Protein AF-A0A6J8E9U4-F1 (afdb_monomer)

Foldseek 3Di:
DVLVVCVVVVVVVLVVCLCDQDAADPPNPDFSPDDRPDDPRDDPPPPDDDDDDDDDPDDDVQLVLQVVLVVLVVVLCVVVVNDPLLVLLAALEPFQLQQADPQRDGAAADLVVVVCVLCPPFDFDPDDDPPAAEDEPDPVVVVVPRDDNHDDDDDPQLDAPQDDPLLSSLLVQQVVLVVPHQEYEYEDQDSSNLLLLLQCCVVHNHFYWYFHDDDPPTTIGTSVSSNVVCDDLQSLLSLLLDLLCDDDQAHHGQPQHSVLLSVLCSVDSLNSNLSSPQQPDLDADDPVSLQSVQCSVCVSLVHRDRALSVQQVVCVVPDPRDRSNNRGGNSQQSSLRSLRSSLSSNSNVCSNPRDDRDDCDPSQWHADPNDIDGNRGPDDPPDPSSLQSQFDPDDPQPPDSNDRDDCPPRPDPDDD

Nearest PDB structures (foldseek):
  7qsq-assembly2_B  TM=6.622E-01  e=8.186E-01  Thermotoga maritima
  3noy-assembly2_D  TM=5.926E-01  e=5.576E+00  Aquifex aeolicus
  4uvk-assembly1_A  TM=1.854E-01  e=7.772E-01  Zygosaccharomyces rouxii
  4ru1-assembly3_C  TM=2.069E-01  e=2.698E+00  Acidothermus cellulolyticus 11B
  6xoi-assembly1_B  TM=2.129E-01  e=8.016E+00  Homo sapiens

Organism: Mytilus coruscus (NCBI:txid42192)

Structure (mmCIF, N/CA/C/O backbone):
data_AF-A0A6J8E9U4-F1
#
_entry.id   AF-A0A6J8E9U4-F1
#
loop_
_atom_site.group_PDB
_atom_site.id
_atom_site.type_symbol
_atom_site.label_atom_id
_atom_site.label_alt_id
_atom_site.label_comp_id
_atom_site.label_asym_id
_atom_site.label_entity_id
_atom_site.label_seq_id
_atom_site.pdbx_PDB_ins_code
_atom_site.Cartn_x
_atom_site.Cartn_y
_atom_site.Cartn_z
_atom_site.occupancy
_atom_site.B_iso_or_equiv
_atom_site.auth_seq_id
_atom_site.auth_comp_id
_atom_site.auth_asym_id
_atom_site.auth_atom_id
_atom_site.pdbx_PDB_model_num
ATOM 1 N N . MET A 1 1 ? -6.421 38.605 6.516 1.00 44.72 1 MET A N 1
ATOM 2 C CA . MET A 1 1 ? -5.462 38.160 7.553 1.00 44.72 1 MET A CA 1
ATOM 3 C C . MET A 1 1 ? -6.152 37.859 8.884 1.00 44.72 1 MET A C 1
ATOM 5 O O . MET A 1 1 ? -5.978 36.751 9.360 1.00 44.72 1 MET A O 1
ATOM 9 N N . CYS A 1 2 ? -7.001 38.749 9.429 1.00 47.06 2 CYS A N 1
ATOM 10 C CA . CYS A 1 2 ? -7.761 38.504 10.675 1.00 47.06 2 CYS A CA 1
ATOM 11 C C . CYS A 1 2 ? -8.646 37.234 10.674 1.00 47.06 2 CYS A C 1
ATOM 13 O O . CYS A 1 2 ? -8.722 36.545 11.683 1.00 47.06 2 CYS A O 1
ATOM 15 N N . ASP A 1 3 ? -9.272 36.870 9.548 1.00 53.12 3 ASP A N 1
ATOM 16 C CA . ASP A 1 3 ? -10.167 35.697 9.501 1.00 53.12 3 ASP A CA 1
ATOM 17 C C . ASP A 1 3 ? -9.465 34.335 9.618 1.00 53.12 3 ASP A C 1
ATOM 19 O O . ASP A 1 3 ? -10.084 33.383 10.086 1.00 53.12 3 ASP A O 1
ATOM 23 N N . LEU A 1 4 ? -8.197 34.236 9.206 1.00 56.25 4 LEU A N 1
ATOM 24 C CA . LEU A 1 4 ? -7.405 33.003 9.317 1.00 56.25 4 LEU A CA 1
ATOM 25 C C . LEU A 1 4 ? -6.949 32.758 10.760 1.00 56.25 4 LEU A C 1
ATOM 27 O O . LEU A 1 4 ? -6.935 31.616 11.202 1.00 56.25 4 LEU A O 1
ATOM 31 N N . LEU A 1 5 ? -6.645 33.828 11.502 1.00 58.41 5 LEU A N 1
ATOM 32 C CA . LEU A 1 5 ? -6.269 33.744 12.917 1.00 58.41 5 LEU A CA 1
ATOM 33 C C . LEU A 1 5 ? -7.433 33.237 13.785 1.00 58.41 5 LEU A C 1
ATOM 35 O O . LEU A 1 5 ? -7.213 32.468 14.712 1.00 58.41 5 LEU A O 1
ATOM 39 N N . ASN A 1 6 ? -8.673 33.573 13.416 1.00 70.12 6 ASN A N 1
ATOM 40 C CA . ASN A 1 6 ? -9.879 33.146 14.135 1.00 70.12 6 ASN A CA 1
ATOM 41 C C . ASN A 1 6 ? -10.499 31.854 13.565 1.00 70.12 6 ASN A C 1
ATOM 43 O O . ASN A 1 6 ? -11.606 31.477 13.950 1.00 70.12 6 ASN A O 1
ATOM 47 N N . ALA A 1 7 ? -9.840 31.185 12.610 1.00 74.00 7 ALA A N 1
ATOM 48 C CA . ALA A 1 7 ? -10.394 30.007 11.940 1.00 74.00 7 ALA A CA 1
ATOM 49 C C . ALA A 1 7 ? -10.607 28.836 12.910 1.00 74.00 7 ALA A C 1
ATOM 51 O O . ALA A 1 7 ? -11.649 28.183 12.854 1.00 74.00 7 ALA A O 1
ATOM 52 N N . TYR A 1 8 ? -9.655 28.616 13.824 1.00 74.88 8 TYR A N 1
ATOM 53 C CA . TYR A 1 8 ? -9.754 27.578 14.850 1.00 74.88 8 TYR A CA 1
ATOM 54 C C . TYR A 1 8 ? -10.939 27.827 15.790 1.00 74.88 8 TYR A C 1
ATOM 56 O O . TYR A 1 8 ? -11.777 26.948 15.962 1.00 74.88 8 TYR A O 1
ATOM 64 N N . GLU A 1 9 ? -11.069 29.041 16.332 1.00 81.38 9 GLU A N 1
ATOM 65 C CA . GLU A 1 9 ? -12.177 29.402 17.229 1.00 81.38 9 GLU A CA 1
ATOM 66 C C . GLU A 1 9 ? -13.539 29.301 16.534 1.00 81.38 9 GLU A C 1
ATOM 68 O O . GLU A 1 9 ? -14.481 28.740 17.090 1.00 81.38 9 GLU A O 1
ATOM 73 N N . LYS A 1 10 ? -13.640 29.765 15.280 1.00 81.94 10 LYS A N 1
ATOM 74 C CA . LYS A 1 10 ? -14.856 29.616 14.464 1.00 81.94 10 LYS A CA 1
ATOM 75 C C . LYS A 1 10 ? -15.196 28.146 14.206 1.00 81.94 10 LYS A C 1
ATOM 77 O O . LYS A 1 10 ? -16.371 27.785 14.234 1.00 81.94 10 LYS A O 1
ATOM 82 N N . GLY A 1 11 ? -14.189 27.308 13.954 1.00 82.06 11 GLY A N 1
ATOM 83 C CA . GLY A 1 11 ? -14.352 25.862 13.801 1.00 82.06 11 GLY A CA 1
ATOM 84 C C . GLY A 1 11 ? -14.830 25.196 15.091 1.00 82.06 11 GLY A C 1
ATOM 85 O O . GLY A 1 11 ? -15.781 24.417 15.056 1.00 82.06 11 GLY A O 1
ATOM 86 N N . LYS A 1 12 ? -14.236 25.567 16.232 1.00 83.06 12 LYS A N 1
ATOM 87 C CA . LYS A 1 12 ? -14.625 25.080 17.561 1.00 83.06 12 LYS A CA 1
ATOM 88 C C . LYS A 1 12 ? -16.076 25.438 17.888 1.00 83.06 12 LYS A C 1
ATOM 90 O O . LYS A 1 12 ? -16.859 24.542 18.181 1.00 83.06 12 LYS A O 1
ATOM 95 N N . LEU A 1 13 ? -16.463 26.703 17.724 1.00 84.88 13 LEU A N 1
ATOM 96 C CA . LEU A 1 13 ? -17.841 27.151 17.949 1.00 84.88 13 LEU A CA 1
ATOM 97 C C . LEU A 1 13 ? -18.837 26.449 17.009 1.00 84.88 13 LEU A C 1
ATOM 99 O O . LEU A 1 13 ? -19.931 26.070 17.419 1.00 84.88 13 LEU A O 1
ATOM 103 N N . ALA A 1 14 ? -18.468 26.242 15.740 1.00 84.38 14 ALA A N 1
ATOM 104 C CA . ALA A 1 14 ? -19.303 25.496 14.801 1.00 84.38 14 ALA A CA 1
ATOM 105 C C . ALA A 1 14 ? -19.489 24.025 15.221 1.00 84.38 14 ALA A C 1
ATOM 107 O O . ALA A 1 14 ? -20.580 23.485 15.039 1.00 84.38 14 ALA A O 1
ATOM 108 N N . SER A 1 15 ? -18.455 23.402 15.797 1.00 82.81 15 SER A N 1
ATOM 109 C CA . SER A 1 15 ? -18.523 22.052 16.369 1.00 82.81 15 SER A CA 1
ATOM 110 C C . SER A 1 15 ? -19.445 22.000 17.593 1.00 82.81 15 SER A C 1
ATOM 112 O O . SER A 1 15 ? -20.360 21.181 17.640 1.00 82.81 15 SER A O 1
ATOM 114 N N . GLU A 1 16 ? -19.282 22.923 18.545 1.00 84.88 16 GLU A N 1
ATOM 115 C CA . GLU A 1 16 ? -20.115 23.013 19.756 1.00 84.88 16 GLU A CA 1
ATOM 116 C C . GLU A 1 16 ? -21.601 23.225 19.423 1.00 84.88 16 GLU A C 1
ATOM 118 O O . GLU A 1 16 ? -22.474 22.547 19.977 1.00 84.88 16 GLU A O 1
ATOM 123 N N . ASN A 1 17 ? -21.895 24.104 18.458 1.00 83.69 17 ASN A N 1
ATOM 124 C CA . ASN A 1 17 ? -23.256 24.317 17.963 1.00 83.69 17 ASN A CA 1
ATOM 125 C C . ASN A 1 17 ? -23.819 23.052 17.308 1.00 83.69 17 ASN A C 1
ATOM 127 O O . ASN A 1 17 ? -24.964 22.692 17.560 1.00 83.69 17 ASN A O 1
ATOM 131 N N . PHE A 1 18 ? -23.021 22.340 16.504 1.00 83.19 18 PHE A N 1
ATOM 132 C CA . PHE A 1 18 ? -23.451 21.082 15.892 1.00 83.19 18 PHE A CA 1
ATOM 133 C C . PHE A 1 18 ? -23.801 20.024 16.947 1.00 83.19 18 PHE A C 1
ATOM 135 O O . PHE A 1 18 ? -24.858 19.399 16.853 1.00 83.19 18 PHE A O 1
ATOM 142 N N . ILE A 1 19 ? -22.949 19.851 17.965 1.00 79.00 19 ILE A N 1
ATOM 143 C CA . ILE A 1 19 ? -23.180 18.903 19.063 1.00 79.00 19 ILE A CA 1
ATOM 144 C C . ILE A 1 19 ? -24.486 19.250 19.785 1.00 79.00 19 ILE A C 1
ATOM 146 O O . ILE A 1 19 ? -25.358 18.395 19.945 1.00 79.00 19 ILE A O 1
ATOM 150 N N . THR A 1 20 ? -24.651 20.517 20.157 1.00 79.25 20 THR A N 1
ATOM 151 C CA . THR A 1 20 ? -25.808 20.971 20.935 1.00 79.25 20 THR A CA 1
ATOM 152 C C . THR A 1 20 ? -27.108 20.881 20.137 1.00 79.25 20 THR A C 1
ATOM 154 O O . THR A 1 20 ? -28.095 20.326 20.613 1.00 79.25 20 THR A O 1
ATOM 157 N N . GLU A 1 21 ? -27.128 21.394 18.905 1.00 77.81 21 GLU A N 1
ATOM 158 C CA . GLU A 1 21 ? -28.347 21.484 18.095 1.00 77.81 21 GLU A CA 1
ATOM 159 C C . GLU A 1 21 ? -28.783 20.136 17.509 1.00 77.81 21 GLU A C 1
ATOM 161 O O . GLU A 1 21 ? -29.978 19.932 17.278 1.00 77.81 21 GLU A O 1
ATOM 166 N N . ARG A 1 22 ? -27.834 19.230 17.225 1.00 77.25 22 ARG A N 1
ATOM 167 C CA . ARG A 1 22 ? -28.105 18.034 16.407 1.00 77.25 22 ARG A CA 1
ATOM 168 C C . ARG A 1 22 ? -27.838 16.698 17.088 1.00 77.25 22 ARG A C 1
ATOM 170 O O . ARG A 1 22 ? -28.449 15.713 16.676 1.00 77.25 22 ARG A O 1
ATOM 177 N N . LEU A 1 23 ? -26.960 16.642 18.095 1.00 71.62 23 LEU A N 1
ATOM 178 C CA . LEU A 1 23 ? -26.660 15.400 18.821 1.00 71.62 23 LEU A CA 1
ATOM 179 C C . LEU A 1 23 ? -27.427 15.300 20.142 1.00 71.62 23 LEU A C 1
ATOM 181 O O . LEU A 1 23 ? -28.032 14.262 20.401 1.00 71.62 23 LEU A O 1
ATOM 185 N N . THR A 1 24 ? -27.430 16.362 20.955 1.00 68.19 24 THR A N 1
ATOM 186 C CA . THR A 1 24 ? -27.911 16.298 22.348 1.00 68.19 24 THR A CA 1
ATOM 187 C C . THR A 1 24 ? -29.308 16.890 22.582 1.00 68.19 24 THR A C 1
ATOM 189 O O . THR A 1 24 ? -29.928 16.589 23.603 1.00 68.19 24 THR A O 1
ATOM 192 N N . CYS A 1 25 ? -29.858 17.696 21.662 1.00 62.81 25 CYS A N 1
ATOM 193 C CA . CYS A 1 25 ? -31.186 18.299 21.839 1.00 62.81 25 CYS A CA 1
ATOM 194 C C . CYS A 1 25 ? -32.338 17.285 21.657 1.00 62.81 25 CYS A C 1
ATOM 196 O O . CYS A 1 25 ? -32.467 16.640 20.615 1.00 62.81 25 CYS A O 1
ATOM 198 N N . ILE A 1 26 ? -33.223 17.193 22.661 1.00 54.62 26 ILE A N 1
ATOM 199 C CA . ILE A 1 26 ? -34.381 16.272 22.703 1.00 54.62 26 ILE A CA 1
ATOM 200 C C . ILE A 1 26 ? -35.413 16.605 21.611 1.00 54.62 26 ILE A C 1
ATOM 202 O O . ILE A 1 26 ? -36.020 15.712 21.020 1.00 54.62 26 ILE A O 1
ATOM 206 N N . GLN A 1 27 ? -35.592 17.891 21.302 1.00 56.56 27 GLN A N 1
ATOM 207 C CA . GLN A 1 27 ? -36.354 18.345 20.143 1.00 56.56 27 GLN A CA 1
ATOM 208 C C . GLN A 1 27 ? -35.368 18.557 18.995 1.00 56.56 27 GLN A C 1
ATOM 210 O O . GLN A 1 27 ? -34.847 19.657 18.834 1.00 56.56 27 GLN A O 1
ATOM 215 N N . LYS A 1 28 ? -35.077 17.505 18.216 1.00 56.09 28 LYS A N 1
ATOM 216 C CA . LYS A 1 28 ? -34.219 17.606 17.022 1.00 56.09 28 LYS A CA 1
ATOM 217 C C . LYS A 1 28 ? -34.800 18.655 16.065 1.00 56.09 28 LYS A C 1
ATOM 219 O O . LYS A 1 28 ? -35.671 18.347 15.256 1.00 56.09 28 LYS A O 1
ATOM 224 N N . SER A 1 29 ? -34.340 19.902 16.165 1.00 57.44 29 SER A N 1
ATOM 225 C CA . SER A 1 29 ? -34.804 21.006 15.315 1.00 57.44 29 SER A CA 1
ATOM 226 C C . SER A 1 29 ? -34.281 20.857 13.886 1.00 57.44 29 SER A C 1
ATOM 228 O O . SER A 1 29 ? -34.852 21.400 12.939 1.00 57.44 29 SER A O 1
ATOM 230 N N . THR A 1 30 ? -33.188 20.101 13.730 1.00 62.50 30 THR A N 1
ATOM 231 C CA . THR A 1 30 ? -32.447 19.991 12.483 1.00 62.50 30 THR A CA 1
ATOM 232 C C . THR A 1 30 ? -31.842 18.599 12.324 1.00 62.50 30 THR A C 1
ATOM 234 O O . THR A 1 30 ? -31.242 18.062 13.250 1.00 62.50 30 THR A O 1
ATOM 237 N N . ASP A 1 31 ? -31.984 18.026 11.129 1.00 68.81 31 ASP A N 1
ATOM 238 C CA . ASP A 1 31 ? -31.363 16.755 10.747 1.00 68.81 31 ASP A CA 1
ATOM 239 C C . ASP A 1 31 ? -29.825 16.828 10.867 1.00 68.81 31 ASP A C 1
ATOM 241 O O . ASP A 1 31 ? -29.205 17.801 10.419 1.00 68.81 31 ASP A O 1
ATOM 245 N N . ILE A 1 32 ? -29.210 15.803 11.471 1.00 71.38 32 ILE A N 1
ATOM 246 C CA . ILE A 1 32 ? -27.759 15.708 11.700 1.00 71.38 32 ILE A CA 1
ATOM 247 C C . ILE A 1 32 ? -26.951 15.796 10.390 1.00 71.38 32 ILE A C 1
ATOM 249 O O . ILE A 1 32 ? -25.901 16.438 10.374 1.00 71.38 32 ILE A O 1
ATOM 253 N N . PHE A 1 33 ? -27.479 15.278 9.278 1.00 71.19 33 PHE A N 1
ATOM 254 C CA . PHE A 1 33 ? -26.853 15.244 7.950 1.00 71.19 33 PHE A CA 1
ATOM 255 C C . PHE A 1 33 ? -27.146 16.470 7.094 1.00 71.19 33 PHE A C 1
ATOM 257 O O . PHE A 1 33 ? -26.582 16.616 6.005 1.00 71.19 33 PHE A O 1
ATOM 264 N N . LYS A 1 34 ? -28.003 17.385 7.559 1.00 76.38 34 LYS A N 1
ATOM 265 C CA . LYS A 1 34 ? -28.248 18.634 6.835 1.00 76.38 34 LYS A CA 1
ATOM 266 C C . LYS A 1 34 ? -26.917 19.378 6.659 1.00 76.38 34 LYS A C 1
ATOM 268 O O . LYS A 1 34 ? -26.181 19.511 7.635 1.00 76.38 34 LYS A O 1
ATOM 273 N N . PRO A 1 35 ? -26.581 19.920 5.478 1.00 78.06 35 PRO A N 1
ATOM 274 C CA . PRO A 1 35 ? -25.329 20.649 5.304 1.00 78.06 35 PRO A CA 1
ATOM 275 C C . PRO A 1 35 ? -25.123 21.703 6.402 1.00 78.06 35 PRO A C 1
ATOM 277 O O . PRO A 1 35 ? -26.038 22.466 6.728 1.00 78.06 35 PRO A O 1
ATOM 280 N N . ILE A 1 36 ? -23.936 21.721 7.011 1.00 80.50 36 ILE A N 1
ATOM 281 C CA . ILE A 1 36 ? -23.566 22.766 7.969 1.00 80.50 36 ILE A CA 1
ATOM 282 C C . ILE A 1 36 ? -23.367 24.060 7.178 1.00 80.50 36 ILE A C 1
ATOM 284 O O . ILE A 1 36 ? -22.866 24.049 6.049 1.00 80.50 36 ILE A O 1
ATOM 288 N N . LYS A 1 37 ? -23.784 25.193 7.750 1.00 79.88 37 LYS A N 1
ATOM 289 C CA . LYS A 1 37 ? -23.608 26.498 7.112 1.00 79.88 37 LYS A CA 1
ATOM 290 C C . LYS A 1 37 ? -22.123 26.710 6.817 1.00 79.88 37 LYS A C 1
ATOM 292 O O . LYS A 1 37 ? -21.293 26.695 7.724 1.00 79.88 37 LYS A O 1
ATOM 297 N N . ARG A 1 38 ? -21.796 26.914 5.539 1.00 77.31 38 ARG A N 1
ATOM 298 C CA . ARG A 1 38 ? -20.422 27.171 5.105 1.00 77.31 38 ARG A CA 1
ATOM 299 C C . ARG A 1 38 ? -19.892 28.412 5.820 1.00 77.31 38 ARG A C 1
ATOM 301 O O . ARG A 1 38 ? -20.439 29.500 5.655 1.00 77.31 38 ARG A O 1
ATOM 308 N N . GLN A 1 39 ? -18.814 28.244 6.575 1.00 76.06 39 GLN A N 1
ATOM 309 C CA . GLN A 1 39 ? -18.093 29.354 7.186 1.00 76.06 39 GLN A CA 1
ATOM 310 C C . GLN A 1 39 ? -17.283 30.038 6.079 1.00 76.06 39 GLN A C 1
ATOM 312 O O . GLN A 1 39 ? -16.316 29.477 5.561 1.00 76.06 39 GLN A O 1
ATOM 317 N N . SER A 1 40 ? -17.725 31.212 5.627 1.00 64.31 40 SER A N 1
ATOM 318 C CA . SER A 1 40 ? -17.065 31.980 4.567 1.00 64.31 40 SER A CA 1
ATOM 319 C C . SER A 1 40 ? -15.798 32.652 5.103 1.00 64.31 40 SER A C 1
ATOM 321 O O . SER A 1 40 ? -15.776 33.858 5.334 1.00 64.31 40 SER A O 1
ATOM 323 N N . LEU A 1 41 ? -14.753 31.862 5.342 1.00 65.81 41 LEU A N 1
ATOM 324 C CA . LEU A 1 41 ? -13.430 32.377 5.678 1.00 65.81 41 LEU A CA 1
ATOM 325 C C . LEU A 1 41 ? -12.785 32.954 4.413 1.00 65.81 41 LEU A C 1
ATOM 327 O O . LEU A 1 41 ? -12.712 32.284 3.379 1.00 65.81 41 LEU A O 1
ATOM 331 N N . LEU A 1 42 ? -12.315 34.198 4.486 1.00 53.56 42 LEU A N 1
ATOM 332 C CA . LEU A 1 42 ? -11.539 34.815 3.414 1.00 53.56 42 LEU A CA 1
ATOM 333 C C . LEU A 1 42 ? -10.158 34.144 3.343 1.00 53.56 42 LEU A C 1
ATOM 335 O O . LEU A 1 42 ? -9.259 34.465 4.119 1.00 53.56 42 LEU A O 1
ATOM 339 N N . THR A 1 43 ? -9.995 33.195 2.420 1.00 54.44 43 THR A N 1
ATOM 340 C CA . THR A 1 43 ? -8.707 32.550 2.115 1.00 54.44 43 THR A CA 1
ATOM 341 C C . THR A 1 43 ? -8.017 33.242 0.938 1.00 54.44 43 THR A C 1
ATOM 343 O O . THR A 1 43 ? -8.668 33.907 0.125 1.00 54.44 43 THR A O 1
ATOM 346 N N . PHE A 1 44 ? -6.702 33.044 0.796 1.00 47.34 44 PHE A N 1
ATOM 347 C CA . PHE A 1 44 ? -5.910 33.582 -0.322 1.00 47.34 44 PHE A CA 1
ATOM 348 C C . PHE A 1 44 ? -6.414 33.122 -1.711 1.00 47.34 44 PHE A C 1
ATOM 350 O O . PHE A 1 44 ? -6.195 33.808 -2.705 1.00 47.34 44 PHE A O 1
ATOM 357 N N . SER A 1 45 ? -7.173 32.021 -1.771 1.00 48.06 45 SER A N 1
ATOM 358 C CA . SER A 1 45 ? -7.731 31.430 -3.000 1.00 48.06 45 SER A CA 1
ATOM 359 C C . SER A 1 45 ? -8.911 32.191 -3.624 1.00 48.06 45 SER A C 1
ATOM 361 O O . SER A 1 45 ? -9.307 31.897 -4.750 1.00 48.06 45 SER A O 1
ATOM 363 N N . THR A 1 46 ? -9.466 33.209 -2.956 1.00 43.56 46 THR A N 1
ATOM 364 C CA . THR A 1 46 ? -10.559 34.026 -3.528 1.00 43.56 46 THR A CA 1
ATOM 365 C C . THR A 1 46 ? -10.138 34.896 -4.727 1.00 43.56 46 THR A C 1
ATOM 367 O O . THR A 1 46 ? -10.973 35.620 -5.268 1.00 43.56 46 THR A O 1
ATOM 370 N N . LYS A 1 47 ? -8.880 34.803 -5.190 1.00 39.44 47 LYS A N 1
ATOM 371 C CA . LYS A 1 47 ? -8.340 35.563 -6.331 1.00 39.44 47 LYS A CA 1
ATOM 372 C C . LYS A 1 47 ? -7.786 34.746 -7.510 1.00 39.44 47 LYS A C 1
ATOM 374 O O . LYS A 1 47 ? -7.267 35.372 -8.430 1.00 39.44 47 LYS A O 1
ATOM 379 N N . GLU A 1 48 ? -7.931 33.419 -7.572 1.00 39.09 48 GLU A N 1
ATOM 380 C CA . GLU A 1 48 ? -7.408 32.651 -8.721 1.00 39.09 48 GLU A CA 1
ATOM 381 C C . GLU A 1 48 ? -8.456 31.956 -9.604 1.00 39.09 48 GLU A C 1
ATOM 383 O O . GLU A 1 48 ? -9.497 31.457 -9.172 1.00 39.09 48 GLU A O 1
ATOM 388 N N . ILE A 1 49 ? -8.150 31.999 -10.904 1.00 38.56 49 ILE A N 1
ATOM 389 C CA . ILE A 1 49 ? -8.988 31.667 -12.055 1.00 38.56 49 ILE A CA 1
ATOM 390 C C . ILE A 1 49 ? -9.118 30.146 -12.194 1.00 38.56 49 ILE A C 1
ATOM 392 O O . ILE A 1 49 ? -8.129 29.423 -12.285 1.00 38.56 49 ILE A O 1
ATOM 396 N N . LYS A 1 50 ? -10.360 29.657 -12.292 1.00 35.94 50 LYS A N 1
ATOM 397 C CA . LYS A 1 50 ? -10.667 28.243 -12.553 1.00 35.94 50 LYS A CA 1
ATOM 398 C C . LYS A 1 50 ? -10.206 27.834 -13.960 1.00 35.94 50 LYS A C 1
ATOM 400 O O . LYS A 1 50 ? -10.796 28.258 -14.953 1.00 35.94 50 LYS A O 1
ATOM 405 N N . GLY A 1 51 ? -9.197 26.968 -14.047 1.00 34.94 51 GLY A N 1
ATOM 406 C CA . GLY A 1 51 ? -8.812 26.300 -15.293 1.00 34.94 51 GLY A CA 1
ATOM 407 C C . GLY A 1 51 ? -9.865 25.278 -15.748 1.00 34.94 51 GLY A C 1
ATOM 408 O O . GLY A 1 51 ? -10.400 24.519 -14.940 1.00 34.94 51 GLY A O 1
ATOM 409 N N . LYS A 1 52 ? -10.182 25.256 -17.050 1.00 33.06 52 LYS A N 1
ATOM 410 C CA . LYS A 1 52 ? -11.086 24.266 -17.665 1.00 33.06 52 LYS A CA 1
ATOM 411 C C . LYS A 1 52 ? -10.400 22.898 -17.782 1.00 33.06 52 LYS A C 1
ATOM 413 O O . LYS A 1 52 ? -9.293 22.814 -18.304 1.00 33.06 52 LYS A O 1
ATOM 418 N N . ARG A 1 53 ? -11.098 21.823 -17.392 1.00 31.91 53 ARG A N 1
ATOM 419 C CA . ARG A 1 53 ? -10.738 20.434 -17.740 1.00 31.91 53 ARG A CA 1
ATOM 420 C C . ARG A 1 53 ? -10.991 20.189 -19.232 1.00 31.91 53 ARG A C 1
ATOM 422 O O . ARG A 1 53 ? -12.067 20.521 -19.727 1.00 31.91 53 ARG A O 1
ATOM 429 N N . LEU A 1 54 ? -10.030 19.585 -19.931 1.00 35.62 54 LEU A N 1
ATOM 430 C CA . LEU A 1 54 ? -10.236 19.047 -21.279 1.00 35.62 54 LEU A CA 1
ATOM 431 C C . LEU A 1 54 ? -10.820 17.632 -21.176 1.00 35.62 54 LEU A C 1
ATOM 433 O O . LEU A 1 54 ? -10.335 16.812 -20.399 1.00 35.62 54 LEU A O 1
ATOM 437 N N . MET A 1 55 ? -11.862 17.350 -21.959 1.00 32.59 55 MET A N 1
ATOM 438 C CA . MET A 1 55 ? -12.382 15.994 -22.141 1.00 32.59 55 MET A CA 1
ATOM 439 C C . MET A 1 55 ? -11.401 15.192 -23.005 1.00 32.59 55 MET A C 1
ATOM 441 O O . MET A 1 55 ? -11.069 15.607 -24.115 1.00 32.59 55 MET A O 1
ATOM 445 N N . ALA A 1 56 ? -10.918 14.064 -22.483 1.00 37.19 56 ALA A N 1
ATOM 446 C CA . ALA A 1 56 ? -10.007 13.173 -23.190 1.00 37.19 56 ALA A CA 1
ATOM 447 C C . ALA A 1 56 ? -10.784 12.231 -24.120 1.00 37.19 56 ALA A C 1
ATOM 449 O O . ALA A 1 56 ? -11.574 11.405 -23.661 1.00 37.19 56 ALA A O 1
ATOM 450 N N . ASP A 1 57 ? -10.520 12.336 -25.421 1.00 34.09 57 ASP A N 1
ATOM 451 C CA . ASP A 1 57 ? -10.976 11.383 -26.429 1.00 34.09 57 ASP A CA 1
ATOM 452 C C . ASP A 1 57 ? -10.114 10.109 -26.324 1.00 34.09 57 ASP A C 1
ATOM 454 O O . ASP A 1 57 ? -8.898 10.130 -26.555 1.00 34.09 57 ASP A O 1
ATOM 458 N N . LYS A 1 58 ? -10.715 9.020 -25.830 1.00 47.06 58 LYS A N 1
ATOM 459 C CA . LYS A 1 58 ? -10.014 7.828 -25.329 1.00 47.06 58 LYS A CA 1
ATOM 460 C C . LYS A 1 58 ? -9.580 6.894 -26.469 1.00 47.06 58 LYS A C 1
ATOM 462 O O . LYS A 1 58 ? -10.370 6.484 -27.310 1.00 47.06 58 LYS A O 1
ATOM 467 N N . ASN A 1 59 ? -8.315 6.483 -26.403 1.00 43.66 59 ASN A N 1
ATOM 468 C CA . ASN A 1 59 ? -7.686 5.304 -27.022 1.00 43.66 59 ASN A CA 1
ATOM 469 C C . ASN A 1 59 ? -7.030 5.452 -28.405 1.00 43.66 59 ASN A C 1
ATOM 471 O O . ASN A 1 59 ? -5.913 4.966 -28.561 1.00 43.66 59 ASN A O 1
ATOM 475 N N . ASN A 1 60 ? -7.606 6.134 -29.400 1.00 37.62 60 ASN A N 1
ATOM 476 C CA . ASN A 1 60 ? -7.014 6.084 -30.755 1.00 37.62 60 ASN A CA 1
ATOM 477 C C . ASN A 1 60 ? -5.811 7.030 -30.968 1.00 37.62 60 ASN A C 1
ATOM 479 O O . ASN A 1 60 ? -4.909 6.741 -31.760 1.00 37.62 60 ASN A O 1
ATOM 483 N N . ASN A 1 61 ? -5.766 8.155 -30.247 1.00 50.50 61 ASN A N 1
ATOM 484 C CA . ASN A 1 61 ? -4.665 9.119 -30.351 1.00 50.50 61 ASN A CA 1
ATOM 485 C C . ASN A 1 61 ? -3.398 8.656 -29.617 1.00 50.50 61 ASN A C 1
ATOM 487 O O . ASN A 1 61 ? -2.296 8.909 -30.102 1.00 50.50 61 ASN A O 1
ATOM 491 N N . THR A 1 62 ? -3.538 7.932 -28.503 1.00 52.28 62 THR A N 1
ATOM 492 C CA . THR A 1 62 ? -2.407 7.443 -27.696 1.00 52.28 62 THR A CA 1
ATOM 493 C C . THR A 1 62 ? -1.603 6.372 -28.437 1.00 52.28 62 THR A C 1
ATOM 495 O O . THR A 1 62 ? -0.382 6.452 -28.501 1.00 52.28 62 THR A O 1
ATOM 498 N N . LEU A 1 63 ? -2.280 5.431 -29.111 1.00 48.50 63 LEU A N 1
ATOM 499 C CA . LEU A 1 63 ? -1.630 4.366 -29.894 1.00 48.50 63 LEU A CA 1
ATOM 500 C C . LEU A 1 63 ? -0.784 4.922 -31.052 1.00 48.50 63 LEU A C 1
ATOM 502 O O . LEU A 1 63 ? 0.335 4.471 -31.302 1.00 48.50 63 LEU A O 1
ATOM 506 N N . LYS A 1 64 ? -1.309 5.930 -31.762 1.00 54.84 64 LYS A N 1
ATOM 507 C CA . LYS A 1 64 ? -0.577 6.611 -32.841 1.00 54.84 64 LYS A CA 1
ATOM 508 C C . LYS A 1 64 ? 0.596 7.431 -32.299 1.00 54.84 64 LYS A C 1
ATOM 510 O O . LYS A 1 64 ? 1.620 7.522 -32.974 1.00 54.84 64 LYS A O 1
ATOM 515 N N . ALA A 1 65 ? 0.455 8.022 -31.112 1.00 62.84 65 ALA A N 1
ATOM 516 C CA . ALA A 1 65 ? 1.521 8.777 -30.462 1.00 62.84 65 ALA A CA 1
ATOM 517 C C . ALA A 1 65 ? 2.697 7.870 -30.070 1.00 62.84 65 ALA A C 1
ATOM 519 O O . ALA A 1 65 ? 3.824 8.182 -30.449 1.00 62.84 65 ALA A O 1
ATOM 520 N N . ASP A 1 66 ? 2.431 6.723 -29.438 1.00 69.88 66 ASP A N 1
ATOM 521 C CA . ASP A 1 66 ? 3.461 5.758 -29.028 1.00 69.88 66 ASP A CA 1
ATOM 522 C C . ASP A 1 66 ? 4.237 5.211 -30.234 1.00 69.88 66 ASP A C 1
ATOM 524 O O . ASP A 1 66 ? 5.466 5.261 -30.263 1.00 69.88 66 ASP A O 1
ATOM 528 N N . ARG A 1 67 ? 3.542 4.775 -31.298 1.00 70.31 67 ARG A N 1
ATOM 529 C CA . ARG A 1 67 ? 4.208 4.266 -32.512 1.00 70.31 67 ARG A CA 1
ATOM 530 C C . ARG A 1 67 ? 5.120 5.315 -33.152 1.00 70.31 67 ARG A C 1
ATOM 532 O O . ARG A 1 67 ? 6.222 4.998 -33.596 1.00 70.31 67 ARG A O 1
ATOM 539 N N . ASN A 1 68 ? 4.658 6.563 -33.211 1.00 71.25 68 ASN A N 1
ATOM 540 C CA . ASN A 1 68 ? 5.444 7.663 -33.761 1.00 71.25 68 ASN A CA 1
ATOM 541 C C . ASN A 1 68 ? 6.636 8.015 -32.863 1.00 71.25 68 ASN A C 1
ATOM 543 O O . ASN A 1 68 ? 7.705 8.324 -33.386 1.00 71.25 68 ASN A O 1
ATOM 547 N N . LEU A 1 69 ? 6.466 7.967 -31.539 1.00 74.94 69 LEU A N 1
ATOM 548 C CA . LEU A 1 69 ? 7.535 8.202 -30.572 1.00 74.94 69 LEU A CA 1
ATOM 549 C C . LEU A 1 69 ? 8.636 7.151 -30.717 1.00 74.94 69 LEU A C 1
ATOM 551 O O . LEU A 1 69 ? 9.789 7.514 -30.933 1.00 74.94 69 LEU A O 1
ATOM 555 N N . PHE A 1 70 ? 8.281 5.866 -30.691 1.00 80.00 70 PHE A N 1
ATOM 556 C CA . PHE A 1 70 ? 9.249 4.778 -30.820 1.00 80.00 70 PHE A CA 1
ATOM 557 C C . PHE A 1 70 ? 9.938 4.764 -32.187 1.00 80.00 70 PHE A C 1
ATOM 559 O O . PHE A 1 70 ? 11.152 4.595 -32.256 1.00 80.00 70 PHE A O 1
ATOM 566 N N . GLY A 1 71 ? 9.204 5.034 -33.273 1.00 76.31 71 GLY A N 1
ATOM 567 C CA . GLY A 1 71 ? 9.804 5.172 -34.602 1.00 76.31 71 GLY A CA 1
ATOM 568 C C . GLY A 1 71 ? 10.826 6.311 -34.673 1.00 76.31 71 GLY A C 1
ATOM 569 O O . GLY A 1 71 ? 11.921 6.128 -35.199 1.00 76.31 71 GLY A O 1
ATOM 570 N N . ARG A 1 72 ? 10.512 7.481 -34.096 1.00 75.69 72 ARG A N 1
ATOM 571 C CA . ARG A 1 72 ? 11.461 8.607 -34.017 1.00 75.69 72 ARG A CA 1
ATOM 572 C C . ARG A 1 72 ? 12.664 8.281 -33.146 1.00 75.69 72 ARG A C 1
ATOM 574 O O . ARG A 1 72 ? 13.774 8.662 -33.500 1.00 75.69 72 ARG A O 1
ATOM 581 N N . LEU A 1 73 ? 12.439 7.597 -32.028 1.00 80.50 73 LEU A N 1
ATOM 582 C CA . LEU A 1 73 ? 13.490 7.208 -31.100 1.00 80.50 73 LEU A CA 1
ATOM 583 C C . LEU A 1 73 ? 14.510 6.288 -31.781 1.00 80.50 73 LEU A C 1
ATOM 585 O O . LEU A 1 73 ? 15.701 6.566 -31.706 1.00 80.50 73 LEU A O 1
ATOM 589 N N . LEU A 1 74 ? 14.050 5.283 -32.533 1.00 79.62 74 LEU A N 1
ATOM 590 C CA . LEU A 1 74 ? 14.926 4.391 -33.301 1.00 79.62 74 LEU A CA 1
ATOM 591 C C . LEU A 1 74 ? 15.725 5.138 -34.380 1.00 79.62 74 LEU A C 1
ATOM 593 O O . LEU A 1 74 ? 16.928 4.925 -34.506 1.00 79.62 74 LEU A O 1
ATOM 597 N N . VAL A 1 75 ? 15.086 6.055 -35.119 1.00 78.50 75 VAL A N 1
ATOM 598 C CA . VAL A 1 75 ? 15.781 6.880 -36.125 1.00 78.50 75 VAL A CA 1
ATOM 599 C C . VAL A 1 75 ? 16.852 7.754 -35.473 1.00 78.50 75 VAL A C 1
ATOM 601 O O . VAL A 1 75 ? 17.966 7.839 -35.976 1.00 78.50 75 VAL A O 1
ATOM 604 N N . ILE A 1 76 ? 16.542 8.400 -34.348 1.00 74.50 76 ILE A N 1
ATOM 605 C CA . ILE A 1 76 ? 17.499 9.260 -33.642 1.00 74.50 76 ILE A CA 1
ATOM 606 C C . ILE A 1 76 ? 18.649 8.438 -33.065 1.00 74.50 76 ILE A C 1
ATOM 608 O O . ILE A 1 76 ? 19.797 8.860 -33.197 1.00 74.50 76 ILE A O 1
ATOM 612 N N . ALA A 1 77 ? 18.359 7.276 -32.479 1.00 79.06 77 ALA A N 1
ATOM 613 C CA . ALA A 1 77 ? 19.379 6.375 -31.964 1.00 79.06 77 ALA A CA 1
ATOM 614 C C . ALA A 1 77 ? 20.342 5.931 -33.069 1.00 79.06 77 ALA A C 1
ATOM 616 O O . ALA A 1 77 ? 21.553 5.991 -32.879 1.00 79.06 77 ALA A O 1
ATOM 617 N N . GLN A 1 78 ? 19.825 5.608 -34.258 1.00 79.56 78 GLN A N 1
ATOM 618 C CA . GLN A 1 78 ? 20.654 5.261 -35.410 1.00 79.56 78 GLN A CA 1
ATOM 619 C C . GLN A 1 78 ? 21.474 6.455 -35.924 1.00 79.56 78 GLN A C 1
ATOM 621 O O . GLN A 1 78 ? 22.682 6.333 -36.116 1.00 79.56 78 GLN A O 1
ATOM 626 N N . THR A 1 79 ? 20.850 7.620 -36.123 1.00 80.38 79 THR A N 1
ATOM 627 C CA . THR A 1 79 ? 21.526 8.811 -36.669 1.00 80.38 79 THR A CA 1
ATOM 628 C C . THR A 1 79 ? 22.591 9.369 -35.723 1.00 80.38 79 THR A C 1
ATOM 630 O O . THR A 1 79 ? 23.563 9.965 -36.180 1.00 80.38 79 THR A O 1
ATOM 633 N N . ARG A 1 80 ? 22.412 9.204 -34.409 1.00 79.38 80 ARG A N 1
ATOM 634 C CA . ARG A 1 80 ? 23.309 9.745 -33.375 1.00 79.38 80 ARG A CA 1
ATOM 635 C C . ARG A 1 80 ? 24.162 8.693 -32.668 1.00 79.38 80 ARG A C 1
ATOM 637 O O . ARG A 1 80 ? 24.856 9.056 -31.730 1.00 79.38 80 ARG A O 1
ATOM 644 N N . GLN A 1 81 ? 24.112 7.433 -33.108 1.00 80.94 81 GLN A N 1
ATOM 645 C CA . GLN A 1 81 ? 24.836 6.308 -32.498 1.00 80.94 81 GLN A CA 1
ATOM 646 C C . GLN A 1 81 ? 24.581 6.181 -30.984 1.00 80.94 81 GLN A C 1
ATOM 648 O O . GLN A 1 81 ? 25.502 5.956 -30.206 1.00 80.94 81 GLN A O 1
ATOM 653 N N . LEU A 1 82 ? 23.327 6.362 -30.562 1.00 82.62 82 LEU A N 1
ATOM 654 C CA . LEU A 1 82 ? 22.946 6.241 -29.152 1.00 82.62 82 LEU A CA 1
ATOM 655 C C . LEU A 1 82 ? 22.692 4.781 -28.800 1.00 82.62 82 LEU A C 1
ATOM 657 O O . LEU A 1 82 ? 22.036 4.065 -29.563 1.00 82.62 82 LEU A O 1
ATOM 661 N N . ASP A 1 83 ? 23.120 4.374 -27.608 1.00 85.38 83 ASP A N 1
ATOM 662 C CA . ASP A 1 83 ? 22.734 3.084 -27.060 1.00 85.38 83 ASP A CA 1
ATOM 663 C C . ASP A 1 83 ? 21.300 3.153 -26.511 1.00 85.38 83 ASP A C 1
ATOM 665 O O . ASP A 1 83 ? 20.995 3.859 -25.549 1.00 85.38 83 ASP A O 1
ATOM 669 N N . MET A 1 84 ? 20.392 2.385 -27.115 1.00 85.56 84 MET A N 1
ATOM 670 C CA . MET A 1 84 ? 19.001 2.278 -26.665 1.00 85.56 84 MET A CA 1
ATOM 671 C C . MET A 1 84 ? 18.877 1.749 -25.231 1.00 85.56 84 MET A C 1
ATOM 673 O O . MET A 1 84 ? 17.891 2.048 -24.557 1.00 85.56 84 MET A O 1
ATOM 677 N N . ARG A 1 85 ? 19.866 0.983 -24.760 1.00 88.69 85 ARG A N 1
ATOM 678 C CA . ARG A 1 85 ? 19.963 0.519 -23.374 1.00 88.69 85 ARG A CA 1
ATOM 679 C C . ARG A 1 85 ? 20.194 1.672 -22.401 1.00 88.69 85 ARG A C 1
ATOM 681 O O . ARG A 1 85 ? 19.656 1.638 -21.301 1.00 88.69 85 ARG A O 1
ATOM 688 N N . GLU A 1 86 ? 20.944 2.692 -22.807 1.00 86.62 86 GLU A N 1
ATOM 689 C CA . GLU A 1 86 ? 21.155 3.915 -22.02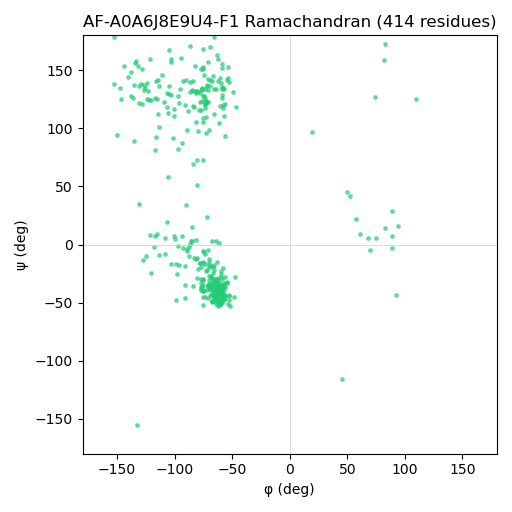6 1.00 86.62 86 GLU A CA 1
ATOM 690 C C . GLU A 1 86 ? 19.917 4.817 -22.084 1.00 86.62 86 GLU A C 1
ATOM 692 O O . GLU A 1 86 ? 19.417 5.263 -21.056 1.00 86.62 86 GLU A O 1
ATOM 697 N N . VAL A 1 87 ? 19.333 5.006 -23.273 1.00 85.00 87 VAL A N 1
ATOM 698 C CA . VAL A 1 87 ? 18.121 5.829 -23.446 1.00 85.00 87 VAL A CA 1
ATOM 699 C C . VAL A 1 87 ? 16.963 5.323 -22.576 1.00 85.00 87 VAL A C 1
ATOM 701 O O . VAL A 1 87 ? 16.255 6.122 -21.965 1.00 85.00 87 VAL A O 1
ATOM 704 N N . LEU A 1 88 ? 16.754 4.005 -22.506 1.00 88.44 88 LEU A N 1
ATOM 705 C CA . LEU A 1 88 ? 15.619 3.419 -21.787 1.00 88.44 88 LEU A CA 1
ATOM 706 C C . LEU A 1 88 ? 15.754 3.434 -20.256 1.00 88.44 88 LEU A C 1
ATOM 708 O O . LEU A 1 88 ? 14.766 3.119 -19.590 1.00 88.44 88 LEU A O 1
ATOM 712 N N . GLN A 1 89 ? 16.898 3.864 -19.709 1.00 89.38 89 GLN A N 1
ATOM 713 C CA . GLN A 1 89 ? 17.044 4.202 -18.283 1.00 89.38 89 GLN A CA 1
ATOM 714 C C . GLN A 1 89 ? 16.293 5.493 -17.919 1.00 89.38 89 GLN A C 1
ATOM 716 O O . GLN A 1 89 ? 15.958 5.716 -16.759 1.00 89.38 89 GLN A O 1
ATOM 721 N N . PHE A 1 90 ? 15.969 6.325 -18.914 1.00 86.50 90 PHE A N 1
ATOM 722 C CA . PHE A 1 90 ? 15.223 7.566 -18.734 1.00 86.50 90 PHE A CA 1
ATOM 723 C C . PHE A 1 90 ? 13.765 7.422 -19.168 1.00 86.50 90 PHE A C 1
ATOM 725 O O . PHE A 1 90 ? 13.389 6.537 -19.949 1.00 86.50 90 PHE A O 1
ATOM 732 N N . GLU A 1 91 ? 12.913 8.317 -18.664 1.00 83.75 91 GLU A N 1
ATOM 733 C CA . GLU A 1 91 ? 11.533 8.374 -19.128 1.00 83.75 91 GLU A CA 1
ATOM 734 C C . GLU A 1 91 ? 11.451 8.952 -20.542 1.00 83.75 91 GLU A C 1
ATOM 736 O O . GLU A 1 91 ? 12.075 9.956 -20.885 1.00 83.75 91 GLU A O 1
ATOM 741 N N . LEU A 1 92 ? 10.634 8.310 -21.378 1.00 79.31 92 LEU A N 1
ATOM 742 C CA . LEU A 1 92 ? 10.453 8.684 -22.787 1.00 79.31 92 LEU A CA 1
ATOM 743 C C . LEU A 1 92 ? 9.468 9.850 -22.972 1.00 79.31 92 LEU A C 1
ATOM 745 O O . LEU A 1 92 ? 9.127 10.223 -24.096 1.00 79.31 92 LEU A O 1
ATOM 749 N N . GLY A 1 93 ? 8.975 10.406 -21.868 1.00 75.62 93 GLY A N 1
ATOM 750 C CA . GLY A 1 93 ? 8.037 11.512 -21.829 1.00 75.62 93 GLY A CA 1
ATOM 751 C C . GLY A 1 93 ?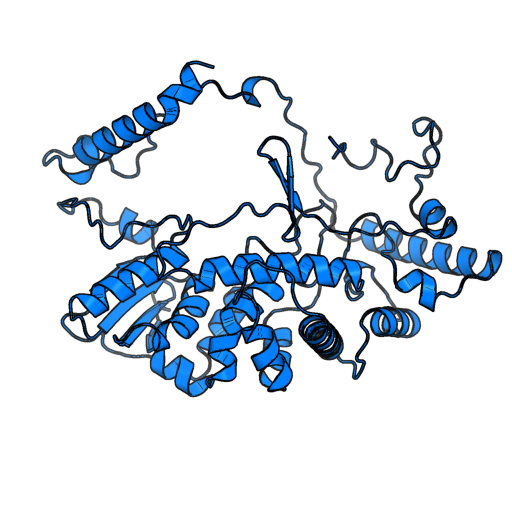 8.182 12.325 -20.542 1.00 75.62 93 GLY A C 1
ATOM 752 O O . GLY A 1 93 ? 8.987 11.986 -19.681 1.00 75.62 93 GLY A O 1
ATOM 753 N N . PRO A 1 94 ? 7.391 13.400 -20.397 1.00 71.44 94 PRO A N 1
ATOM 754 C CA . PRO A 1 94 ? 7.483 14.308 -19.251 1.00 71.44 94 PRO A CA 1
ATOM 755 C C . PRO A 1 94 ? 6.998 13.689 -17.931 1.00 71.44 94 PRO A C 1
ATOM 757 O O . PRO A 1 94 ? 7.182 14.290 -16.879 1.00 71.44 94 PRO A O 1
ATOM 760 N N . LEU A 1 95 ? 6.326 12.536 -17.991 1.00 82.38 95 LEU A N 1
ATOM 761 C CA . LEU A 1 95 ? 5.749 11.836 -16.850 1.00 82.38 95 LEU A CA 1
ATOM 762 C C . LEU A 1 95 ? 6.016 10.328 -16.986 1.00 82.38 95 LEU A C 1
ATOM 764 O O . LEU A 1 95 ? 6.030 9.821 -18.113 1.00 82.38 95 LEU A O 1
ATOM 768 N N . PRO A 1 96 ? 6.171 9.600 -15.865 1.00 89.00 96 PRO A N 1
ATOM 769 C CA . PRO A 1 96 ? 6.295 8.149 -15.874 1.00 89.00 96 PRO A CA 1
ATOM 770 C C . PRO A 1 96 ? 4.934 7.520 -16.192 1.00 89.00 96 PRO A C 1
ATOM 772 O O . PRO A 1 96 ? 4.086 7.335 -15.318 1.00 89.00 96 PRO A O 1
ATOM 775 N N . TRP A 1 97 ? 4.702 7.184 -17.462 1.00 89.06 97 TRP A N 1
ATOM 776 C CA . TRP A 1 97 ? 3.416 6.655 -17.946 1.00 89.06 97 TRP A CA 1
ATOM 777 C C . TRP A 1 97 ? 3.014 5.310 -17.328 1.00 89.06 97 TRP A C 1
ATOM 779 O O . TRP A 1 97 ? 1.855 4.907 -17.407 1.00 89.06 97 TRP A O 1
ATOM 789 N N . SER A 1 98 ? 3.956 4.618 -16.693 1.00 92.75 98 SER A N 1
ATOM 790 C CA . SER A 1 98 ? 3.702 3.423 -15.889 1.00 92.75 98 SER A CA 1
ATOM 791 C C . SER A 1 98 ? 2.969 3.723 -14.572 1.00 92.75 98 SER A C 1
ATOM 793 O O . SER A 1 98 ? 2.379 2.815 -13.991 1.00 92.75 98 SER A O 1
ATOM 795 N N . LEU A 1 99 ? 2.968 4.982 -14.118 1.00 93.81 99 LEU A N 1
ATOM 796 C CA . LEU A 1 99 ? 2.391 5.445 -12.849 1.00 93.81 99 LEU A CA 1
ATOM 797 C C . LEU A 1 99 ? 1.362 6.578 -13.021 1.00 93.81 99 LEU A C 1
ATOM 799 O O . LEU A 1 99 ? 0.668 6.930 -12.061 1.00 93.81 99 LEU A O 1
ATOM 803 N N . VAL A 1 100 ? 1.257 7.153 -14.224 1.00 88.81 100 VAL A N 1
ATOM 804 C CA . VAL A 1 100 ? 0.444 8.342 -14.528 1.00 88.81 100 VAL A CA 1
ATOM 805 C C . VAL A 1 100 ? -0.425 8.121 -15.761 1.00 88.81 100 VAL A C 1
ATOM 807 O O . VAL A 1 100 ? 0.043 7.604 -16.776 1.00 88.81 100 VAL A O 1
ATOM 810 N N . ILE A 1 101 ? -1.692 8.536 -15.695 1.00 83.69 101 ILE A N 1
ATOM 811 C CA . ILE A 1 101 ? -2.574 8.562 -16.866 1.00 83.69 101 ILE A CA 1
ATOM 812 C C . ILE A 1 101 ? -2.422 9.875 -17.646 1.00 83.69 101 ILE A C 1
ATOM 814 O O . ILE A 1 101 ? -1.783 10.826 -17.208 1.00 83.69 101 ILE A O 1
ATOM 818 N N . VAL A 1 102 ? -3.026 9.941 -18.832 1.00 72.81 102 VAL A N 1
ATOM 819 C CA . VAL A 1 102 ? -2.824 11.032 -19.803 1.00 72.81 102 VAL A CA 1
ATOM 820 C C . VAL A 1 102 ? -3.126 12.430 -19.239 1.00 72.81 102 VAL A C 1
ATOM 822 O O . VAL A 1 102 ? -2.532 13.399 -19.697 1.00 72.81 102 VAL A O 1
ATOM 825 N N . ASP A 1 103 ? -4.013 12.557 -18.249 1.00 72.56 103 ASP A N 1
ATOM 826 C CA . ASP A 1 103 ? -4.356 13.845 -17.628 1.00 72.56 103 ASP A CA 1
ATOM 827 C C . ASP A 1 103 ? -3.417 14.276 -16.482 1.00 72.56 103 ASP A C 1
ATOM 829 O O . ASP A 1 103 ? -3.634 15.327 -15.881 1.00 72.56 103 ASP A O 1
ATOM 833 N N . GLY A 1 104 ? -2.370 13.496 -16.194 1.00 72.75 104 GLY A N 1
ATOM 834 C CA . GLY A 1 104 ? -1.411 13.764 -15.122 1.00 72.75 104 GLY A CA 1
ATOM 835 C C . GLY A 1 104 ? -1.800 13.180 -13.763 1.00 72.75 104 GLY A C 1
ATOM 836 O O . GLY A 1 104 ? -1.027 13.301 -12.812 1.00 72.75 104 GLY A O 1
ATOM 837 N N . THR A 1 105 ? -2.967 12.539 -13.645 1.00 80.00 105 THR A N 1
ATOM 838 C CA . THR A 1 105 ? -3.383 11.909 -12.388 1.00 80.00 105 THR A CA 1
ATOM 839 C C . THR A 1 105 ? -2.771 10.511 -12.206 1.00 80.00 105 THR A C 1
ATOM 841 O O . THR A 1 105 ? -2.437 9.835 -13.187 1.00 80.00 105 THR A O 1
ATOM 844 N N . PRO A 1 106 ? -2.595 10.053 -10.951 1.00 89.44 106 PRO A N 1
ATOM 845 C CA . PRO A 1 106 ? -2.130 8.703 -10.646 1.00 89.44 106 PRO A CA 1
ATOM 846 C C . PRO A 1 106 ? -2.953 7.608 -11.331 1.00 89.44 106 PRO A C 1
ATOM 848 O O . PRO A 1 106 ? -4.185 7.665 -11.347 1.00 89.44 106 PRO A O 1
ATOM 851 N N . VAL A 1 107 ? -2.285 6.564 -11.828 1.00 92.38 107 VAL A N 1
ATOM 852 C CA . VAL A 1 107 ? -2.967 5.344 -12.286 1.00 92.38 107 VAL A CA 1
ATOM 853 C C . VAL A 1 107 ? -3.768 4.756 -11.127 1.00 92.38 107 VAL A C 1
ATOM 855 O O . VAL A 1 107 ? -3.285 4.661 -10.000 1.00 92.38 107 VAL A O 1
ATOM 858 N N . LYS A 1 108 ? -5.007 4.358 -11.409 1.00 91.88 108 LYS A N 1
ATOM 859 C CA . LYS A 1 108 ? -5.907 3.731 -10.440 1.00 91.88 108 LYS A CA 1
ATOM 860 C C . LYS A 1 108 ? -5.979 2.224 -10.665 1.00 91.88 108 LYS A C 1
ATOM 862 O O . LYS A 1 108 ? -5.712 1.728 -11.757 1.00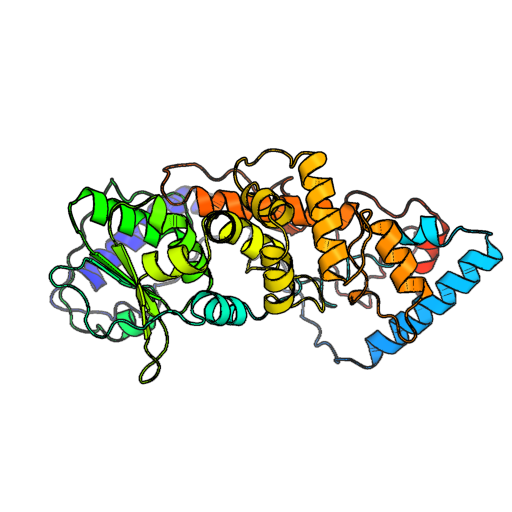 91.88 108 LYS A O 1
ATOM 867 N N . THR A 1 109 ? -6.357 1.503 -9.618 1.00 92.88 109 THR A N 1
ATOM 868 C CA . THR A 1 109 ? -6.530 0.048 -9.629 1.00 92.88 109 THR A CA 1
ATOM 869 C C . THR A 1 109 ? -7.843 -0.321 -8.959 1.00 92.88 109 THR A C 1
ATOM 871 O O . THR A 1 109 ? -8.379 0.456 -8.168 1.00 92.88 109 THR A O 1
ATOM 874 N N . ASN A 1 110 ? -8.367 -1.504 -9.274 1.00 92.69 110 ASN A N 1
ATOM 875 C CA . ASN A 1 110 ? -9.506 -2.036 -8.545 1.00 92.69 110 ASN A CA 1
ATOM 876 C C . ASN A 1 110 ? -9.015 -2.635 -7.220 1.00 92.69 110 ASN A C 1
ATOM 878 O O . ASN A 1 110 ? -8.519 -3.765 -7.196 1.00 92.69 110 ASN A O 1
ATOM 882 N N . LYS A 1 111 ? -9.125 -1.856 -6.137 1.00 91.44 111 LYS A N 1
ATOM 883 C CA . LYS A 1 111 ? -8.699 -2.282 -4.801 1.00 91.44 111 LYS A CA 1
ATOM 884 C C . LYS A 1 111 ? -9.510 -3.478 -4.292 1.00 91.44 111 LYS A C 1
ATOM 886 O O . LYS A 1 111 ? -8.906 -4.366 -3.707 1.00 91.44 111 LYS A O 1
ATOM 891 N N . SER A 1 112 ? -10.806 -3.568 -4.614 1.00 92.19 112 SER A N 1
ATOM 892 C CA . SER A 1 112 ? -11.709 -4.606 -4.082 1.00 92.19 112 SER A CA 1
ATOM 893 C C . SER A 1 112 ? -11.280 -6.034 -4.419 1.00 92.19 112 SER A C 1
ATOM 895 O O . SER A 1 112 ? -11.618 -6.966 -3.707 1.00 92.19 112 SER A O 1
ATOM 897 N N . VAL A 1 113 ? -10.490 -6.220 -5.481 1.00 95.50 113 VAL A N 1
ATOM 898 C CA . VAL A 1 113 ? -9.920 -7.533 -5.819 1.00 95.50 113 VAL A CA 1
ATOM 899 C C . VAL A 1 113 ? -8.985 -8.035 -4.715 1.00 95.50 113 VAL A C 1
ATOM 901 O O . VAL A 1 113 ? -8.820 -9.239 -4.560 1.00 95.50 113 VAL A O 1
ATOM 904 N N . LEU A 1 114 ? -8.344 -7.138 -3.959 1.00 96.56 114 LEU A N 1
ATOM 905 C CA . LEU A 1 114 ? -7.531 -7.528 -2.811 1.00 96.56 114 LEU A CA 1
ATOM 906 C C . LEU A 1 114 ? -8.405 -8.069 -1.679 1.00 96.56 114 LEU A C 1
ATOM 908 O O . LEU A 1 114 ? -8.069 -9.128 -1.170 1.00 96.56 114 LEU A O 1
ATOM 912 N N . ALA A 1 115 ? -9.529 -7.420 -1.360 1.00 94.06 115 ALA A N 1
ATOM 913 C CA . ALA A 1 115 ? -10.511 -7.940 -0.401 1.00 94.06 115 ALA A CA 1
ATOM 914 C C . ALA A 1 115 ? -10.911 -9.382 -0.758 1.00 94.06 115 ALA A C 1
ATOM 916 O O . ALA A 1 115 ? -10.668 -10.304 0.015 1.00 94.06 115 ALA A O 1
ATOM 917 N N . ASP A 1 116 ? -11.337 -9.619 -2.006 1.00 94.50 116 ASP A N 1
ATOM 918 C CA . ASP A 1 116 ? -11.696 -10.964 -2.488 1.00 94.50 116 ASP A CA 1
ATOM 919 C C . ASP A 1 116 ? -10.570 -12.006 -2.290 1.00 94.50 116 ASP A C 1
ATOM 921 O O . ASP A 1 116 ? -10.837 -13.190 -2.074 1.00 94.50 116 ASP A O 1
ATOM 925 N N . LEU A 1 117 ? -9.299 -11.591 -2.384 1.00 96.38 117 LEU A N 1
ATOM 926 C CA . LEU A 1 117 ? -8.139 -12.463 -2.170 1.00 96.38 117 LEU A CA 1
ATOM 927 C C . LEU A 1 117 ? -7.868 -12.733 -0.689 1.00 96.38 117 LEU A C 1
ATOM 929 O O . LEU A 1 117 ? -7.515 -13.864 -0.360 1.00 96.38 117 LEU A O 1
ATOM 933 N N . LEU A 1 118 ? -8.033 -11.733 0.182 1.00 96.00 118 LEU A N 1
ATOM 934 C CA . LEU A 1 118 ? -7.871 -11.878 1.633 1.00 96.00 118 LEU A CA 1
ATOM 935 C C . LEU A 1 118 ? -8.969 -12.768 2.229 1.00 96.00 118 LEU A C 1
ATOM 937 O O . LEU A 1 118 ? -8.713 -13.561 3.131 1.00 96.00 118 LEU A O 1
ATOM 941 N N . GLU A 1 119 ? -10.183 -12.671 1.692 1.00 94.69 119 GLU A N 1
ATOM 942 C CA . GLU A 1 119 ? -11.334 -13.475 2.104 1.00 94.69 119 GLU A CA 1
ATOM 943 C C . GLU A 1 119 ? -11.307 -14.908 1.549 1.00 94.69 119 GLU A C 1
ATOM 945 O O . GLU A 1 119 ? -12.054 -15.784 2.001 1.00 94.69 119 GLU A O 1
ATOM 950 N N . LYS A 1 120 ? -10.480 -15.172 0.531 1.00 94.00 120 LYS A N 1
ATOM 951 C CA . LYS A 1 120 ? -10.542 -16.417 -0.234 1.00 94.00 120 LYS A CA 1
ATOM 952 C C . LYS A 1 120 ? -10.307 -17.634 0.657 1.00 94.00 120 LYS A C 1
ATOM 954 O O . LYS A 1 120 ? -9.234 -17.843 1.214 1.00 94.00 120 LYS A O 1
ATOM 959 N N . GLY A 1 121 ? -11.315 -18.501 0.701 1.00 91.62 121 GLY A N 1
ATOM 960 C CA . GLY A 1 121 ? -11.265 -19.744 1.461 1.00 91.62 121 GLY A CA 1
ATOM 961 C C . GLY A 1 121 ? -11.412 -19.552 2.967 1.00 91.62 121 GLY A C 1
ATOM 962 O O . GLY A 1 121 ? -11.272 -20.535 3.683 1.00 91.62 121 GLY A O 1
ATOM 963 N N . VAL A 1 122 ? -11.689 -18.343 3.464 1.00 94.19 122 VAL A N 1
ATOM 964 C CA . VAL A 1 122 ? -12.000 -18.057 4.873 1.00 94.19 122 VAL A CA 1
ATOM 965 C C . VAL A 1 122 ? -13.437 -18.489 5.168 1.00 94.19 122 VAL A C 1
ATOM 967 O O . VAL A 1 122 ? -14.346 -18.243 4.378 1.00 94.19 122 VAL A O 1
ATOM 970 N N . GLU A 1 123 ? -13.640 -19.181 6.289 1.00 93.00 123 GLU A N 1
ATOM 971 C CA . GLU A 1 123 ? -14.981 -19.598 6.698 1.00 93.00 123 GLU A CA 1
ATOM 972 C C . GLU A 1 123 ? -15.736 -18.401 7.270 1.00 93.00 123 GLU A C 1
ATOM 974 O O . GLU A 1 123 ? -15.200 -17.640 8.077 1.00 93.00 123 GLU A O 1
ATOM 979 N N . GLN A 1 124 ? -16.982 -18.230 6.833 1.00 93.06 124 GLN A N 1
ATOM 980 C CA . GLN A 1 124 ? -17.827 -17.145 7.310 1.00 93.06 124 GLN A CA 1
ATOM 981 C C . GLN A 1 124 ? -18.447 -17.522 8.650 1.00 93.06 124 GLN A C 1
ATOM 983 O O . GLN A 1 124 ? -19.057 -18.585 8.801 1.00 93.06 124 GLN A O 1
ATOM 988 N N . MET A 1 125 ? -18.335 -16.609 9.606 1.00 93.69 125 MET A N 1
ATOM 989 C CA . MET A 1 125 ? -19.028 -16.715 10.877 1.00 93.69 125 MET A CA 1
ATOM 990 C C . MET A 1 125 ? -20.539 -16.580 10.661 1.00 93.69 125 MET A C 1
ATOM 992 O O . MET A 1 125 ? -20.997 -15.807 9.822 1.00 93.69 125 MET A O 1
ATOM 996 N N . GLN A 1 126 ? -21.317 -17.318 11.451 1.00 90.75 126 GLN A N 1
ATOM 997 C CA . GLN A 1 126 ? -22.784 -17.255 11.417 1.00 90.75 126 GLN A CA 1
ATOM 998 C C . GLN A 1 126 ? -23.357 -16.349 12.510 1.00 90.75 126 GLN A C 1
ATOM 1000 O O . GLN A 1 126 ? -24.463 -15.832 12.376 1.00 90.75 126 GLN A O 1
ATOM 1005 N N . VAL A 1 127 ? -22.612 -16.174 13.602 1.00 92.62 127 VAL A N 1
ATOM 1006 C CA . VAL A 1 127 ? -23.071 -15.492 14.812 1.00 92.62 127 VAL A CA 1
ATOM 1007 C C . VAL A 1 127 ? -21.979 -14.548 15.292 1.00 92.62 127 VAL A C 1
ATOM 1009 O O . VAL A 1 127 ? -20.799 -14.895 15.279 1.00 92.62 127 VAL A O 1
ATOM 1012 N N . ILE A 1 128 ? -22.389 -13.351 15.701 1.00 93.56 128 ILE A N 1
ATOM 1013 C CA . ILE A 1 128 ? -21.520 -12.364 16.341 1.00 93.56 128 ILE A CA 1
ATOM 1014 C C . ILE A 1 128 ? -21.460 -12.694 17.836 1.00 93.56 128 ILE A C 1
ATOM 1016 O O . ILE A 1 128 ? -22.525 -12.902 18.420 1.00 93.56 128 ILE A O 1
ATOM 1020 N N . PRO A 1 129 ? -20.269 -12.745 18.460 1.00 94.12 129 PRO A N 1
ATOM 1021 C CA . PRO A 1 129 ? -20.155 -12.961 19.897 1.00 94.12 129 PRO A CA 1
ATOM 1022 C C . PRO A 1 129 ? -20.971 -11.941 20.698 1.00 94.12 129 PRO A C 1
ATOM 1024 O O . PRO A 1 129 ? -21.032 -10.758 20.340 1.00 94.12 129 PRO A O 1
ATOM 1027 N N . GLU A 1 130 ? -21.588 -12.396 21.786 1.00 92.56 130 GLU A N 1
ATOM 1028 C CA . GLU A 1 130 ? -22.276 -11.505 22.721 1.00 92.56 130 GLU A CA 1
ATOM 1029 C C . GLU A 1 130 ? -21.301 -10.468 23.300 1.00 92.56 130 GLU A C 1
ATOM 1031 O O . GLU A 1 130 ? -20.088 -10.669 23.298 1.00 92.56 130 GLU A O 1
ATOM 1036 N N . GLU A 1 131 ? -21.838 -9.323 23.728 1.00 92.88 131 GLU A N 1
ATOM 1037 C CA . GLU A 1 131 ? -21.063 -8.226 24.335 1.00 92.88 131 GLU A CA 1
ATOM 1038 C C . GLU A 1 131 ? -19.922 -7.662 23.458 1.00 92.88 131 GLU A C 1
ATOM 1040 O O . GLU A 1 131 ? -19.010 -7.006 23.952 1.00 92.88 131 GLU A O 1
ATOM 1045 N N . SER A 1 132 ? -19.984 -7.850 22.135 1.00 95.56 132 SER A N 1
ATOM 1046 C CA . SER A 1 132 ? -19.000 -7.276 21.207 1.00 95.56 132 SER A CA 1
ATOM 1047 C C . SER A 1 132 ? -19.084 -5.745 21.124 1.00 95.56 132 SER A C 1
ATOM 1049 O O . SER A 1 132 ? -20.175 -5.175 21.028 1.00 95.56 132 SER A O 1
ATOM 1051 N N . MET A 1 133 ? -17.930 -5.075 21.037 1.00 96.12 133 MET A N 1
ATOM 1052 C CA . MET A 1 133 ? -17.863 -3.649 20.691 1.00 96.12 133 MET A CA 1
ATOM 1053 C C . MET A 1 133 ? -18.074 -3.456 19.188 1.00 96.12 133 MET A C 1
ATOM 1055 O O . MET A 1 133 ? -17.421 -4.118 18.385 1.00 96.12 133 MET A O 1
ATOM 1059 N N . TRP A 1 134 ? -18.925 -2.508 18.795 1.00 93.69 134 TRP A N 1
ATOM 1060 C CA . TRP A 1 134 ? -19.193 -2.205 17.388 1.00 93.69 134 TRP A CA 1
ATOM 1061 C C . TRP A 1 134 ? -18.555 -0.891 16.947 1.00 93.69 134 TRP A C 1
ATOM 1063 O O . TRP A 1 134 ? -18.756 0.152 17.567 1.00 93.69 134 TRP A O 1
ATOM 1073 N N . ILE A 1 135 ? -17.846 -0.936 15.821 1.00 93.44 135 ILE A N 1
ATOM 1074 C CA . ILE A 1 135 ? -17.258 0.225 15.153 1.00 93.44 135 ILE A CA 1
ATOM 1075 C C . ILE A 1 135 ? -17.809 0.274 13.726 1.00 93.44 135 ILE A C 1
ATOM 1077 O O . ILE A 1 135 ? -17.704 -0.697 12.977 1.00 93.44 135 ILE A O 1
ATOM 1081 N N . PHE A 1 136 ? -18.410 1.400 13.345 1.00 87.69 136 PHE A N 1
ATOM 1082 C CA . PHE A 1 136 ? -19.087 1.560 12.057 1.00 87.69 136 PHE A CA 1
ATOM 1083 C C . PHE A 1 136 ? -18.312 2.494 11.124 1.00 87.69 136 PHE A C 1
ATOM 1085 O O . PHE A 1 136 ? -18.109 3.662 11.445 1.00 87.69 136 PHE A O 1
ATOM 1092 N N . ASP A 1 137 ? -17.964 1.979 9.947 1.00 82.69 137 ASP A N 1
ATOM 1093 C CA . ASP A 1 137 ? -17.471 2.700 8.768 1.00 82.69 137 ASP A CA 1
ATOM 1094 C C . ASP A 1 137 ? -18.573 2.768 7.712 1.00 82.69 137 ASP A C 1
ATOM 1096 O O . ASP A 1 137 ? -18.491 2.212 6.615 1.00 82.69 137 ASP A O 1
ATOM 1100 N N . ASP A 1 138 ? -19.702 3.349 8.101 1.00 66.88 138 ASP A N 1
ATOM 1101 C CA . ASP A 1 138 ? -20.834 3.444 7.200 1.00 66.88 138 ASP A CA 1
ATOM 1102 C C . ASP A 1 138 ? -21.658 4.687 7.508 1.00 66.88 138 ASP A C 1
ATOM 1104 O O . ASP A 1 138 ? -22.558 4.712 8.356 1.00 66.88 138 ASP A O 1
ATOM 1108 N N . MET A 1 139 ? -21.339 5.745 6.767 1.00 68.12 139 MET A N 1
ATOM 1109 C CA . MET A 1 139 ? -22.105 6.980 6.784 1.00 68.12 139 MET A CA 1
ATOM 1110 C C . MET A 1 139 ? -23.567 6.734 6.375 1.00 68.12 139 MET A C 1
ATOM 1112 O O . MET A 1 139 ? -24.437 7.441 6.867 1.00 68.12 139 MET A O 1
ATOM 1116 N N . ALA A 1 140 ? -23.875 5.743 5.529 1.00 60.47 140 ALA A N 1
ATOM 1117 C CA . ALA A 1 140 ? -25.246 5.453 5.106 1.00 60.47 140 ALA A CA 1
ATOM 1118 C C . ALA A 1 140 ? -26.056 4.746 6.208 1.00 60.47 140 ALA A C 1
ATOM 1120 O O . ALA A 1 140 ? -27.216 5.096 6.442 1.00 60.47 140 ALA A O 1
ATOM 1121 N N . VAL A 1 141 ? -25.453 3.802 6.940 1.00 64.25 141 VAL A N 1
ATOM 1122 C CA . VAL A 1 141 ? -26.089 3.205 8.132 1.00 64.25 141 VAL A CA 1
ATOM 1123 C C . VAL A 1 141 ? -26.284 4.270 9.198 1.00 64.25 141 VAL A C 1
ATOM 1125 O O . VAL A 1 141 ? -27.392 4.403 9.717 1.00 64.25 141 VAL A O 1
ATOM 1128 N N . PHE A 1 142 ? -25.272 5.098 9.460 1.00 64.56 142 PHE A N 1
ATOM 1129 C CA . PHE A 1 142 ? -25.421 6.226 10.375 1.00 64.56 142 PHE A CA 1
ATOM 1130 C C . PHE A 1 142 ? -26.524 7.195 9.899 1.00 64.56 142 PHE A C 1
ATOM 1132 O O . PHE A 1 142 ? -27.338 7.636 10.707 1.00 64.56 142 PHE A O 1
ATOM 1139 N N . GLN A 1 143 ? -26.650 7.423 8.583 1.00 63.22 143 GLN A N 1
ATOM 1140 C CA . GLN A 1 143 ? -27.741 8.190 7.959 1.00 63.22 143 GLN A CA 1
ATOM 1141 C C . GLN A 1 143 ? -29.134 7.625 8.192 1.00 63.22 143 GLN A C 1
ATOM 1143 O O . GLN A 1 143 ? -30.095 8.382 8.337 1.00 63.22 143 GLN A O 1
ATOM 1148 N N . SER A 1 144 ? -29.253 6.304 8.280 1.00 63.41 144 SER A N 1
ATOM 1149 C CA . SER A 1 144 ? -30.527 5.655 8.580 1.00 63.41 144 SER A CA 1
ATOM 1150 C C . SER A 1 144 ? -30.956 5.824 10.046 1.00 63.41 144 SER A C 1
ATOM 1152 O O . SER A 1 144 ? -32.153 5.789 10.350 1.00 63.41 144 SER A O 1
ATOM 1154 N N . ILE A 1 145 ? -30.009 6.093 10.957 1.00 66.62 145 ILE A N 1
ATOM 1155 C CA . ILE A 1 145 ? -30.262 6.312 12.386 1.00 66.62 145 ILE A CA 1
ATOM 1156 C C . ILE A 1 145 ? -30.756 7.753 12.606 1.00 66.62 145 ILE A C 1
ATOM 1158 O O . ILE A 1 145 ? -30.086 8.631 13.142 1.00 66.62 145 ILE A O 1
ATOM 1162 N N . THR A 1 146 ? -31.997 8.016 12.205 1.00 59.19 146 THR A N 1
ATOM 1163 C CA . THR A 1 146 ? -32.622 9.346 12.338 1.00 59.19 146 THR A CA 1
ATOM 1164 C C . THR A 1 146 ? -33.149 9.626 13.754 1.00 59.19 146 THR A C 1
ATOM 1166 O O . THR A 1 146 ? -33.291 10.784 14.160 1.00 59.19 146 THR A O 1
ATOM 1169 N N . ARG A 1 147 ? -33.402 8.586 14.566 1.00 61.91 147 ARG A N 1
ATOM 1170 C CA . ARG A 1 147 ? -34.123 8.688 15.855 1.00 61.91 147 ARG A CA 1
ATOM 1171 C C . ARG A 1 147 ? -33.443 8.003 17.052 1.00 61.91 147 ARG A C 1
ATOM 1173 O O . ARG A 1 147 ? -34.138 7.514 17.932 1.00 61.91 147 ARG A O 1
ATOM 1180 N N . MET A 1 148 ? -32.112 8.001 17.138 1.00 63.91 148 MET A N 1
ATOM 1181 C CA . MET A 1 148 ? -31.439 7.715 18.418 1.00 63.91 148 MET A CA 1
ATOM 1182 C C . MET A 1 148 ? -31.197 8.997 19.218 1.00 63.91 148 MET A C 1
ATOM 1184 O O . MET A 1 148 ? -30.876 10.041 18.640 1.00 63.91 148 MET A O 1
ATOM 1188 N N . LEU A 1 149 ? -31.368 8.892 20.539 1.00 64.75 149 LEU A N 1
ATOM 1189 C CA . LEU A 1 149 ? -30.772 9.797 21.520 1.00 64.75 149 LEU A CA 1
ATOM 1190 C C . LEU A 1 149 ? -29.284 9.457 21.589 1.00 64.75 149 LEU A C 1
ATOM 1192 O O . LEU A 1 149 ? -28.928 8.311 21.854 1.00 64.75 149 LEU A O 1
ATOM 1196 N N . MET A 1 150 ? -28.434 10.436 21.301 1.00 67.94 150 MET A N 1
ATOM 1197 C CA . MET A 1 150 ? -26.987 10.273 21.337 1.00 67.94 150 MET A CA 1
ATOM 1198 C C . MET A 1 150 ? -26.421 11.134 22.458 1.00 67.94 150 MET A C 1
ATOM 1200 O O . MET A 1 150 ? -26.796 12.293 22.617 1.00 67.94 150 MET A O 1
ATOM 1204 N N . THR A 1 151 ? -25.496 10.575 23.226 1.00 71.00 151 THR A N 1
ATOM 1205 C CA . THR A 1 151 ? -24.668 11.333 24.164 1.00 71.00 151 THR A CA 1
ATOM 1206 C C . THR A 1 151 ? -23.274 11.467 23.574 1.00 71.00 151 THR A C 1
ATOM 1208 O O . THR A 1 151 ? -22.729 10.495 23.057 1.00 71.00 151 THR A O 1
ATOM 1211 N N . SER A 1 152 ? -22.686 12.656 23.658 1.00 71.19 152 SER A N 1
ATOM 1212 C CA . SER A 1 152 ? -21.285 12.881 23.303 1.00 71.19 152 SER A CA 1
ATOM 1213 C C . SER A 1 152 ? -20.460 13.030 24.573 1.00 71.19 152 SER A C 1
ATOM 1215 O O . SER A 1 152 ? -20.798 13.847 25.429 1.00 71.19 152 SER A O 1
ATOM 1217 N N . VAL A 1 153 ? -19.370 12.280 24.669 1.00 80.88 153 VAL A N 1
ATOM 1218 C CA . VAL A 1 153 ? -18.369 12.421 25.728 1.00 80.88 153 VAL A CA 1
ATOM 1219 C C . VAL A 1 153 ? -17.019 12.597 25.050 1.00 80.88 153 VAL A C 1
ATOM 1221 O O . VAL A 1 153 ? -16.712 11.896 24.086 1.00 80.88 153 VAL A O 1
ATOM 1224 N N . GLU A 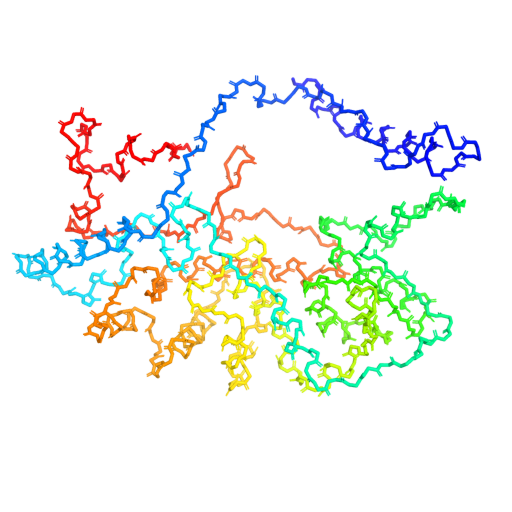1 154 ? -16.231 13.554 25.527 1.00 83.88 154 GLU A N 1
ATOM 1225 C CA . GLU A 1 154 ? -14.847 13.697 25.093 1.00 83.88 154 GLU A CA 1
ATOM 1226 C C . GLU A 1 154 ? -14.026 12.537 25.668 1.00 83.88 154 GLU A C 1
ATOM 1228 O O . GLU A 1 154 ? -14.008 12.324 26.879 1.00 83.88 154 GLU A O 1
ATOM 1233 N N . CYS A 1 155 ? -13.371 11.769 24.798 1.00 85.88 155 CYS A N 1
ATOM 1234 C CA . CYS A 1 155 ? -12.514 10.657 25.193 1.00 85.88 155 CYS A CA 1
ATOM 1235 C C . CYS A 1 155 ? -11.072 10.991 24.819 1.00 85.88 155 CYS A C 1
ATOM 1237 O O . CYS A 1 155 ? -10.676 10.906 23.656 1.00 85.88 155 CYS A O 1
ATOM 1239 N N . THR A 1 156 ? -10.296 11.410 25.816 1.00 87.56 156 THR A N 1
ATOM 1240 C CA . THR A 1 156 ? -8.906 11.845 25.631 1.00 87.56 156 THR A CA 1
ATOM 1241 C C . THR A 1 156 ? -8.001 10.720 25.141 1.00 87.56 156 THR A C 1
ATOM 1243 O O . THR A 1 156 ? -7.060 10.980 24.396 1.00 87.56 156 THR A O 1
ATOM 1246 N N . GLU A 1 157 ? -8.315 9.470 25.495 1.00 88.75 157 GLU A N 1
ATOM 1247 C CA . GLU A 1 157 ? -7.592 8.276 25.046 1.00 88.75 157 GLU A CA 1
ATOM 1248 C C . GLU A 1 157 ? -7.737 8.026 23.534 1.00 88.75 157 GLU A C 1
ATOM 1250 O O . GLU A 1 157 ? -6.920 7.328 22.942 1.00 88.75 157 GLU A O 1
ATOM 1255 N N . LEU A 1 158 ? -8.754 8.614 22.894 1.00 89.12 158 LEU A N 1
ATOM 1256 C CA . LEU A 1 158 ? -9.016 8.499 21.455 1.00 89.12 158 LEU A CA 1
ATOM 1257 C C . LEU A 1 158 ? -8.546 9.722 20.654 1.00 89.12 158 LEU A C 1
ATOM 1259 O O . LEU A 1 158 ? -8.822 9.826 19.456 1.00 89.12 158 LEU A O 1
ATOM 1263 N N . LEU A 1 159 ? -7.836 10.664 21.284 1.00 87.25 159 LEU A N 1
ATOM 1264 C CA . LEU A 1 159 ? -7.274 11.822 20.591 1.00 87.25 159 LEU A CA 1
ATOM 1265 C C . LEU A 1 159 ? -6.329 11.351 19.476 1.00 87.25 159 LEU A C 1
ATOM 1267 O O . LEU A 1 159 ? -5.370 10.643 19.734 1.00 87.25 159 LEU A O 1
ATOM 1271 N N . SER A 1 160 ? -6.516 11.777 18.231 1.00 85.25 160 SER A N 1
ATOM 1272 C CA . SER A 1 160 ? -5.612 11.373 17.148 1.00 85.25 160 SER A CA 1
ATOM 1273 C C . SER A 1 160 ? -5.329 12.514 16.186 1.00 85.25 160 SER A C 1
ATOM 1275 O O . SER A 1 160 ? -6.199 13.339 15.907 1.00 85.25 160 SER A O 1
ATOM 1277 N N . LYS A 1 161 ? -4.092 12.544 15.680 1.00 84.75 161 LYS A N 1
ATOM 1278 C CA . LYS A 1 161 ? -3.665 13.429 14.585 1.00 84.75 161 LYS A CA 1
ATOM 1279 C C . LYS A 1 161 ? -3.784 12.767 13.214 1.00 84.75 161 LYS A C 1
ATOM 1281 O O . LYS A 1 161 ? -3.521 13.426 12.215 1.00 84.75 161 LYS A O 1
ATOM 1286 N N . GLN A 1 162 ? -4.178 11.494 13.165 1.00 84.25 162 GLN A N 1
ATOM 1287 C CA . GLN A 1 162 ? -4.573 10.850 11.918 1.00 84.25 162 GLN A CA 1
ATOM 1288 C C . GLN A 1 162 ? -5.771 11.602 11.329 1.00 84.25 162 GLN A C 1
ATOM 1290 O O . GLN A 1 162 ? -6.636 12.086 12.066 1.00 84.25 162 GLN A O 1
ATOM 1295 N N . GLU A 1 163 ? -5.837 11.732 10.010 1.00 81.38 163 GLU A N 1
ATOM 1296 C CA . GLU A 1 163 ? -6.946 12.433 9.354 1.00 81.38 163 GLU A CA 1
ATOM 1297 C C . GLU A 1 163 ? -8.076 11.461 8.994 1.00 81.38 163 GLU A C 1
ATOM 1299 O O . GLU A 1 163 ? -9.238 11.729 9.319 1.00 81.38 163 GLU A O 1
ATOM 1304 N N . GLU A 1 164 ? -7.723 10.313 8.415 1.00 85.00 164 GLU A N 1
ATOM 1305 C CA . GLU A 1 164 ? -8.647 9.342 7.824 1.00 85.00 164 GLU A CA 1
ATOM 1306 C C . GLU A 1 164 ? -9.365 8.475 8.877 1.00 85.00 164 GLU A C 1
ATOM 1308 O O . GLU A 1 164 ? -8.890 8.274 9.998 1.00 85.00 164 GLU A O 1
ATOM 1313 N N . ALA A 1 165 ? -10.577 8.022 8.542 1.00 88.12 165 ALA A N 1
ATOM 1314 C CA . ALA A 1 165 ? -11.408 7.231 9.449 1.00 88.12 165 ALA A CA 1
ATOM 1315 C C . ALA A 1 165 ? -10.911 5.785 9.570 1.00 88.12 165 ALA A C 1
ATOM 1317 O O . ALA A 1 165 ? -10.866 5.256 10.677 1.00 88.12 165 ALA A O 1
ATOM 1318 N N . ASP A 1 166 ? -10.485 5.190 8.457 1.00 90.44 166 ASP A N 1
ATOM 1319 C CA . ASP A 1 166 ? -9.948 3.829 8.351 1.00 90.44 166 ASP A CA 1
ATOM 1320 C C . ASP A 1 166 ? -8.863 3.528 9.402 1.00 90.44 166 ASP A C 1
ATOM 1322 O O . ASP A 1 166 ? -8.922 2.512 10.089 1.00 90.44 166 ASP A O 1
ATOM 1326 N N . THR A 1 167 ? -7.920 4.445 9.612 1.00 91.31 167 THR A N 1
ATOM 1327 C CA . THR A 1 167 ? -6.865 4.340 10.627 1.00 91.31 167 THR A CA 1
ATOM 1328 C C . THR A 1 167 ? -7.400 4.559 12.036 1.00 91.31 167 THR A C 1
ATOM 1330 O O . THR A 1 167 ? -7.103 3.777 12.943 1.00 91.31 167 THR A O 1
ATOM 1333 N N . LYS A 1 168 ? -8.230 5.588 12.242 1.00 91.81 168 LYS A N 1
ATOM 1334 C CA . LYS A 1 168 ? -8.822 5.895 13.556 1.00 91.81 168 LYS A CA 1
ATOM 1335 C C . LYS A 1 168 ? -9.620 4.728 14.113 1.00 91.81 168 LYS A C 1
ATOM 1337 O O . LYS A 1 168 ? -9.575 4.487 15.314 1.00 91.81 168 LYS A O 1
ATOM 1342 N N . MET A 1 169 ? -10.306 3.968 13.268 1.00 93.31 169 MET A N 1
ATOM 1343 C CA . MET A 1 169 ? -11.068 2.802 13.710 1.00 93.31 169 MET A CA 1
ATOM 1344 C C . MET A 1 169 ? -10.217 1.782 14.468 1.00 93.31 169 MET A C 1
ATOM 1346 O O . MET A 1 169 ? -10.709 1.184 15.422 1.00 93.31 169 MET A O 1
ATOM 1350 N N . PHE A 1 170 ? -8.939 1.621 14.120 1.00 96.19 170 PHE A N 1
ATOM 1351 C CA . PHE A 1 170 ? -8.050 0.704 14.836 1.00 96.19 170 PHE A CA 1
ATOM 1352 C C . PHE A 1 170 ? -7.570 1.265 16.171 1.00 96.19 170 PHE A C 1
ATOM 1354 O O . PHE A 1 170 ? -7.416 0.497 17.119 1.00 96.19 170 PHE A O 1
ATOM 1361 N N . LEU A 1 171 ? -7.439 2.588 16.304 1.00 95.31 171 LEU A N 1
ATOM 1362 C CA . LEU A 1 171 ? -7.254 3.217 17.615 1.00 95.31 171 LEU A CA 1
ATOM 1363 C C . LEU A 1 171 ? -8.476 2.973 18.513 1.00 95.31 171 LEU A C 1
ATOM 1365 O O . LEU A 1 171 ? -8.326 2.618 19.680 1.00 95.31 171 LEU A O 1
ATOM 1369 N N . HIS A 1 172 ? -9.686 3.093 17.960 1.00 94.81 172 HIS A N 1
ATOM 1370 C CA . HIS A 1 172 ? -10.925 2.786 18.680 1.00 94.81 172 HIS A CA 1
ATOM 1371 C C . HIS A 1 172 ? -11.017 1.302 19.056 1.00 94.81 172 HIS A C 1
ATOM 1373 O O . HIS A 1 172 ? -11.424 0.978 20.171 1.00 94.81 172 HIS A O 1
ATOM 1379 N N . ALA A 1 173 ? -10.604 0.404 18.158 1.00 97.38 173 ALA A N 1
ATOM 1380 C CA . ALA A 1 173 ? -10.542 -1.025 18.429 1.00 97.38 173 ALA A CA 1
ATOM 1381 C C . ALA A 1 173 ? -9.543 -1.331 19.554 1.00 97.38 173 ALA A C 1
ATOM 1383 O O . ALA A 1 173 ? -9.883 -2.019 20.513 1.00 97.38 173 ALA A O 1
ATOM 1384 N N . LYS A 1 174 ? -8.343 -0.744 19.508 1.00 97.06 174 LYS A N 1
ATOM 1385 C CA . LYS A 1 174 ? -7.364 -0.861 20.592 1.00 97.06 174 LYS A CA 1
ATOM 1386 C C . LYS A 1 174 ? -7.929 -0.361 21.920 1.00 97.06 174 LYS A C 1
ATOM 1388 O O . LYS A 1 174 ? -7.831 -1.059 22.919 1.00 97.06 174 LYS A O 1
ATOM 1393 N N . HIS A 1 175 ? -8.555 0.811 21.930 1.00 95.69 175 HIS A N 1
ATOM 1394 C CA . HIS A 1 175 ? -9.172 1.347 23.138 1.00 95.69 175 HIS A CA 1
ATOM 1395 C C . HIS A 1 175 ? -10.262 0.414 23.689 1.00 95.69 175 HIS A C 1
ATOM 1397 O O . HIS A 1 175 ? -10.329 0.201 24.894 1.00 95.69 175 HIS A O 1
ATOM 1403 N N . ALA A 1 176 ? -11.102 -0.174 22.833 1.00 96.38 176 ALA A N 1
ATOM 1404 C CA . ALA A 1 176 ? -12.094 -1.158 23.263 1.00 96.38 176 ALA A CA 1
ATOM 1405 C C . ALA A 1 176 ? -11.434 -2.402 23.881 1.00 96.38 176 ALA A C 1
ATOM 1407 O O . ALA A 1 176 ? -11.855 -2.849 24.947 1.00 96.38 176 ALA A O 1
ATOM 1408 N N . ALA A 1 177 ? -10.362 -2.905 23.270 1.00 97.38 177 ALA A N 1
ATOM 1409 C CA . ALA A 1 177 ? -9.571 -3.996 23.828 1.00 97.38 177 ALA A CA 1
ATOM 1410 C C . ALA A 1 177 ? -9.014 -3.647 25.217 1.00 97.38 177 ALA A C 1
ATOM 1412 O O . ALA A 1 177 ? -9.183 -4.409 26.166 1.00 97.38 177 ALA A O 1
ATOM 1413 N N . ASP A 1 178 ? -8.445 -2.448 25.362 1.00 96.06 178 ASP A N 1
ATOM 1414 C CA . ASP A 1 178 ? -7.884 -1.950 26.622 1.00 96.06 178 ASP A CA 1
ATOM 1415 C C . ASP A 1 178 ? -8.973 -1.733 27.705 1.00 96.06 178 ASP A C 1
ATOM 1417 O O . ASP A 1 178 ? -8.675 -1.749 28.900 1.00 96.06 178 ASP A O 1
ATOM 1421 N N . LYS A 1 179 ? -10.251 -1.570 27.318 1.00 95.44 179 LYS A N 1
ATOM 1422 C CA . LYS A 1 179 ? -11.413 -1.536 28.233 1.00 95.44 179 LYS A CA 1
ATOM 1423 C C . LYS A 1 179 ? -11.991 -2.926 28.547 1.00 95.44 179 LYS A C 1
ATOM 1425 O O . LYS A 1 179 ? -12.956 -3.002 29.306 1.00 95.44 179 LYS A O 1
ATOM 1430 N N . GLY A 1 180 ? -11.413 -4.001 28.008 1.00 96.56 180 GLY A N 1
ATOM 1431 C CA . GLY A 1 180 ? -11.767 -5.385 28.336 1.00 96.56 180 GLY A CA 1
ATOM 1432 C C . GLY A 1 180 ? -12.790 -6.046 27.410 1.00 96.56 180 GLY A C 1
ATOM 1433 O O . GLY A 1 180 ? -13.356 -7.064 27.787 1.00 96.56 180 GLY A O 1
ATOM 1434 N N . TYR A 1 181 ? -13.050 -5.495 26.219 1.00 97.75 181 TYR A N 1
ATOM 1435 C CA . TYR A 1 181 ? -13.902 -6.171 25.234 1.00 97.75 181 TYR A CA 1
ATOM 1436 C C . TYR A 1 181 ? -13.136 -7.307 24.550 1.00 97.75 181 TYR A C 1
ATOM 1438 O O . TYR A 1 181 ? -12.119 -7.056 23.911 1.00 97.75 181 TYR A O 1
ATOM 1446 N N . ASP A 1 182 ? -13.646 -8.538 24.593 1.00 96.88 182 ASP A N 1
ATOM 1447 C CA . ASP A 1 182 ? -12.985 -9.690 23.955 1.00 96.88 182 ASP A CA 1
ATOM 1448 C C . ASP A 1 182 ? -13.140 -9.706 22.427 1.00 96.88 182 ASP A C 1
ATOM 1450 O O . ASP A 1 182 ? -12.279 -10.213 21.702 1.00 96.88 182 ASP A O 1
ATOM 1454 N N . SER A 1 183 ? -14.246 -9.155 21.921 1.00 97.69 183 SER A N 1
ATOM 1455 C CA . SER A 1 183 ? -14.589 -9.142 20.496 1.00 97.69 183 SER A CA 1
ATOM 1456 C C . SER A 1 183 ? -14.946 -7.742 20.012 1.00 97.69 183 SER A C 1
ATOM 1458 O O . SER A 1 183 ? -15.665 -6.991 20.675 1.00 97.69 183 SER A O 1
ATOM 1460 N N . ILE A 1 184 ? -14.449 -7.402 18.823 1.00 98.38 184 ILE A N 1
ATOM 1461 C CA . ILE A 1 184 ? -14.660 -6.105 18.182 1.00 98.38 184 ILE A CA 1
ATOM 1462 C C . ILE A 1 184 ? -15.177 -6.346 16.770 1.00 98.38 184 ILE A C 1
ATOM 1464 O O . ILE A 1 184 ? -14.505 -6.973 15.954 1.00 98.38 184 ILE A O 1
ATOM 1468 N N . VAL A 1 185 ? -16.361 -5.824 16.470 1.00 97.12 185 VAL A N 1
ATOM 1469 C CA . VAL A 1 185 ? -16.978 -5.898 15.149 1.00 97.12 185 VAL A CA 1
ATOM 1470 C C . VAL A 1 185 ? -16.767 -4.583 14.420 1.00 97.12 185 VAL A C 1
ATOM 1472 O O . VAL A 1 185 ? -17.283 -3.541 14.820 1.00 97.12 185 VAL A O 1
ATOM 1475 N N . ILE A 1 186 ? -16.037 -4.646 13.313 1.00 95.75 186 ILE A N 1
ATOM 1476 C CA . ILE A 1 186 ? -15.825 -3.532 12.401 1.00 95.75 186 ILE A CA 1
ATOM 1477 C C . ILE A 1 186 ? -16.754 -3.705 11.198 1.00 95.75 186 ILE A C 1
ATOM 1479 O O . ILE A 1 186 ? -16.581 -4.606 10.376 1.00 95.75 186 ILE A O 1
ATOM 1483 N N . LYS A 1 187 ? -17.759 -2.835 11.078 1.00 92.12 187 LYS A N 1
ATOM 1484 C CA . LYS A 1 187 ? -18.643 -2.781 9.909 1.00 92.12 187 LYS A CA 1
ATOM 1485 C C . LYS A 1 187 ? -18.044 -1.833 8.875 1.00 92.12 187 LYS A C 1
ATOM 1487 O O . LYS A 1 187 ? -18.241 -0.633 8.990 1.00 92.12 187 LYS A O 1
ATOM 1492 N N . SER A 1 188 ? -17.365 -2.379 7.870 1.00 91.38 188 SER A N 1
ATOM 1493 C CA . SER A 1 188 ? -16.833 -1.643 6.715 1.00 91.38 188 SER A CA 1
ATOM 1494 C C . SER A 1 188 ? -16.945 -2.495 5.452 1.00 91.38 188 SER A C 1
ATOM 1496 O O . SER A 1 188 ? -16.963 -3.719 5.536 1.00 91.38 188 SER A O 1
ATOM 1498 N N . SER A 1 189 ? -17.034 -1.852 4.288 1.00 89.00 189 SER A N 1
ATOM 1499 C CA . SER A 1 189 ? -16.848 -2.507 2.981 1.00 89.00 189 SER A CA 1
ATOM 1500 C C . SER A 1 189 ? -15.621 -1.982 2.231 1.00 89.00 189 SER A C 1
ATOM 1502 O O . SER A 1 189 ? -15.443 -2.279 1.048 1.00 89.00 189 SER A O 1
ATOM 1504 N N . ASP A 1 190 ? -14.802 -1.172 2.905 1.00 90.69 190 ASP A N 1
ATOM 1505 C CA . ASP A 1 190 ? -13.584 -0.615 2.346 1.00 90.69 190 ASP A CA 1
ATOM 1506 C C . ASP A 1 190 ? -12.444 -1.638 2.424 1.00 90.69 190 ASP A C 1
ATOM 1508 O O . ASP A 1 190 ? -12.173 -2.246 3.462 1.00 90.69 190 ASP A O 1
ATOM 1512 N N . THR A 1 191 ? -11.743 -1.804 1.305 1.00 93.62 191 THR A N 1
ATOM 1513 C CA . THR A 1 191 ? -10.550 -2.652 1.230 1.00 93.62 191 THR A CA 1
ATOM 1514 C C . THR A 1 191 ? -9.438 -2.135 2.137 1.00 93.62 191 THR A C 1
ATOM 1516 O O . THR A 1 191 ? -8.665 -2.935 2.661 1.00 93.62 191 THR A O 1
ATOM 1519 N N . ASP A 1 192 ? -9.341 -0.818 2.320 1.00 94.69 192 ASP A N 1
ATOM 1520 C CA . ASP A 1 192 ? -8.298 -0.205 3.138 1.00 94.69 192 ASP A CA 1
ATOM 1521 C C . ASP A 1 192 ? -8.477 -0.652 4.607 1.00 94.69 192 ASP A C 1
ATOM 1523 O O . ASP A 1 192 ? -7.513 -1.076 5.245 1.00 94.69 192 ASP A O 1
ATOM 1527 N N . VAL A 1 193 ? -9.722 -0.744 5.094 1.00 95.44 193 VAL A N 1
ATOM 1528 C CA . VAL A 1 193 ? -10.043 -1.276 6.430 1.00 95.44 193 VAL A CA 1
ATOM 1529 C C . VAL A 1 193 ? -9.724 -2.770 6.552 1.00 95.44 193 VAL A C 1
ATOM 1531 O O . VAL A 1 193 ? -9.148 -3.182 7.556 1.00 95.44 193 VAL A O 1
ATOM 1534 N N . GLU A 1 194 ? -10.035 -3.596 5.549 1.00 96.00 194 GLU A N 1
ATOM 1535 C CA . GLU A 1 194 ? -9.714 -5.035 5.588 1.00 96.00 194 GLU A CA 1
ATOM 1536 C C . GLU A 1 194 ? -8.202 -5.311 5.606 1.00 96.00 194 GLU A C 1
ATOM 1538 O O . GLU A 1 194 ? -7.725 -6.177 6.349 1.00 96.00 194 GLU A O 1
ATOM 1543 N N . VAL A 1 195 ? -7.436 -4.535 4.834 1.00 97.50 195 VAL A N 1
ATOM 1544 C CA . VAL A 1 195 ? -5.966 -4.562 4.834 1.00 97.50 195 VAL A CA 1
ATOM 1545 C C . VAL A 1 195 ? -5.415 -4.222 6.218 1.00 97.50 195 VAL A C 1
ATOM 1547 O O . VAL A 1 195 ? -4.570 -4.952 6.743 1.00 97.50 195 VAL A O 1
ATOM 1550 N N . LEU A 1 196 ? -5.898 -3.131 6.817 1.00 97.75 196 LEU A N 1
ATOM 1551 C CA . LEU A 1 196 ? -5.444 -2.679 8.131 1.00 97.75 196 LEU A CA 1
ATOM 1552 C C . LEU A 1 196 ? -5.877 -3.626 9.251 1.00 97.75 196 LEU A C 1
ATOM 1554 O O . LEU A 1 196 ? -5.102 -3.859 10.174 1.00 97.75 196 LEU A O 1
ATOM 1558 N N . ALA A 1 197 ? -7.055 -4.240 9.154 1.00 98.06 197 ALA A N 1
ATOM 1559 C CA . ALA A 1 197 ? -7.515 -5.214 10.134 1.00 98.06 197 ALA A CA 1
ATOM 1560 C C . ALA A 1 197 ? -6.597 -6.434 10.199 1.00 98.06 197 ALA A C 1
ATOM 1562 O O . ALA A 1 197 ? -6.189 -6.828 11.292 1.00 98.06 197 ALA A O 1
ATOM 1563 N N . CYS A 1 198 ? -6.206 -6.984 9.045 1.00 97.94 198 CYS A N 1
ATOM 1564 C CA . CYS A 1 198 ? -5.252 -8.092 8.996 1.00 97.94 198 CYS A CA 1
ATOM 1565 C C . CYS A 1 198 ? -3.909 -7.717 9.645 1.00 97.94 198 CYS A C 1
ATOM 1567 O O . CYS A 1 198 ? -3.309 -8.525 10.350 1.00 97.94 198 CYS A O 1
ATOM 1569 N N . TYR A 1 199 ? -3.445 -6.482 9.436 1.00 98.00 199 TYR A N 1
ATOM 1570 C CA . TYR A 1 199 ? -2.219 -5.986 10.058 1.00 98.00 199 TYR A CA 1
ATOM 1571 C C . TYR A 1 199 ? -2.361 -5.830 11.584 1.00 98.00 199 TYR A C 1
ATOM 1573 O O . TYR A 1 199 ? -1.534 -6.340 12.341 1.00 98.00 199 TYR A O 1
ATOM 1581 N N . PHE A 1 200 ? -3.423 -5.167 12.048 1.00 97.94 200 PHE A N 1
ATOM 1582 C CA . PHE A 1 200 ? -3.605 -4.808 13.457 1.00 97.94 200 PHE A CA 1
ATOM 1583 C C . PHE A 1 200 ? -4.140 -5.921 14.349 1.00 97.94 200 PHE A C 1
ATOM 1585 O O . PHE A 1 200 ? -4.042 -5.793 15.568 1.00 97.94 200 PHE A O 1
ATOM 1592 N N . GLN A 1 201 ? -4.644 -7.024 13.794 1.00 97.06 201 GLN A N 1
ATOM 1593 C CA . GLN A 1 201 ? -5.111 -8.157 14.595 1.00 97.06 201 GLN A CA 1
ATOM 1594 C C . GLN A 1 201 ? -4.043 -8.679 15.572 1.00 97.06 201 GLN A C 1
ATOM 1596 O O . GLN A 1 201 ? -4.388 -9.104 16.666 1.00 97.06 201 GLN A O 1
ATOM 1601 N N . ASN A 1 202 ? -2.752 -8.615 15.231 1.00 94.31 202 ASN A N 1
ATOM 1602 C CA . ASN A 1 202 ? -1.678 -9.024 16.150 1.00 94.31 202 ASN A CA 1
ATOM 1603 C C . ASN A 1 202 ? -1.163 -7.892 17.056 1.00 94.31 202 ASN A C 1
ATOM 1605 O O . ASN A 1 202 ? -0.320 -8.125 17.917 1.00 94.31 202 ASN A O 1
ATOM 1609 N N . CYS A 1 203 ? -1.658 -6.669 16.874 1.00 95.56 203 CYS A N 1
ATOM 1610 C CA . CYS A 1 203 ? -1.361 -5.519 17.733 1.00 95.56 203 CYS A CA 1
ATOM 1611 C C . CYS A 1 203 ? -2.467 -5.259 18.767 1.00 95.56 203 CYS A C 1
ATOM 1613 O O . CYS A 1 203 ? -2.255 -4.511 19.722 1.00 95.56 203 CYS A O 1
ATOM 1615 N N . ILE A 1 204 ? -3.649 -5.838 18.555 1.00 97.50 204 ILE A N 1
ATOM 1616 C CA . ILE A 1 204 ? -4.850 -5.662 19.368 1.00 97.50 204 ILE A CA 1
ATOM 1617 C C . ILE A 1 204 ? -5.196 -7.023 19.973 1.00 97.50 204 ILE A C 1
ATOM 1619 O O . ILE A 1 204 ? -5.314 -8.007 19.254 1.00 97.50 204 ILE A O 1
ATOM 1623 N N . SER A 1 205 ? -5.339 -7.090 21.298 1.00 96.56 205 SER A N 1
ATOM 1624 C CA . SER A 1 205 ? -5.559 -8.357 22.010 1.00 96.56 205 SER A CA 1
ATOM 1625 C C . SER A 1 205 ? -6.923 -8.987 21.732 1.00 96.56 205 SER A C 1
ATOM 1627 O O . SER A 1 205 ? -7.063 -10.204 21.818 1.00 96.56 205 SER A O 1
ATOM 1629 N N . SER A 1 206 ? -7.924 -8.170 21.409 1.00 97.75 206 SER A N 1
ATOM 1630 C CA . SER A 1 206 ?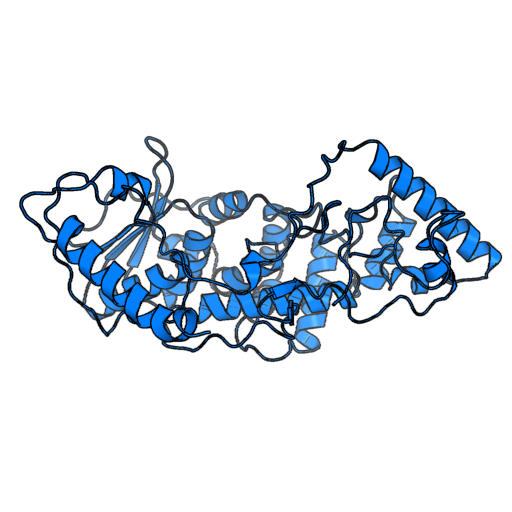 -9.275 -8.628 21.092 1.00 97.75 206 SER A CA 1
ATOM 1631 C C . SER A 1 206 ? -9.364 -9.255 19.707 1.00 97.75 206 SER A C 1
ATOM 1633 O O . SER A 1 206 ? -8.653 -8.893 18.767 1.00 97.75 206 SER A O 1
ATOM 1635 N N . ASN A 1 207 ? -10.325 -10.156 19.551 1.00 97.38 207 ASN A N 1
ATOM 1636 C CA . ASN A 1 207 ? -10.640 -10.744 18.263 1.00 97.38 207 ASN A CA 1
ATOM 1637 C C . ASN A 1 207 ? -11.381 -9.727 17.377 1.00 97.38 207 ASN A C 1
ATOM 1639 O O . ASN A 1 207 ? -12.495 -9.303 17.703 1.00 97.38 207 ASN A O 1
ATOM 1643 N N . ILE A 1 208 ? -10.776 -9.351 16.249 1.00 98.38 208 ILE A N 1
ATOM 1644 C CA . ILE A 1 208 ? -11.378 -8.441 15.276 1.00 98.38 208 ILE A CA 1
ATOM 1645 C C . ILE A 1 208 ? -12.228 -9.259 14.305 1.00 98.38 208 ILE A C 1
ATOM 1647 O O . ILE A 1 208 ? -11.806 -10.277 13.748 1.00 98.38 208 ILE A O 1
ATOM 1651 N N . ILE A 1 209 ? -13.453 -8.796 14.091 1.00 98.06 209 ILE A N 1
ATOM 1652 C CA . ILE A 1 209 ? -14.418 -9.391 13.178 1.00 98.06 209 ILE A CA 1
ATOM 1653 C C . ILE A 1 209 ? -14.850 -8.314 12.191 1.00 98.06 209 ILE A C 1
ATOM 1655 O O . ILE A 1 209 ? -15.324 -7.255 12.595 1.00 98.06 209 ILE A O 1
ATOM 1659 N N . ILE A 1 210 ? -14.721 -8.577 10.895 1.00 96.00 210 ILE A N 1
ATOM 1660 C CA . ILE A 1 210 ? -15.178 -7.652 9.857 1.00 96.00 210 ILE A CA 1
ATOM 1661 C C . ILE A 1 210 ? -16.552 -8.085 9.372 1.00 96.00 210 ILE A C 1
ATOM 1663 O O . ILE A 1 210 ? -16.752 -9.228 8.964 1.00 96.00 210 ILE A O 1
ATOM 1667 N N . LEU A 1 211 ? -17.496 -7.150 9.377 1.00 93.31 211 LEU A N 1
ATOM 1668 C CA . LEU A 1 211 ? -18.787 -7.305 8.726 1.00 93.31 211 LEU A CA 1
ATOM 1669 C C . LEU A 1 211 ? -18.768 -6.550 7.389 1.00 93.31 211 LEU A C 1
ATOM 1671 O O . LEU A 1 211 ? -19.107 -5.371 7.332 1.00 93.31 211 LEU A O 1
ATOM 1675 N N . THR A 1 212 ? -18.408 -7.222 6.299 1.00 90.44 212 THR A N 1
ATOM 1676 C CA . THR A 1 212 ? -18.252 -6.615 4.961 1.00 90.44 212 THR A CA 1
ATOM 1677 C C . THR A 1 212 ? -19.403 -6.965 4.020 1.00 90.44 212 THR A C 1
ATOM 1679 O O . THR A 1 212 ? -20.238 -7.815 4.321 1.00 90.44 212 THR A O 1
ATOM 1682 N N . GLY A 1 213 ? -19.502 -6.272 2.886 1.00 84.00 213 GLY A N 1
ATOM 1683 C CA . GLY A 1 213 ? -20.564 -6.452 1.892 1.00 84.00 213 GLY A CA 1
ATOM 1684 C C . GLY A 1 213 ? -21.880 -5.717 2.191 1.00 84.00 213 GLY A C 1
ATOM 1685 O O . GLY A 1 213 ? -22.083 -5.118 3.253 1.00 84.00 213 GLY A O 1
ATOM 1686 N N . THR A 1 214 ? -22.784 -5.755 1.207 1.00 75.19 214 THR A N 1
ATOM 1687 C CA . THR A 1 214 ? -24.064 -5.030 1.203 1.00 75.19 214 THR A CA 1
ATOM 1688 C C . THR A 1 214 ? -25.259 -5.984 1.191 1.00 75.19 214 THR A C 1
ATOM 1690 O O . THR A 1 214 ? -25.257 -7.002 0.495 1.00 75.19 214 THR A O 1
ATOM 1693 N N . PHE A 1 215 ? -26.305 -5.634 1.949 1.00 69.69 215 PHE A N 1
ATOM 1694 C CA . PHE A 1 215 ? -27.582 -6.359 2.025 1.00 69.69 215 PHE A CA 1
ATOM 1695 C C . PHE A 1 215 ? -27.413 -7.885 2.166 1.00 69.69 215 PHE A C 1
ATOM 1697 O O . PHE A 1 215 ? -26.868 -8.363 3.155 1.00 69.69 215 PHE A O 1
ATOM 1704 N N . SER A 1 216 ? -27.865 -8.654 1.171 1.00 70.56 216 SER A N 1
ATOM 1705 C CA . SER A 1 216 ? -27.862 -10.120 1.158 1.00 70.56 216 SER A CA 1
ATOM 1706 C C . SER A 1 216 ? -26.489 -10.754 0.923 1.00 70.56 216 SER A C 1
ATOM 1708 O O . SER A 1 216 ? -26.368 -11.971 1.011 1.00 70.56 216 SER A O 1
ATOM 1710 N N . LYS A 1 217 ? -25.454 -9.960 0.621 1.00 79.62 217 LYS A N 1
ATOM 1711 C CA . LYS A 1 217 ? -24.067 -10.422 0.445 1.00 79.62 217 LYS A CA 1
ATOM 1712 C C . LYS A 1 217 ? -23.170 -10.037 1.620 1.00 79.62 217 LYS A C 1
ATOM 1714 O O . LYS A 1 217 ? -21.951 -9.962 1.451 1.00 79.62 217 LYS A O 1
ATOM 1719 N N . CYS A 1 218 ? -23.772 -9.734 2.769 1.00 84.88 218 CYS A N 1
ATOM 1720 C CA . CYS A 1 218 ? -23.033 -9.436 3.983 1.00 84.88 218 CYS A CA 1
ATOM 1721 C C . CYS A 1 218 ? -22.254 -10.679 4.426 1.00 84.88 218 CYS A C 1
ATOM 1723 O O . CYS A 1 218 ? -22.800 -11.782 4.426 1.00 84.88 218 CYS A O 1
ATOM 1725 N N . ARG A 1 219 ? -20.985 -10.501 4.777 1.00 91.12 219 ARG A N 1
ATOM 1726 C CA . ARG A 1 219 ? -20.089 -11.569 5.220 1.00 91.12 219 ARG A CA 1
ATOM 1727 C C . ARG A 1 219 ? -19.501 -11.165 6.554 1.00 91.12 219 ARG A C 1
ATOM 1729 O O . ARG A 1 219 ? -19.050 -10.033 6.709 1.00 91.12 219 ARG A O 1
ATOM 1736 N N . LEU A 1 220 ? -19.528 -12.092 7.500 1.00 94.56 220 LEU A N 1
ATOM 1737 C CA . LEU A 1 220 ? -18.940 -11.919 8.818 1.00 94.56 220 LEU A CA 1
ATOM 1738 C C . LEU A 1 220 ? -17.650 -12.736 8.868 1.00 94.56 220 LEU A C 1
ATOM 1740 O O . LEU A 1 220 ? -17.678 -13.963 8.760 1.00 94.56 220 LEU A O 1
ATOM 1744 N N . LEU A 1 221 ? -16.521 -12.048 8.968 1.00 96.31 221 LEU A N 1
ATOM 1745 C CA . LEU A 1 221 ? -15.198 -12.624 8.776 1.00 96.31 221 LEU A CA 1
ATOM 1746 C C . LEU A 1 221 ? -14.368 -12.459 10.038 1.00 96.31 221 LEU A C 1
ATOM 1748 O O . LEU A 1 221 ? -14.167 -11.348 10.522 1.00 96.31 221 LEU A O 1
ATOM 1752 N N . ASN A 1 222 ? -13.861 -13.574 10.551 1.00 96.88 222 ASN A N 1
ATOM 1753 C CA . ASN A 1 222 ? -12.914 -13.569 11.652 1.00 96.88 222 ASN A CA 1
ATOM 1754 C C . ASN A 1 222 ? -11.514 -13.213 11.125 1.00 96.88 222 ASN A C 1
ATOM 1756 O O . ASN A 1 222 ? -10.934 -13.983 10.354 1.00 96.88 222 ASN A O 1
ATOM 1760 N N . VAL A 1 223 ? -10.959 -12.076 11.546 1.00 97.88 223 VAL A N 1
ATOM 1761 C CA . VAL A 1 223 ? -9.675 -11.589 11.021 1.00 97.88 223 VAL A CA 1
ATOM 1762 C C . VAL A 1 223 ? -8.520 -12.486 11.456 1.00 97.88 223 VAL A C 1
ATOM 1764 O O . VAL A 1 223 ? -7.638 -12.766 10.649 1.00 97.88 223 VAL A O 1
ATOM 1767 N N . GLN A 1 224 ? -8.555 -13.047 12.668 1.00 96.31 224 GLN A N 1
ATOM 1768 C CA . GLN A 1 224 ? -7.556 -14.027 13.107 1.00 96.31 224 GLN A CA 1
ATOM 1769 C C . GLN A 1 224 ? -7.485 -15.240 12.161 1.00 96.31 224 GLN A C 1
ATOM 1771 O O . GLN A 1 224 ? -6.400 -15.719 11.832 1.00 96.31 224 GLN A O 1
ATOM 1776 N N . SER A 1 225 ? -8.632 -15.701 11.658 1.00 95.81 225 SER A N 1
ATOM 1777 C CA . SER A 1 225 ? -8.721 -16.797 10.685 1.00 95.81 225 SER A CA 1
ATOM 1778 C C . SER A 1 225 ? -8.190 -16.401 9.304 1.00 95.81 225 SER A C 1
ATOM 1780 O O . SER A 1 225 ? -7.598 -17.236 8.616 1.00 95.81 225 SER A O 1
ATOM 1782 N N . MET A 1 226 ? -8.367 -15.137 8.902 1.00 96.75 226 MET A N 1
ATOM 1783 C CA . MET A 1 226 ? -7.741 -14.581 7.695 1.00 96.75 226 MET A CA 1
ATOM 1784 C C . MET A 1 226 ? -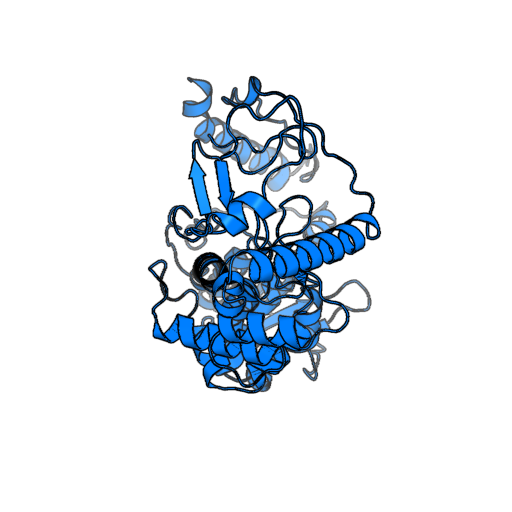6.215 -14.573 7.849 1.00 96.75 226 MET A C 1
ATOM 1786 O O . MET A 1 226 ? -5.507 -15.135 7.014 1.00 96.75 226 MET A O 1
ATOM 1790 N N . CYS A 1 227 ? -5.701 -14.028 8.956 1.00 96.50 227 CYS A N 1
ATOM 1791 C CA . CYS A 1 227 ? -4.268 -13.962 9.246 1.00 96.50 227 CYS A CA 1
ATOM 1792 C C . CYS A 1 227 ? -3.621 -15.350 9.319 1.00 96.50 227 CYS A C 1
ATOM 1794 O O . CYS A 1 227 ? -2.542 -15.548 8.763 1.00 96.50 227 CYS A O 1
ATOM 1796 N N . ALA A 1 228 ? -4.295 -16.330 9.930 1.00 95.62 228 ALA A N 1
ATOM 1797 C CA . ALA A 1 228 ? -3.820 -17.711 9.990 1.00 95.62 228 ALA A CA 1
ATOM 1798 C C . ALA A 1 228 ? -3.670 -18.350 8.596 1.00 95.62 228 ALA A C 1
ATOM 1800 O O . ALA A 1 228 ? -2.740 -19.122 8.373 1.00 95.62 228 ALA A O 1
ATOM 1801 N N . LYS A 1 229 ? -4.556 -18.017 7.648 1.00 95.31 229 LYS A N 1
ATOM 1802 C CA . LYS A 1 229 ? -4.491 -18.503 6.257 1.00 95.31 229 LYS A CA 1
ATOM 1803 C C . LYS A 1 229 ? -3.437 -17.788 5.422 1.00 95.31 229 LYS A C 1
ATOM 1805 O O . LYS A 1 229 ? -2.789 -18.422 4.595 1.00 95.31 229 LYS A O 1
ATOM 1810 N N . LEU A 1 230 ? -3.285 -16.482 5.621 1.00 95.50 230 LEU A N 1
ATOM 1811 C CA . LEU A 1 230 ? -2.311 -15.663 4.899 1.00 95.50 230 LEU A CA 1
ATOM 1812 C C . LEU A 1 230 ? -0.873 -15.959 5.340 1.00 95.50 230 LEU A C 1
ATOM 1814 O O . LEU A 1 230 ? 0.040 -15.938 4.517 1.00 95.50 230 LEU A O 1
ATOM 1818 N N . GLY A 1 231 ? -0.679 -16.243 6.628 1.00 95.81 231 GLY A N 1
ATOM 1819 C CA . GLY A 1 231 ? 0.636 -16.385 7.238 1.00 95.81 231 GLY A CA 1
ATOM 1820 C C . GLY A 1 231 ? 1.266 -15.041 7.611 1.00 95.81 231 GLY A C 1
ATOM 1821 O O . GLY A 1 231 ? 0.913 -13.978 7.091 1.00 95.81 231 GLY A O 1
ATOM 1822 N N . GLU A 1 232 ? 2.225 -15.108 8.535 1.00 95.56 232 GLU A N 1
ATOM 1823 C CA . GLU A 1 232 ? 2.814 -13.942 9.201 1.00 95.56 232 GLU A CA 1
ATOM 1824 C C . GLU A 1 232 ? 3.454 -12.933 8.253 1.00 95.56 232 GLU A C 1
ATOM 1826 O O . GLU A 1 232 ? 3.173 -11.734 8.323 1.00 95.56 232 GLU A O 1
ATOM 1831 N N . ASN A 1 233 ? 4.252 -13.425 7.311 1.00 96.94 233 ASN A N 1
ATOM 1832 C CA . ASN A 1 233 ? 4.951 -12.565 6.367 1.00 96.94 233 ASN A CA 1
ATOM 1833 C C . ASN A 1 233 ? 3.978 -11.777 5.479 1.00 96.94 233 ASN A C 1
ATOM 1835 O O . ASN A 1 233 ? 4.247 -10.628 5.137 1.00 96.94 233 ASN A O 1
ATOM 1839 N N . ILE A 1 234 ? 2.831 -12.366 5.124 1.00 97.88 234 ILE A N 1
ATOM 1840 C CA . ILE A 1 234 ? 1.876 -11.733 4.215 1.00 97.88 234 ILE A CA 1
ATOM 1841 C C . ILE A 1 234 ? 1.099 -10.634 4.925 1.00 97.88 234 ILE A C 1
ATOM 1843 O O . ILE A 1 234 ? 1.099 -9.513 4.421 1.00 97.88 234 ILE A O 1
ATOM 1847 N N . PHE A 1 235 ? 0.481 -10.892 6.087 1.00 96.44 235 PHE A N 1
ATOM 1848 C CA . PHE A 1 235 ? -0.316 -9.844 6.743 1.00 96.44 235 PHE A CA 1
ATOM 1849 C C . PHE A 1 235 ? 0.547 -8.657 7.203 1.00 96.44 235 PHE A C 1
ATOM 1851 O O . PHE A 1 235 ? 0.094 -7.515 7.129 1.00 96.44 235 PHE A O 1
ATOM 1858 N N . ARG A 1 236 ? 1.812 -8.890 7.592 1.00 97.88 236 ARG A N 1
ATOM 1859 C CA . ARG A 1 236 ? 2.770 -7.810 7.904 1.00 97.88 236 ARG A CA 1
ATOM 1860 C C . ARG A 1 236 ? 3.125 -6.971 6.677 1.00 97.88 236 ARG A C 1
ATOM 1862 O O . ARG A 1 236 ? 3.347 -5.768 6.796 1.00 97.88 236 ARG A O 1
ATOM 1869 N N . ALA A 1 237 ? 3.158 -7.591 5.499 1.00 98.50 237 ALA A N 1
ATOM 1870 C CA . ALA A 1 237 ? 3.434 -6.917 4.237 1.00 98.50 237 ALA A CA 1
ATOM 1871 C C . ALA A 1 237 ? 2.245 -6.117 3.691 1.00 98.50 237 ALA A C 1
ATOM 1873 O O . ALA A 1 237 ? 2.456 -5.248 2.846 1.00 98.50 237 ALA A O 1
ATOM 1874 N N . LEU A 1 238 ? 1.009 -6.387 4.134 1.00 98.50 238 LEU A N 1
ATOM 1875 C CA . LEU A 1 238 ? -0.199 -5.835 3.508 1.00 98.50 238 LEU A CA 1
ATOM 1876 C C . LEU A 1 238 ? -0.240 -4.300 3.439 1.00 98.50 238 LEU A C 1
ATOM 1878 O O . LEU A 1 238 ? -0.554 -3.809 2.354 1.00 98.50 238 LEU A O 1
ATOM 1882 N N . PRO A 1 239 ? 0.110 -3.517 4.483 1.00 98.38 239 PRO A N 1
ATOM 1883 C CA . PRO A 1 239 ? 0.117 -2.055 4.368 1.00 98.38 239 PRO A CA 1
ATOM 1884 C C . PRO A 1 239 ? 1.093 -1.553 3.293 1.00 98.38 239 PRO A C 1
ATOM 1886 O O . PRO A 1 239 ? 0.725 -0.747 2.437 1.00 98.38 239 PRO A O 1
ATOM 1889 N N . GLY A 1 240 ? 2.322 -2.082 3.280 1.00 98.31 240 GLY A N 1
ATOM 1890 C CA . GLY A 1 240 ? 3.339 -1.734 2.285 1.00 98.31 240 GLY A CA 1
ATOM 1891 C C . GLY A 1 240 ? 2.960 -2.180 0.873 1.00 98.31 240 GLY A C 1
ATOM 1892 O O . GLY A 1 240 ? 3.055 -1.406 -0.080 1.00 98.31 240 GLY A O 1
ATOM 1893 N N . PHE A 1 241 ? 2.450 -3.405 0.739 1.00 98.69 241 PHE A N 1
ATOM 1894 C CA . PHE A 1 241 ? 1.909 -3.955 -0.502 1.00 98.69 241 PHE A CA 1
ATOM 1895 C C . PHE A 1 241 ? 0.768 -3.120 -1.059 1.00 98.69 241 PHE A C 1
ATOM 1897 O O . PHE A 1 241 ? 0.751 -2.801 -2.252 1.00 98.69 241 PHE A O 1
ATOM 1904 N N . HIS A 1 242 ? -0.191 -2.759 -0.216 1.00 98.19 242 HIS A N 1
ATOM 1905 C CA . HIS A 1 242 ? -1.365 -2.024 -0.640 1.00 98.19 242 HIS A CA 1
ATOM 1906 C C . HIS A 1 242 ? -1.006 -0.614 -1.106 1.00 98.19 242 HIS A C 1
ATOM 1908 O O . HIS A 1 242 ? -1.445 -0.215 -2.187 1.00 98.19 242 HIS A O 1
ATOM 1914 N N . ALA A 1 243 ? -0.135 0.076 -0.361 1.00 97.62 243 ALA A N 1
ATOM 1915 C CA . ALA A 1 243 ? 0.387 1.388 -0.732 1.00 97.62 243 ALA A CA 1
ATOM 1916 C C . ALA A 1 243 ? 1.186 1.330 -2.044 1.00 97.62 243 ALA A C 1
ATOM 1918 O O . ALA A 1 243 ? 0.937 2.110 -2.962 1.00 97.62 243 ALA A O 1
ATOM 1919 N N . PHE A 1 244 ? 2.117 0.380 -2.171 1.00 98.19 244 PHE A N 1
ATOM 1920 C CA . PHE A 1 244 ? 2.995 0.288 -3.339 1.00 98.19 244 PHE A CA 1
ATOM 1921 C C . PHE A 1 244 ? 2.269 -0.162 -4.611 1.00 98.19 244 PHE A C 1
ATOM 1923 O O . PHE A 1 244 ? 2.550 0.322 -5.697 1.00 98.19 244 PHE A O 1
ATOM 1930 N N . THR A 1 245 ? 1.291 -1.061 -4.511 1.00 98.00 245 THR A N 1
ATOM 1931 C CA . THR A 1 245 ? 0.530 -1.527 -5.688 1.00 98.00 245 THR A CA 1
ATOM 1932 C C . THR A 1 245 ? -0.639 -0.613 -6.064 1.00 98.00 245 THR A C 1
ATOM 1934 O O . THR A 1 245 ? -1.391 -0.912 -6.997 1.00 98.00 245 THR A O 1
ATOM 1937 N N . GLY A 1 246 ? -0.785 0.501 -5.347 1.00 95.69 246 GLY A N 1
ATOM 1938 C CA . GLY A 1 246 ? -1.747 1.560 -5.599 1.00 95.69 246 GLY A CA 1
ATOM 1939 C C . GLY A 1 246 ? -2.850 1.629 -4.554 1.00 95.69 246 GLY A C 1
ATOM 1940 O O . GLY A 1 246 ? -3.592 0.663 -4.351 1.00 95.69 246 GLY A O 1
ATOM 1941 N N . CYS A 1 247 ? -2.995 2.811 -3.965 1.00 92.56 247 CYS A N 1
ATOM 1942 C CA . CYS A 1 247 ? -4.074 3.192 -3.062 1.00 92.56 247 CYS A CA 1
ATOM 1943 C C . CYS A 1 247 ? -4.639 4.567 -3.482 1.00 92.56 247 CYS A C 1
ATOM 1945 O O . CYS A 1 247 ? -4.561 4.939 -4.659 1.00 92.56 247 CYS A O 1
ATOM 1947 N N . ASP A 1 248 ? -5.249 5.329 -2.572 1.00 88.44 248 ASP A N 1
ATOM 1948 C CA . ASP A 1 248 ? -5.809 6.635 -2.940 1.00 88.44 248 ASP A CA 1
ATOM 1949 C C . ASP A 1 248 ? -4.751 7.713 -3.151 1.00 88.44 248 ASP A C 1
ATOM 1951 O O . ASP A 1 248 ? -4.853 8.472 -4.125 1.00 88.44 248 ASP A O 1
ATOM 1955 N N . SER A 1 249 ? -3.712 7.718 -2.316 1.00 89.31 249 SER A N 1
ATOM 1956 C CA . SER A 1 249 ? -2.612 8.687 -2.339 1.00 89.31 249 SER A CA 1
ATOM 1957 C C . SER A 1 249 ? -1.427 8.262 -3.217 1.00 89.31 249 SER A C 1
ATOM 1959 O O . SER A 1 249 ? -0.624 9.105 -3.628 1.00 89.31 249 SER A O 1
ATOM 1961 N N . VAL A 1 250 ? -1.322 6.972 -3.552 1.00 94.25 250 VAL A N 1
ATOM 1962 C CA . VAL A 1 250 ? -0.196 6.397 -4.301 1.00 94.25 250 VAL A CA 1
ATOM 1963 C C . VAL A 1 250 ? -0.689 5.710 -5.575 1.00 94.25 250 VAL A C 1
ATOM 1965 O O . VAL A 1 250 ? -1.635 4.926 -5.545 1.00 94.25 250 VAL A O 1
ATOM 1968 N N . SER A 1 251 ? -0.034 5.996 -6.707 1.00 95.81 251 SER A N 1
ATOM 1969 C CA . SER A 1 251 ? -0.334 5.373 -8.002 1.00 95.81 251 SER A CA 1
ATOM 1970 C C . SER A 1 251 ? -0.310 3.853 -7.950 1.00 95.81 251 SER A C 1
ATOM 1972 O O . SER A 1 251 ? 0.564 3.259 -7.333 1.00 95.81 251 SER A O 1
ATOM 1974 N N . ALA A 1 252 ? -1.209 3.228 -8.698 1.00 96.50 252 ALA A N 1
ATOM 1975 C CA . ALA A 1 252 ? -1.034 1.852 -9.121 1.00 96.50 252 ALA A CA 1
ATOM 1976 C C . ALA A 1 252 ? -0.008 1.743 -10.258 1.00 96.50 252 ALA A C 1
ATOM 1978 O O . ALA A 1 252 ? 0.373 2.726 -10.894 1.00 96.50 252 ALA A O 1
ATOM 1979 N N . LEU A 1 253 ? 0.397 0.509 -10.539 1.00 96.00 253 LEU A N 1
ATOM 1980 C CA . LEU A 1 253 ? 1.272 0.167 -11.651 1.00 96.00 253 LEU A CA 1
ATOM 1981 C C . LEU A 1 253 ? 0.419 -0.153 -12.883 1.00 96.00 253 LEU A C 1
ATOM 1983 O O . LEU A 1 253 ? -0.410 -1.067 -12.874 1.00 96.00 253 LEU A O 1
ATOM 1987 N N . SER A 1 254 ? 0.611 0.601 -13.958 1.00 94.06 254 SER A N 1
ATOM 1988 C CA . SER A 1 254 ? -0.194 0.486 -15.171 1.00 94.06 254 SER A CA 1
ATOM 1989 C C . SER A 1 254 ? -0.121 -0.916 -15.785 1.00 94.06 254 SER A C 1
ATOM 1991 O O . SER A 1 254 ? 0.944 -1.511 -15.955 1.00 94.06 254 SER A O 1
ATOM 1993 N N . GLY A 1 255 ? -1.292 -1.495 -16.060 1.00 91.88 255 GLY A N 1
ATOM 1994 C CA . GLY A 1 255 ? -1.416 -2.867 -16.557 1.00 91.88 255 GLY A CA 1
ATOM 1995 C C . GLY A 1 255 ? -1.030 -3.964 -15.551 1.00 91.88 255 GLY A C 1
ATOM 1996 O O . GLY A 1 255 ? -1.024 -5.137 -15.929 1.00 91.88 255 GLY A O 1
ATOM 1997 N N . LYS A 1 256 ? -0.717 -3.632 -14.288 1.00 94.50 256 LYS A N 1
ATOM 1998 C CA . LYS A 1 256 ? -0.386 -4.598 -13.226 1.00 94.50 256 LYS A CA 1
ATOM 1999 C C . LYS A 1 256 ? -1.423 -4.534 -12.101 1.00 94.50 256 LYS A C 1
ATOM 2001 O O . LYS A 1 256 ? -1.322 -3.743 -11.171 1.00 94.50 256 LYS A O 1
ATOM 2006 N N . GLY A 1 257 ? -2.446 -5.382 -12.198 1.00 93.31 257 GLY A N 1
ATOM 2007 C CA . GLY A 1 257 ? -3.506 -5.461 -11.188 1.00 93.31 257 GLY A CA 1
ATOM 2008 C C . GLY A 1 257 ? -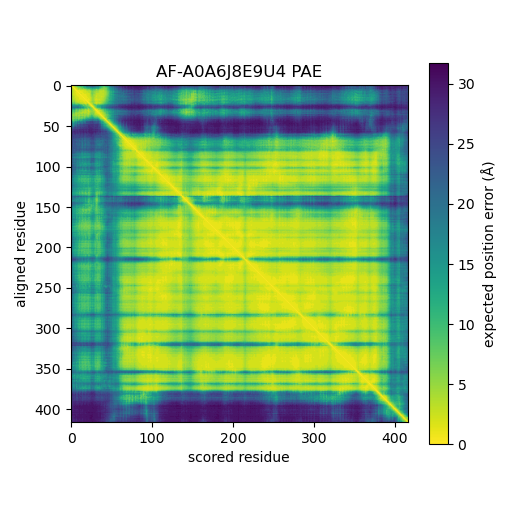3.044 -6.083 -9.863 1.00 93.31 257 GLY A C 1
ATOM 2009 O O . GLY A 1 257 ? -2.109 -6.889 -9.840 1.00 93.31 257 GLY A O 1
ATOM 2010 N N . LYS A 1 258 ? -3.761 -5.769 -8.771 1.00 96.25 258 LYS A N 1
ATOM 2011 C CA . LYS A 1 258 ? -3.451 -6.264 -7.416 1.00 96.25 258 LYS A CA 1
ATOM 2012 C C . LYS A 1 258 ? -3.424 -7.787 -7.317 1.00 96.25 258 LYS A C 1
ATOM 2014 O O . LYS A 1 258 ? -2.555 -8.310 -6.641 1.00 96.25 258 LYS A O 1
ATOM 2019 N N . SER A 1 259 ? -4.281 -8.505 -8.047 1.00 96.94 259 SER A N 1
ATOM 2020 C CA . SER A 1 259 ? -4.253 -9.977 -8.055 1.00 96.94 259 SER A CA 1
ATOM 2021 C C . SER A 1 259 ? -2.923 -10.549 -8.548 1.00 96.94 259 SER A C 1
ATOM 2023 O O . SER A 1 259 ? -2.356 -11.429 -7.903 1.00 96.94 259 SER A O 1
ATOM 2025 N N . LYS A 1 260 ? -2.372 -10.002 -9.640 1.00 97.50 260 LYS A N 1
ATOM 2026 C CA . LYS A 1 260 ? -1.066 -10.437 -10.146 1.00 97.50 260 LYS A CA 1
ATOM 2027 C C . LYS A 1 260 ? 0.046 -10.096 -9.153 1.00 97.50 260 LYS A C 1
ATOM 2029 O O . LYS A 1 260 ? 0.897 -10.934 -8.882 1.00 97.50 260 LYS A O 1
ATOM 2034 N N . ALA A 1 261 ? 0.022 -8.879 -8.610 1.00 98.19 261 ALA A N 1
ATOM 2035 C CA . ALA A 1 261 ? 1.008 -8.435 -7.631 1.00 98.19 261 ALA A CA 1
ATOM 2036 C C . ALA A 1 261 ? 0.961 -9.261 -6.339 1.00 98.19 261 ALA A C 1
ATOM 2038 O O . ALA A 1 261 ? 2.009 -9.601 -5.801 1.00 98.19 261 ALA A O 1
ATOM 2039 N N . PHE A 1 262 ? -0.233 -9.634 -5.881 1.00 98.44 262 PHE A N 1
ATOM 2040 C CA . PHE A 1 262 ? -0.419 -10.483 -4.710 1.00 98.44 262 PHE A CA 1
ATOM 2041 C C . PHE A 1 262 ? 0.131 -11.891 -4.955 1.00 98.44 262 PHE A C 1
ATOM 2043 O O . PHE A 1 262 ? 0.835 -12.421 -4.108 1.00 98.44 262 PHE A O 1
ATOM 2050 N N . GLY A 1 263 ? -0.081 -12.457 -6.150 1.00 98.25 263 GLY A N 1
ATOM 2051 C CA . GLY A 1 263 ? 0.546 -13.726 -6.537 1.00 98.25 263 GLY A CA 1
ATOM 2052 C C . GLY A 1 263 ? 2.076 -13.686 -6.432 1.00 98.25 263 GLY A C 1
ATOM 2053 O O . GLY A 1 263 ? 2.678 -14.595 -5.863 1.00 98.25 263 GLY A O 1
ATOM 2054 N N . VAL A 1 264 ? 2.700 -12.599 -6.902 1.00 98.44 264 VAL A N 1
ATOM 2055 C CA . VAL A 1 264 ? 4.154 -12.387 -6.777 1.00 98.44 264 VAL A CA 1
ATOM 2056 C C . VAL A 1 264 ? 4.571 -12.252 -5.314 1.00 98.44 264 VAL A C 1
ATOM 2058 O O . VAL A 1 264 ? 5.502 -12.938 -4.901 1.00 98.44 264 VAL A O 1
ATOM 2061 N N . LEU A 1 265 ? 3.852 -11.453 -4.518 1.00 98.50 265 LEU A N 1
ATOM 2062 C CA . LEU A 1 265 ? 4.092 -11.305 -3.077 1.00 98.50 265 LEU A CA 1
ATOM 2063 C C . LEU A 1 265 ? 4.109 -12.670 -2.375 1.00 98.50 265 LEU A C 1
ATOM 2065 O O . LEU A 1 265 ? 5.035 -12.968 -1.633 1.00 98.50 265 LEU A O 1
ATOM 2069 N N . THR A 1 266 ? 3.114 -13.518 -2.654 1.00 97.38 266 THR A N 1
ATOM 2070 C CA . THR A 1 266 ? 2.982 -14.839 -2.021 1.00 97.38 266 THR A CA 1
ATOM 2071 C C . THR A 1 266 ? 3.988 -15.878 -2.517 1.00 97.38 266 THR A C 1
ATOM 2073 O O . THR A 1 266 ? 4.173 -16.900 -1.867 1.00 97.38 266 THR A O 1
ATOM 2076 N N . SER A 1 267 ? 4.643 -15.644 -3.658 1.00 97.19 267 SER A N 1
ATOM 2077 C CA . SER A 1 267 ? 5.608 -16.595 -4.228 1.00 97.19 267 SER A CA 1
ATOM 2078 C C . SER A 1 267 ? 7.018 -16.499 -3.640 1.00 97.19 267 SER A C 1
ATOM 2080 O O . SER A 1 267 ? 7.838 -17.372 -3.914 1.00 97.19 267 SER A O 1
ATOM 2082 N N . SER A 1 268 ? 7.325 -15.455 -2.862 1.00 97.56 268 SER A N 1
ATOM 2083 C CA . SER A 1 268 ? 8.677 -15.217 -2.351 1.00 97.56 268 SER A CA 1
ATOM 2084 C C . SER A 1 268 ? 8.661 -14.577 -0.969 1.00 97.56 268 SER A C 1
ATOM 2086 O O . SER A 1 268 ? 8.109 -13.490 -0.780 1.00 97.56 268 SER A O 1
ATOM 2088 N N . VAL A 1 269 ? 9.348 -15.223 -0.022 1.00 98.00 269 VAL A N 1
ATOM 2089 C CA . VAL A 1 269 ? 9.559 -14.689 1.331 1.00 98.00 269 VAL A CA 1
ATOM 2090 C C . VAL A 1 269 ? 10.284 -13.345 1.273 1.00 98.00 269 VAL A C 1
ATOM 2092 O O . VAL A 1 269 ? 9.835 -12.405 1.920 1.00 98.00 269 VAL A O 1
ATOM 2095 N N . GLU A 1 270 ? 11.300 -13.220 0.410 1.00 97.75 270 GLU A N 1
ATOM 2096 C CA . GLU A 1 270 ? 12.051 -11.975 0.189 1.00 97.75 270 GLU A CA 1
ATOM 2097 C C . GLU A 1 270 ? 11.117 -10.800 -0.134 1.00 97.75 270 GLU A C 1
ATOM 2099 O O . GLU A 1 270 ? 11.270 -9.703 0.401 1.00 97.75 270 GLU A O 1
ATOM 2104 N N . PHE A 1 271 ? 10.115 -11.026 -0.991 1.00 98.44 271 PHE A N 1
ATOM 2105 C CA . PHE A 1 271 ? 9.170 -9.976 -1.360 1.00 98.44 271 PHE A CA 1
ATOM 2106 C C . PHE A 1 271 ? 8.246 -9.638 -0.197 1.00 98.44 271 PHE A C 1
ATOM 2108 O O . PHE A 1 271 ? 8.068 -8.464 0.110 1.00 98.44 271 PHE A O 1
ATOM 2115 N N . SER A 1 272 ? 7.686 -10.634 0.488 1.00 98.50 272 SER A N 1
ATOM 2116 C CA . SER A 1 272 ? 6.848 -10.363 1.659 1.00 98.50 272 SER A CA 1
ATOM 2117 C C . SER A 1 272 ? 7.601 -9.626 2.775 1.00 98.50 272 SER A C 1
ATOM 2119 O O . SER A 1 272 ? 7.103 -8.624 3.281 1.00 98.50 272 SER A O 1
ATOM 2121 N N . GLU A 1 273 ? 8.836 -10.021 3.086 1.00 98.12 273 GLU A N 1
ATOM 2122 C CA . GLU A 1 273 ? 9.674 -9.342 4.076 1.00 98.12 273 GLU A CA 1
ATOM 2123 C C . GLU A 1 273 ? 10.021 -7.920 3.626 1.00 98.12 273 GLU A C 1
ATOM 2125 O O . GLU A 1 273 ? 9.786 -6.970 4.372 1.00 98.12 273 GLU A O 1
ATOM 2130 N N . GLY A 1 274 ? 10.470 -7.739 2.381 1.00 98.00 274 GLY A N 1
ATOM 2131 C CA . GLY A 1 274 ? 10.784 -6.417 1.842 1.00 98.00 274 GLY A CA 1
ATOM 2132 C C . GLY A 1 274 ? 9.585 -5.467 1.873 1.00 98.00 274 GLY A C 1
ATOM 2133 O O . GLY A 1 274 ? 9.694 -4.336 2.342 1.00 98.00 274 GLY A O 1
ATOM 2134 N N . LEU A 1 275 ? 8.405 -5.913 1.435 1.00 98.38 275 LEU A N 1
ATOM 2135 C CA . LEU A 1 275 ? 7.204 -5.077 1.490 1.00 98.38 275 LEU A CA 1
ATOM 2136 C C . LEU A 1 275 ? 6.724 -4.823 2.926 1.00 98.38 275 LEU A C 1
ATOM 2138 O O . LEU A 1 275 ? 6.151 -3.763 3.181 1.00 98.38 275 LEU A O 1
ATOM 2142 N N . SER A 1 276 ? 7.007 -5.726 3.871 1.00 97.94 276 SER A N 1
ATOM 2143 C CA . SER A 1 276 ? 6.757 -5.482 5.294 1.00 97.94 276 SER A CA 1
ATOM 2144 C C . SER A 1 276 ? 7.643 -4.383 5.879 1.00 97.94 276 SER A C 1
ATOM 2146 O O . SER A 1 276 ? 7.213 -3.727 6.818 1.00 97.94 276 SER A O 1
ATOM 2148 N N . CYS A 1 277 ? 8.815 -4.100 5.301 1.00 97.31 277 CYS A N 1
ATOM 2149 C CA . CYS A 1 277 ? 9.694 -3.021 5.762 1.00 97.31 277 CYS A CA 1
ATOM 2150 C C . CYS A 1 277 ? 9.215 -1.613 5.367 1.00 97.31 277 CYS A C 1
ATOM 2152 O O . CYS A 1 277 ? 9.701 -0.625 5.922 1.00 97.31 277 CYS A O 1
ATOM 2154 N N . LEU A 1 278 ? 8.273 -1.477 4.424 1.00 97.38 278 LEU A N 1
ATOM 2155 C CA . LEU A 1 278 ? 7.689 -0.166 4.135 1.00 97.38 278 LEU A CA 1
ATOM 2156 C C . LEU A 1 278 ? 6.887 0.331 5.335 1.00 97.38 278 LEU A C 1
ATOM 2158 O O . LEU A 1 278 ? 6.056 -0.385 5.894 1.00 97.38 278 LEU A O 1
ATOM 2162 N N . GLY A 1 279 ? 7.099 1.590 5.693 1.00 95.50 279 GLY A N 1
ATOM 2163 C CA . GLY A 1 279 ? 6.398 2.239 6.787 1.00 95.50 279 GLY A CA 1
ATOM 2164 C C . GLY A 1 279 ? 6.978 1.958 8.171 1.00 95.50 279 GLY A C 1
ATOM 2165 O O . GLY A 1 279 ? 6.311 2.245 9.158 1.00 95.50 279 GLY A O 1
ATOM 2166 N N . GLU A 1 280 ? 8.196 1.423 8.277 1.00 94.81 280 GLU A N 1
ATOM 2167 C CA . GLU A 1 280 ? 8.896 1.326 9.569 1.00 94.81 280 GLU A CA 1
ATOM 2168 C C . GLU A 1 280 ? 9.459 2.690 10.006 1.00 94.81 280 GLU A C 1
ATOM 2170 O O . GLU A 1 280 ? 9.360 3.081 11.171 1.00 94.81 280 GLU A O 1
ATOM 2175 N N . THR A 1 281 ? 9.942 3.488 9.051 1.00 92.19 281 THR A N 1
ATOM 2176 C CA . THR A 1 281 ? 10.468 4.845 9.265 1.00 92.19 281 THR A CA 1
ATOM 2177 C C . THR A 1 281 ? 9.927 5.821 8.220 1.00 92.19 281 THR A C 1
ATOM 2179 O O . THR A 1 281 ? 9.547 5.411 7.125 1.00 92.19 281 THR A O 1
ATOM 2182 N N . PHE A 1 282 ? 9.895 7.119 8.540 1.00 90.06 282 PHE A N 1
ATOM 2183 C CA . PHE A 1 282 ? 9.684 8.170 7.536 1.00 90.06 282 PHE A CA 1
ATOM 2184 C C . PHE A 1 282 ? 10.957 8.464 6.726 1.00 90.06 282 PHE A C 1
ATOM 2186 O O . PHE A 1 282 ? 10.867 9.086 5.672 1.00 90.06 282 PHE A O 1
ATOM 2193 N N . GLU A 1 283 ? 12.125 8.026 7.198 1.00 87.44 283 GLU A N 1
ATOM 2194 C CA . GLU A 1 283 ? 13.426 8.269 6.568 1.00 87.44 283 GLU A CA 1
ATOM 2195 C C . GLU A 1 283 ? 13.583 7.581 5.199 1.00 87.44 283 GLU A C 1
ATOM 2197 O O . GLU A 1 283 ? 12.675 6.920 4.684 1.00 87.44 283 GLU A O 1
ATOM 2202 N N . GLU A 1 284 ? 14.739 7.791 4.565 1.00 80.69 284 GLU A N 1
ATOM 2203 C CA . GLU A 1 284 ? 15.012 7.242 3.242 1.00 80.69 284 GLU A CA 1
ATOM 2204 C C . GLU A 1 284 ? 15.007 5.712 3.227 1.00 80.69 284 GLU A C 1
ATOM 2206 O O . GLU A 1 284 ? 15.513 5.034 4.120 1.00 80.69 284 GLU A O 1
ATOM 2211 N N . VAL A 1 285 ? 14.439 5.171 2.151 1.00 84.38 285 VAL A N 1
ATOM 2212 C CA . VAL A 1 285 ? 14.395 3.734 1.905 1.00 84.38 285 VAL A CA 1
ATOM 2213 C C . VAL A 1 285 ? 15.797 3.262 1.512 1.00 84.38 285 VAL A C 1
ATOM 2215 O O . VAL A 1 285 ? 16.374 3.774 0.555 1.00 84.38 285 VAL A O 1
ATOM 2218 N N . GLY A 1 286 ? 16.341 2.289 2.246 1.00 90.00 286 GLY A N 1
ATOM 2219 C CA . GLY A 1 286 ? 17.703 1.790 2.033 1.00 90.00 286 GLY A CA 1
ATOM 2220 C C . GLY A 1 286 ? 17.936 1.152 0.655 1.00 90.00 286 GLY A C 1
ATOM 2221 O O . GLY A 1 286 ? 17.007 0.703 -0.025 1.00 90.00 286 GLY A O 1
ATOM 2222 N N . GLU A 1 287 ? 19.206 1.072 0.248 1.00 93.56 287 GLU A N 1
ATOM 2223 C CA . GLU A 1 287 ? 19.607 0.544 -1.065 1.00 93.56 287 GLU A CA 1
ATOM 2224 C C . GLU A 1 287 ? 19.204 -0.929 -1.260 1.00 93.56 287 GLU A C 1
ATOM 2226 O O . GLU A 1 287 ? 18.672 -1.294 -2.307 1.00 93.56 287 GLU A O 1
ATOM 2231 N N . GLU A 1 288 ? 19.382 -1.774 -0.242 1.00 94.88 288 GLU A N 1
ATOM 2232 C CA . GLU A 1 288 ? 19.008 -3.197 -0.309 1.00 94.88 288 GLU A CA 1
ATOM 2233 C C . GLU A 1 288 ? 17.495 -3.404 -0.445 1.00 94.88 288 GLU A C 1
ATOM 2235 O O . GLU A 1 288 ? 17.026 -4.259 -1.206 1.00 94.88 288 GLU A O 1
ATOM 2240 N N . LEU A 1 289 ? 16.710 -2.559 0.223 1.00 96.00 289 LEU A N 1
ATOM 2241 C CA . LEU A 1 289 ? 15.261 -2.559 0.071 1.00 96.00 289 LEU A CA 1
ATOM 2242 C C . LEU A 1 289 ? 14.867 -2.101 -1.341 1.00 96.00 289 LEU A C 1
ATOM 2244 O O . LEU A 1 289 ? 14.012 -2.713 -1.976 1.00 96.00 289 LEU A O 1
ATOM 2248 N N . SER A 1 290 ? 15.563 -1.105 -1.892 1.00 95.81 290 SER A N 1
ATOM 2249 C CA . SER A 1 290 ? 15.380 -0.674 -3.283 1.00 95.81 290 SER A CA 1
ATOM 2250 C C . SER A 1 290 ? 15.666 -1.800 -4.286 1.00 95.81 290 SER A C 1
ATOM 2252 O O . SER A 1 290 ? 14.856 -2.032 -5.182 1.00 95.81 290 SER A O 1
ATOM 2254 N N . LYS A 1 291 ? 16.747 -2.574 -4.099 1.00 97.00 291 LYS A N 1
ATOM 2255 C CA . LYS A 1 291 ? 17.063 -3.755 -4.933 1.00 97.00 291 LYS A CA 1
ATOM 2256 C C . LYS A 1 291 ? 15.986 -4.840 -4.845 1.00 97.00 291 LYS A C 1
ATOM 2258 O O . LYS A 1 291 ? 15.626 -5.438 -5.858 1.00 97.00 291 LYS A O 1
ATOM 2263 N N . THR A 1 292 ? 15.433 -5.066 -3.654 1.00 97.75 292 THR A N 1
ATOM 2264 C CA . THR A 1 292 ? 14.316 -6.005 -3.447 1.00 97.75 292 THR A CA 1
ATOM 2265 C C . THR A 1 292 ? 13.079 -5.580 -4.245 1.00 97.75 292 THR A C 1
ATOM 2267 O O . THR A 1 292 ? 12.436 -6.405 -4.893 1.00 97.75 292 THR A O 1
ATOM 2270 N N . PHE A 1 293 ? 12.783 -4.279 -4.288 1.00 97.69 293 PHE A N 1
ATOM 2271 C CA . PHE A 1 293 ? 11.672 -3.735 -5.071 1.00 97.69 293 PHE A CA 1
ATOM 2272 C C . PHE A 1 293 ? 11.918 -3.787 -6.586 1.00 97.69 293 PHE A C 1
ATOM 2274 O O . PHE A 1 293 ? 10.981 -4.064 -7.338 1.00 97.69 293 PHE A O 1
ATOM 2281 N N . GLU A 1 294 ? 13.162 -3.609 -7.047 1.00 97.44 294 GLU A N 1
ATOM 2282 C CA . GLU A 1 294 ? 13.521 -3.850 -8.452 1.00 97.44 294 GLU A CA 1
ATOM 2283 C C . GLU A 1 294 ? 13.231 -5.306 -8.847 1.00 97.44 294 GLU A C 1
ATOM 2285 O O . GLU A 1 294 ? 12.569 -5.549 -9.860 1.00 97.44 294 GLU A O 1
ATOM 2290 N N . ARG A 1 295 ? 13.650 -6.277 -8.021 1.00 97.81 295 ARG A N 1
ATOM 2291 C CA . ARG A 1 295 ? 13.366 -7.708 -8.231 1.00 97.81 295 ARG A CA 1
ATOM 2292 C C . ARG A 1 295 ? 11.867 -8.010 -8.202 1.00 97.81 295 ARG A C 1
ATOM 2294 O O . ARG A 1 295 ? 11.375 -8.707 -9.090 1.00 97.81 295 ARG A O 1
ATOM 2301 N N . PHE A 1 296 ? 11.128 -7.440 -7.248 1.00 98.25 296 PHE A N 1
ATOM 2302 C CA . PHE A 1 296 ? 9.671 -7.578 -7.169 1.00 98.25 296 PHE A CA 1
ATOM 2303 C C . PHE A 1 296 ? 8.986 -7.075 -8.444 1.00 98.25 296 PHE A C 1
ATOM 2305 O O . PHE A 1 296 ? 8.132 -7.760 -9.011 1.00 98.25 296 PHE A O 1
ATOM 2312 N N . LEU A 1 297 ? 9.378 -5.896 -8.941 1.00 98.00 297 LEU A N 1
ATOM 2313 C CA . LEU A 1 297 ? 8.841 -5.364 -10.189 1.00 98.00 297 LEU A CA 1
ATOM 2314 C C . LEU A 1 297 ? 9.229 -6.247 -11.377 1.00 98.00 297 LEU A C 1
ATOM 2316 O O . LEU A 1 297 ? 8.360 -6.579 -12.176 1.00 98.00 297 LEU A O 1
ATOM 2320 N N . CYS A 1 298 ? 10.469 -6.720 -11.482 1.00 97.75 298 CYS A N 1
ATOM 2321 C CA . CYS A 1 298 ? 10.850 -7.650 -12.549 1.00 97.75 298 CYS A CA 1
ATOM 2322 C C . CYS A 1 298 ? 9.990 -8.923 -12.559 1.00 97.75 298 CYS A C 1
ATOM 2324 O O . CYS A 1 298 ? 9.417 -9.270 -13.602 1.00 97.75 298 CYS A O 1
ATOM 2326 N N . ALA A 1 299 ? 9.775 -9.536 -11.393 1.00 97.94 299 ALA A N 1
ATOM 2327 C CA . ALA A 1 299 ? 8.881 -10.680 -11.238 1.00 97.94 299 ALA A CA 1
ATOM 2328 C C . ALA A 1 299 ? 7.425 -10.337 -11.616 1.00 97.94 299 ALA A C 1
ATOM 2330 O O . ALA A 1 299 ? 6.765 -11.093 -12.333 1.00 97.94 299 ALA A O 1
ATOM 2331 N N . LEU A 1 300 ? 6.927 -9.151 -11.247 1.00 97.69 300 LEU A N 1
ATOM 2332 C CA . LEU A 1 300 ? 5.592 -8.665 -11.622 1.00 97.69 300 LEU A CA 1
ATOM 2333 C C . LEU A 1 300 ? 5.412 -8.486 -13.135 1.00 97.69 300 LEU A C 1
ATOM 2335 O O . LEU A 1 300 ? 4.311 -8.669 -13.681 1.00 97.69 300 LEU A O 1
ATOM 2339 N N . TYR A 1 301 ? 6.486 -8.164 -13.846 1.00 96.00 301 TYR A N 1
ATOM 2340 C CA . TYR A 1 301 ? 6.497 -8.140 -15.304 1.00 96.00 301 TYR A CA 1
ATOM 2341 C C . TYR A 1 301 ? 6.677 -9.530 -15.928 1.00 96.00 301 TYR A C 1
ATOM 2343 O O . TYR A 1 301 ? 6.360 -9.677 -17.106 1.00 96.00 301 TYR A O 1
ATOM 2351 N N . GLY A 1 302 ? 7.031 -10.550 -15.142 1.00 95.31 302 GLY A N 1
ATOM 2352 C CA . GLY A 1 302 ? 7.197 -11.938 -15.578 1.00 95.31 302 GLY A CA 1
ATOM 2353 C C . GLY A 1 302 ? 8.607 -12.257 -16.069 1.00 95.31 302 GLY A C 1
ATOM 2354 O O . GLY A 1 302 ? 8.758 -13.089 -16.958 1.00 95.31 302 GLY A O 1
ATOM 2355 N N . TYR A 1 303 ? 9.619 -11.566 -15.542 1.00 95.12 303 TYR A N 1
ATOM 2356 C CA . TYR A 1 303 ? 11.011 -11.711 -15.955 1.00 95.12 303 TYR A CA 1
ATOM 2357 C C . TYR A 1 303 ? 11.915 -11.997 -14.755 1.00 95.12 303 TYR A C 1
ATOM 2359 O O . TYR A 1 303 ? 11.826 -11.330 -13.726 1.00 95.12 303 TYR A O 1
ATOM 2367 N N . GLU A 1 304 ? 12.849 -12.927 -14.933 1.00 92.38 304 GLU A N 1
ATOM 2368 C CA . GLU A 1 304 ? 13.933 -13.215 -13.986 1.00 92.38 304 GLU A CA 1
ATOM 2369 C C . GLU A 1 304 ? 15.102 -12.250 -14.223 1.00 92.38 304 GLU A C 1
ATOM 2371 O O . GLU A 1 304 ? 16.147 -12.591 -14.776 1.00 92.38 304 GLU A O 1
ATOM 2376 N N . ILE A 1 305 ? 14.873 -10.982 -13.891 1.00 93.88 305 ILE A N 1
ATOM 2377 C CA . ILE A 1 305 ? 15.846 -9.889 -13.990 1.00 93.88 305 ILE A CA 1
ATOM 2378 C C . ILE A 1 305 ? 15.871 -9.182 -12.631 1.00 93.88 305 ILE A C 1
ATOM 2380 O O . ILE A 1 305 ? 14.889 -9.209 -11.897 1.00 93.88 305 ILE A O 1
ATOM 2384 N N . ASN A 1 306 ? 16.999 -8.584 -12.260 1.00 94.19 306 ASN A N 1
ATOM 2385 C CA . ASN A 1 306 ? 17.179 -7.901 -10.974 1.00 94.19 306 ASN A CA 1
ATOM 2386 C C . ASN A 1 306 ? 17.449 -6.396 -11.113 1.00 94.19 306 ASN A C 1
ATOM 2388 O O . ASN A 1 306 ? 17.768 -5.744 -10.126 1.00 94.19 306 ASN A O 1
ATOM 2392 N N . ASN A 1 307 ? 17.338 -5.870 -12.332 1.00 95.31 307 ASN A N 1
ATOM 2393 C CA . ASN A 1 307 ? 17.532 -4.470 -12.662 1.00 95.31 307 ASN A CA 1
ATOM 2394 C C . ASN A 1 307 ? 16.356 -3.977 -13.513 1.00 95.31 307 ASN A C 1
ATOM 2396 O O . ASN A 1 307 ? 16.070 -4.528 -14.583 1.00 95.31 307 ASN A O 1
ATOM 2400 N N . ILE A 1 308 ? 15.666 -2.948 -13.028 1.00 95.00 308 ILE A N 1
ATOM 2401 C CA . ILE A 1 308 ? 14.430 -2.478 -13.663 1.00 95.00 308 ILE A CA 1
ATOM 2402 C C . ILE A 1 308 ? 14.665 -1.790 -15.016 1.00 95.00 308 ILE A C 1
ATOM 2404 O O . ILE A 1 308 ? 13.828 -1.895 -15.916 1.00 95.00 308 ILE A O 1
ATOM 2408 N N . ASP A 1 309 ? 15.814 -1.147 -15.207 1.00 93.56 309 ASP A N 1
ATOM 2409 C CA . ASP A 1 309 ? 16.132 -0.478 -16.466 1.00 93.56 309 ASP A CA 1
ATOM 2410 C C . ASP A 1 309 ? 16.543 -1.490 -17.551 1.00 93.56 309 ASP A C 1
ATOM 2412 O O . ASP A 1 309 ? 16.117 -1.386 -18.705 1.00 93.56 309 ASP A O 1
ATOM 2416 N N . GLU A 1 310 ? 17.265 -2.553 -17.178 1.00 94.81 310 GLU A N 1
ATOM 2417 C CA . GLU A 1 310 ? 17.516 -3.703 -18.057 1.00 94.81 310 GLU A CA 1
ATOM 2418 C C . GLU A 1 310 ? 16.201 -4.369 -18.471 1.00 94.81 310 GLU A C 1
ATOM 2420 O O . GLU A 1 310 ? 16.000 -4.699 -19.643 1.00 94.81 310 GLU A O 1
ATOM 2425 N N . LEU A 1 311 ? 15.271 -4.541 -17.529 1.00 95.56 311 LEU A N 1
ATOM 2426 C CA . LEU A 1 311 ? 13.937 -5.050 -17.824 1.00 95.56 311 LEU A CA 1
ATOM 2427 C C . LEU A 1 311 ? 13.203 -4.160 -18.838 1.00 95.56 311 LEU A C 1
ATOM 2429 O O . LEU A 1 311 ? 12.611 -4.687 -19.785 1.00 95.56 311 LEU A O 1
ATOM 2433 N N . ARG A 1 312 ? 13.247 -2.829 -18.672 1.00 94.06 312 ARG A N 1
ATOM 2434 C CA . ARG A 1 312 ? 12.663 -1.875 -19.633 1.00 94.06 312 ARG A CA 1
ATOM 2435 C C . ARG A 1 312 ? 13.239 -2.085 -21.031 1.00 94.06 312 ARG A C 1
ATOM 2437 O O . ARG A 1 312 ? 12.464 -2.205 -21.983 1.00 94.06 312 ARG A O 1
ATOM 2444 N N . PHE A 1 313 ? 14.563 -2.204 -21.151 1.00 93.06 313 PHE A N 1
ATOM 2445 C CA . PHE A 1 313 ? 15.230 -2.496 -22.422 1.00 93.06 313 PHE A CA 1
ATOM 2446 C C . PHE A 1 313 ? 14.764 -3.827 -23.028 1.00 93.06 313 PHE A C 1
ATOM 2448 O O . PHE A 1 313 ? 14.365 -3.874 -24.193 1.00 93.06 313 PHE A O 1
ATOM 2455 N N . ARG A 1 314 ? 14.720 -4.910 -22.243 1.00 93.19 314 ARG A N 1
ATOM 2456 C CA . ARG A 1 314 ? 14.286 -6.223 -22.752 1.00 93.19 314 ARG A CA 1
ATOM 2457 C C . ARG A 1 314 ? 12.830 -6.246 -23.199 1.00 93.19 314 ARG A C 1
ATOM 2459 O O . ARG A 1 314 ? 12.522 -6.873 -24.213 1.00 93.19 314 ARG A O 1
ATOM 2466 N N . ILE A 1 315 ? 11.930 -5.589 -22.469 1.00 92.12 315 ILE A N 1
ATOM 2467 C CA . ILE A 1 315 ? 10.525 -5.472 -22.882 1.00 92.12 315 ILE A CA 1
ATOM 2468 C C . ILE A 1 315 ? 10.437 -4.683 -24.185 1.00 92.12 315 ILE A C 1
ATOM 2470 O O . ILE A 1 315 ? 9.720 -5.098 -25.094 1.00 92.12 315 ILE A O 1
ATOM 2474 N N . PHE A 1 316 ? 11.204 -3.598 -24.308 1.00 89.88 316 PHE A N 1
ATOM 2475 C CA . PHE A 1 316 ? 11.260 -2.809 -25.531 1.00 89.88 316 PHE A CA 1
ATOM 2476 C C . PHE A 1 316 ? 11.712 -3.622 -26.746 1.00 89.88 316 PHE A C 1
ATOM 2478 O O . PHE A 1 316 ? 11.059 -3.566 -27.785 1.00 89.88 316 PHE A O 1
ATOM 2485 N N . CYS A 1 317 ? 12.766 -4.429 -26.613 1.00 88.12 317 CYS A N 1
ATOM 2486 C CA . CYS A 1 317 ? 13.264 -5.259 -27.711 1.00 88.12 317 CYS A CA 1
ATOM 2487 C C . CYS A 1 317 ? 12.305 -6.390 -28.119 1.00 88.12 317 CYS A C 1
ATOM 2489 O O . CYS A 1 317 ? 12.270 -6.764 -29.289 1.00 88.12 317 CYS A O 1
ATOM 2491 N N . ASN A 1 318 ? 11.538 -6.947 -27.177 1.00 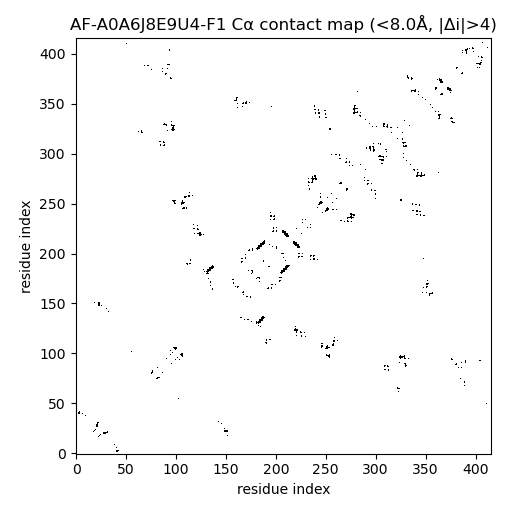85.62 318 ASN A N 1
ATOM 2492 C CA . ASN A 1 318 ? 10.721 -8.143 -27.416 1.00 85.62 318 ASN A CA 1
ATOM 2493 C C . ASN A 1 318 ? 9.253 -7.845 -27.769 1.00 85.62 318 ASN A C 1
ATOM 2495 O O . ASN A 1 318 ? 8.540 -8.719 -28.271 1.00 85.62 318 ASN A O 1
ATOM 2499 N N . ALA A 1 319 ? 8.759 -6.641 -27.482 1.00 79.56 319 ALA A N 1
ATOM 2500 C CA . ALA A 1 319 ? 7.352 -6.310 -27.653 1.00 79.56 319 ALA A CA 1
ATOM 2501 C C . ALA A 1 319 ? 6.990 -6.027 -29.123 1.00 79.56 319 ALA A C 1
ATOM 2503 O O . ALA A 1 319 ? 7.495 -5.096 -29.743 1.00 79.56 319 ALA A O 1
ATOM 2504 N N . LYS A 1 320 ? 6.022 -6.783 -29.664 1.00 71.94 320 LYS A N 1
ATOM 2505 C CA . LYS A 1 320 ? 5.473 -6.555 -31.018 1.00 71.94 320 LYS A CA 1
ATOM 2506 C C . LYS A 1 320 ? 4.633 -5.274 -31.119 1.00 71.94 320 LYS A C 1
ATOM 2508 O O . LYS A 1 320 ? 4.624 -4.634 -32.161 1.00 71.94 320 LYS A O 1
ATOM 2513 N N . ASN A 1 321 ? 3.928 -4.922 -30.041 1.00 71.19 321 ASN A N 1
ATOM 2514 C CA . ASN A 1 321 ? 3.118 -3.709 -29.904 1.00 71.19 321 ASN A CA 1
ATOM 2515 C C . ASN A 1 321 ? 3.405 -3.099 -28.534 1.00 71.19 321 ASN A C 1
ATOM 2517 O O . ASN A 1 321 ? 2.775 -3.459 -27.540 1.00 71.19 321 ASN A O 1
ATOM 2521 N N . ILE A 1 322 ? 4.411 -2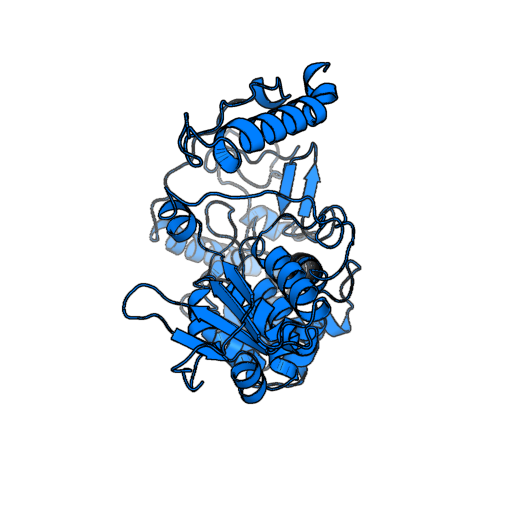.233 -28.474 1.00 76.12 322 ILE A N 1
ATOM 2522 C CA . ILE A 1 322 ? 4.802 -1.586 -27.229 1.00 76.12 322 ILE A CA 1
ATOM 2523 C C . ILE A 1 322 ? 3.992 -0.311 -26.989 1.00 76.12 322 ILE A C 1
ATOM 2525 O O . ILE A 1 322 ? 3.747 0.475 -27.906 1.00 76.12 322 ILE A O 1
ATOM 2529 N N . HIS A 1 323 ? 3.606 -0.106 -25.733 1.00 82.25 323 HIS A N 1
ATOM 2530 C CA . HIS A 1 323 ? 3.005 1.130 -25.250 1.00 82.25 323 HIS A CA 1
ATOM 2531 C C . HIS A 1 323 ? 3.817 1.669 -24.085 1.00 82.25 323 HIS A C 1
ATOM 2533 O O . HIS A 1 323 ? 4.218 0.896 -23.215 1.00 82.25 323 HIS A O 1
ATOM 2539 N N . CYS A 1 324 ? 4.033 2.986 -24.037 1.00 82.50 324 CYS A N 1
ATOM 2540 C CA . CYS A 1 324 ? 4.878 3.594 -23.004 1.00 82.50 324 CYS A CA 1
ATOM 2541 C C . CYS A 1 324 ? 4.365 3.299 -21.591 1.00 82.50 324 CYS A C 1
ATOM 2543 O O . CYS A 1 324 ? 5.154 3.040 -20.691 1.00 82.50 324 CYS A O 1
ATOM 2545 N N . HIS A 1 325 ? 3.043 3.272 -21.407 1.00 85.50 325 HIS A N 1
ATOM 2546 C CA . HIS A 1 325 ? 2.428 2.961 -20.116 1.00 85.50 325 HIS A CA 1
ATOM 2547 C C . HIS A 1 325 ? 2.576 1.491 -19.692 1.00 85.50 325 HIS A C 1
ATOM 2549 O O . HIS A 1 325 ? 2.330 1.182 -18.535 1.00 85.50 325 HIS A O 1
ATOM 2555 N N . LEU A 1 326 ? 2.949 0.583 -20.602 1.00 89.25 326 LEU A N 1
ATOM 2556 C CA . LEU A 1 326 ? 3.182 -0.835 -20.300 1.00 89.25 326 LEU A CA 1
ATOM 2557 C C . LEU A 1 326 ? 4.660 -1.158 -20.067 1.00 89.25 326 LEU A C 1
ATOM 2559 O O . LEU A 1 326 ? 4.983 -2.315 -19.794 1.00 89.25 326 LEU A O 1
ATOM 2563 N N . LEU A 1 327 ? 5.552 -0.173 -20.185 1.00 92.50 327 LEU A N 1
ATOM 2564 C CA . LEU A 1 327 ? 6.926 -0.311 -19.722 1.00 92.50 327 LEU A CA 1
ATOM 2565 C C . LEU A 1 327 ? 6.966 -0.222 -18.183 1.00 92.50 327 LEU A C 1
ATOM 2567 O O . LEU A 1 327 ? 6.182 0.528 -17.601 1.00 92.50 327 LEU A O 1
ATOM 2571 N N . PRO A 1 328 ? 7.876 -0.950 -17.510 1.00 94.62 328 PRO A N 1
ATOM 2572 C CA . PRO A 1 328 ? 8.195 -0.713 -16.099 1.00 94.62 328 PRO A CA 1
ATOM 2573 C C . PRO A 1 328 ? 8.581 0.742 -15.868 1.00 94.62 328 PRO A C 1
ATOM 2575 O O . PRO A 1 328 ? 9.084 1.363 -16.789 1.00 94.62 328 PRO A O 1
ATOM 2578 N N . ALA A 1 329 ? 8.383 1.297 -14.670 1.00 93.94 329 ALA A N 1
ATOM 2579 C CA . ALA A 1 329 ? 8.947 2.606 -14.315 1.00 93.94 329 ALA A CA 1
ATOM 2580 C C . ALA A 1 329 ? 10.482 2.598 -14.436 1.00 93.94 329 ALA A C 1
ATOM 2582 O O . ALA A 1 329 ? 11.085 1.537 -14.284 1.00 93.94 329 ALA A O 1
ATOM 2583 N N . THR A 1 330 ? 11.111 3.744 -14.711 1.00 93.31 330 THR A N 1
ATOM 2584 C CA . THR A 1 330 ? 12.573 3.859 -14.536 1.00 93.31 330 THR A CA 1
ATOM 2585 C C . THR A 1 330 ? 12.956 3.669 -13.075 1.00 93.31 330 THR A C 1
ATOM 2587 O O . THR A 1 330 ? 12.113 3.813 -12.180 1.00 93.31 330 THR A O 1
ATOM 2590 N N . LYS A 1 331 ? 14.238 3.406 -12.809 1.00 93.94 331 LYS A N 1
ATOM 2591 C CA . LYS A 1 331 ? 14.756 3.371 -11.437 1.00 93.94 331 LYS A CA 1
ATOM 2592 C C . LYS A 1 331 ? 14.435 4.645 -10.643 1.00 93.94 331 LYS A C 1
ATOM 2594 O O . LYS A 1 331 ? 13.960 4.543 -9.516 1.00 93.94 331 LYS A O 1
ATOM 2599 N N . ASP A 1 332 ? 14.599 5.829 -11.235 1.00 92.31 332 ASP A N 1
ATOM 2600 C CA . ASP A 1 332 ? 14.263 7.109 -10.585 1.00 92.31 332 ASP A CA 1
ATOM 2601 C C . ASP A 1 332 ? 12.766 7.195 -10.216 1.00 92.31 332 ASP A C 1
ATOM 2603 O O . ASP A 1 332 ? 12.399 7.381 -9.051 1.00 92.31 332 ASP A O 1
ATOM 2607 N N . ALA A 1 333 ? 11.877 6.934 -11.181 1.00 94.06 333 ALA A N 1
ATOM 2608 C CA . ALA A 1 333 ? 10.433 6.945 -10.945 1.00 94.06 333 ALA A CA 1
ATOM 2609 C C . ALA A 1 333 ? 9.995 5.894 -9.908 1.00 94.06 333 ALA A C 1
ATOM 2611 O O . ALA A 1 333 ? 9.104 6.154 -9.090 1.00 94.06 333 ALA A O 1
ATOM 2612 N N . MET A 1 334 ? 10.629 4.716 -9.915 1.00 96.00 334 MET A N 1
ATOM 2613 C CA . MET A 1 334 ? 10.412 3.666 -8.922 1.00 96.00 334 MET A CA 1
ATOM 2614 C C . MET A 1 334 ? 10.788 4.152 -7.519 1.00 96.00 334 MET A C 1
ATOM 2616 O O . MET A 1 334 ? 9.978 4.013 -6.604 1.00 96.00 334 MET A O 1
ATOM 2620 N N . LEU A 1 335 ? 11.960 4.766 -7.337 1.00 95.38 335 LEU A N 1
ATOM 2621 C CA . LEU A 1 335 ? 12.398 5.272 -6.033 1.00 95.38 335 LEU A CA 1
ATOM 2622 C C . LEU A 1 335 ? 11.447 6.351 -5.498 1.00 95.38 335 LEU A C 1
ATOM 2624 O O . LEU A 1 335 ? 11.068 6.322 -4.325 1.00 95.38 335 LEU A O 1
ATOM 2628 N N . LYS A 1 336 ? 10.970 7.263 -6.355 1.00 94.62 336 LYS A N 1
ATOM 2629 C CA . LYS A 1 336 ? 9.934 8.239 -5.973 1.00 94.62 336 LYS A CA 1
ATOM 2630 C C . LYS A 1 336 ? 8.636 7.580 -5.536 1.00 94.62 336 LYS A C 1
ATOM 2632 O O . LYS A 1 336 ? 8.015 8.002 -4.561 1.00 94.62 336 LYS A O 1
ATOM 2637 N N . HIS A 1 337 ? 8.220 6.548 -6.256 1.00 96.81 337 HIS A N 1
ATOM 2638 C CA . HIS A 1 337 ? 7.029 5.781 -5.932 1.00 96.81 337 HIS A CA 1
ATOM 2639 C C . HIS A 1 337 ? 7.168 5.010 -4.615 1.00 96.81 337 HIS A C 1
ATOM 2641 O O . HIS A 1 337 ? 6.237 5.040 -3.810 1.00 96.81 337 HIS A O 1
ATOM 2647 N N . MET A 1 338 ? 8.338 4.422 -4.349 1.00 97.12 338 MET A N 1
ATOM 2648 C CA . MET A 1 338 ? 8.668 3.786 -3.072 1.00 97.12 338 MET A CA 1
ATOM 2649 C C . MET A 1 338 ? 8.624 4.781 -1.914 1.00 97.12 338 MET A C 1
ATOM 2651 O O . MET A 1 338 ? 8.025 4.468 -0.892 1.00 97.12 338 MET A O 1
ATOM 2655 N N . LYS A 1 339 ? 9.170 5.997 -2.075 1.00 96.06 339 LYS A N 1
ATOM 2656 C CA . LYS A 1 339 ? 9.089 7.050 -1.043 1.00 96.06 339 LYS A CA 1
ATOM 2657 C C . LYS A 1 339 ? 7.635 7.370 -0.669 1.00 96.06 339 LYS A C 1
ATOM 2659 O O . LYS A 1 339 ? 7.312 7.423 0.516 1.00 96.06 339 LYS A O 1
ATOM 2664 N N . ARG A 1 340 ? 6.745 7.480 -1.665 1.00 96.06 340 ARG A N 1
ATOM 2665 C CA . ARG A 1 340 ? 5.308 7.704 -1.424 1.00 96.06 340 ARG A CA 1
ATOM 2666 C C . ARG A 1 340 ? 4.642 6.527 -0.715 1.00 96.06 340 ARG A C 1
ATOM 2668 O O . ARG A 1 340 ? 3.899 6.729 0.241 1.00 96.06 340 ARG A O 1
ATOM 2675 N N . ALA A 1 341 ? 4.922 5.307 -1.170 1.00 97.62 341 ALA A N 1
ATOM 2676 C CA . ALA A 1 341 ? 4.381 4.095 -0.564 1.00 97.62 341 ALA A CA 1
ATOM 2677 C C . ALA A 1 341 ? 4.852 3.918 0.887 1.00 97.62 341 ALA A C 1
ATOM 2679 O O . ALA A 1 341 ? 4.046 3.586 1.750 1.00 97.62 341 ALA A O 1
ATOM 2680 N N . ASN A 1 342 ? 6.127 4.204 1.166 1.00 97.94 342 ASN A N 1
ATOM 2681 C CA . ASN A 1 342 ? 6.706 4.170 2.505 1.00 97.94 342 ASN A CA 1
ATOM 2682 C C . ASN A 1 342 ? 6.001 5.148 3.452 1.00 97.94 342 ASN A C 1
ATOM 2684 O O . ASN A 1 342 ? 5.599 4.771 4.549 1.00 97.94 342 ASN A O 1
ATOM 2688 N N . PHE A 1 343 ? 5.809 6.390 3.003 1.00 95.44 343 PHE A N 1
ATOM 2689 C CA . PHE A 1 343 ? 5.141 7.427 3.784 1.00 95.44 343 PHE A CA 1
ATOM 2690 C C . PHE A 1 343 ? 3.692 7.049 4.116 1.00 95.44 343 PHE A C 1
ATOM 2692 O O . PHE A 1 343 ? 3.298 7.105 5.278 1.00 95.44 343 PHE A O 1
ATOM 2699 N N . GLN A 1 344 ? 2.924 6.591 3.119 1.00 95.38 344 GLN A N 1
ATOM 2700 C CA . GLN A 1 344 ? 1.548 6.137 3.340 1.00 95.38 344 GLN A CA 1
ATOM 2701 C C . GLN A 1 344 ? 1.493 4.929 4.285 1.00 95.38 344 GLN A C 1
ATOM 2703 O O . GLN A 1 344 ? 0.694 4.910 5.217 1.00 95.38 344 GLN A O 1
ATOM 2708 N N . ALA A 1 345 ? 2.364 3.936 4.085 1.00 97.12 345 ALA A N 1
ATOM 2709 C CA . ALA A 1 345 ? 2.425 2.769 4.957 1.00 97.12 345 ALA A CA 1
ATOM 2710 C C . ALA A 1 345 ? 2.793 3.153 6.399 1.00 97.12 345 ALA A C 1
ATOM 2712 O O . ALA A 1 345 ? 2.237 2.577 7.329 1.00 97.12 345 ALA A O 1
ATOM 2713 N N . LYS A 1 346 ? 3.672 4.147 6.610 1.00 95.31 346 LYS A N 1
ATOM 2714 C CA . LYS A 1 346 ? 4.014 4.633 7.957 1.00 95.31 346 LYS A CA 1
ATOM 2715 C C . LYS A 1 346 ? 2.811 5.267 8.649 1.00 95.31 346 LYS A C 1
ATOM 2717 O O . LYS A 1 346 ? 2.566 4.961 9.811 1.00 95.31 346 LYS A O 1
ATOM 2722 N N . ILE A 1 347 ? 2.053 6.109 7.938 1.00 93.38 347 ILE A N 1
ATOM 2723 C CA . ILE A 1 347 ? 0.808 6.707 8.451 1.00 93.38 347 ILE A CA 1
ATOM 2724 C C . ILE A 1 347 ? -0.127 5.608 8.951 1.00 93.38 347 ILE A C 1
ATOM 2726 O O . ILE A 1 347 ? -0.564 5.651 10.100 1.00 93.38 347 ILE A O 1
ATOM 2730 N N . TRP A 1 348 ? -0.364 4.601 8.110 1.00 95.62 348 TRP A N 1
ATOM 2731 C CA . TRP A 1 348 ? -1.211 3.463 8.436 1.00 95.62 348 TRP A CA 1
ATOM 2732 C C . TRP A 1 348 ? -0.698 2.658 9.628 1.00 95.62 348 TRP A C 1
ATOM 2734 O O . TRP A 1 348 ? -1.462 2.400 10.549 1.00 95.62 348 TRP A O 1
ATOM 2744 N N . LYS A 1 349 ? 0.588 2.296 9.660 1.00 95.50 349 LYS A N 1
ATOM 2745 C CA . LYS A 1 349 ? 1.177 1.493 10.745 1.00 95.50 349 LYS A CA 1
ATOM 2746 C C . LYS A 1 349 ? 1.197 2.217 12.092 1.00 95.50 349 LYS A C 1
ATOM 2748 O O . LYS A 1 349 ? 1.071 1.569 13.126 1.00 95.50 349 LYS A O 1
ATOM 2753 N N . SER A 1 350 ? 1.287 3.544 12.082 1.00 93.25 350 SER A N 1
ATOM 2754 C CA . SER A 1 350 ? 1.223 4.389 13.279 1.00 93.25 350 SER A CA 1
ATOM 2755 C C . SER A 1 350 ? -0.210 4.729 13.719 1.00 93.25 350 SER A C 1
ATOM 2757 O O . SER A 1 350 ? -0.395 5.641 14.522 1.00 93.25 350 SER A O 1
ATOM 2759 N N . ALA A 1 351 ? -1.244 4.027 13.232 1.00 92.88 351 ALA A N 1
ATOM 2760 C CA . ALA A 1 351 ? -2.637 4.320 13.596 1.00 92.88 351 ALA A CA 1
ATOM 2761 C C . ALA A 1 351 ? -2.927 4.207 15.105 1.00 92.88 351 ALA A C 1
ATOM 2763 O O . ALA A 1 351 ? -3.810 4.897 15.609 1.00 92.88 351 ALA A O 1
ATOM 2764 N N . LEU A 1 352 ? -2.179 3.364 15.827 1.00 93.50 352 LEU A N 1
ATOM 2765 C CA . LEU A 1 352 ? -2.343 3.143 17.269 1.00 93.50 352 LEU A CA 1
ATOM 2766 C C . LEU A 1 352 ? -1.537 4.123 18.140 1.00 93.50 352 LEU A C 1
ATOM 2768 O O . LEU A 1 352 ? -1.597 4.042 19.364 1.00 93.50 352 LEU A O 1
ATOM 2772 N N . GLU A 1 353 ? -0.759 5.018 17.530 1.00 86.44 353 GLU A N 1
ATOM 2773 C CA . GLU A 1 353 ? 0.176 5.911 18.216 1.00 86.44 353 GLU A CA 1
ATOM 2774 C C . GLU A 1 353 ? -0.295 7.372 18.133 1.00 86.44 353 GLU A C 1
ATOM 2776 O O . GLU A 1 353 ? -0.806 7.826 17.109 1.00 86.44 353 GLU A O 1
ATOM 2781 N N . HIS A 1 354 ? -0.032 8.167 19.175 1.00 72.81 354 HIS A N 1
ATOM 2782 C CA . HIS A 1 354 ? -0.257 9.621 19.159 1.00 72.81 354 HIS A CA 1
ATOM 2783 C C . HIS A 1 354 ? 0.882 10.374 18.450 1.00 72.81 354 HIS A C 1
ATOM 2785 O O . HIS A 1 354 ? 1.459 11.319 18.992 1.00 72.81 354 HIS A O 1
ATOM 2791 N N . ASN A 1 355 ? 1.229 9.958 17.233 1.00 69.50 355 ASN A N 1
ATOM 2792 C CA . ASN A 1 355 ? 2.355 10.529 16.503 1.00 69.50 355 ASN A CA 1
ATOM 2793 C C . ASN A 1 355 ? 1.932 11.679 15.585 1.00 69.50 355 ASN A C 1
ATOM 2795 O O . ASN A 1 355 ? 0.879 11.670 14.947 1.00 69.50 355 ASN A O 1
ATOM 2799 N N . THR A 1 356 ? 2.771 12.712 15.521 1.00 77.31 356 THR A N 1
ATOM 2800 C CA . THR A 1 356 ? 2.655 13.758 14.502 1.00 77.31 356 THR A CA 1
ATOM 2801 C C . THR A 1 356 ? 3.116 13.212 13.164 1.00 77.31 356 THR A C 1
ATOM 2803 O O . THR A 1 356 ? 4.270 12.806 13.036 1.00 77.31 356 THR A O 1
ATOM 2806 N N . VAL A 1 357 ? 2.240 13.263 12.164 1.00 83.62 357 VAL A N 1
ATOM 2807 C CA . VAL A 1 357 ? 2.617 12.994 10.777 1.00 83.62 357 VAL A CA 1
ATOM 2808 C C . VAL A 1 357 ? 3.462 14.177 10.277 1.00 83.62 357 VAL A C 1
ATOM 2810 O O . VAL A 1 357 ? 3.005 15.322 10.369 1.00 83.62 357 VAL A O 1
ATOM 2813 N N . PRO A 1 358 ? 4.704 13.953 9.812 1.00 88.00 358 PRO A N 1
ATOM 2814 C CA . PRO A 1 358 ? 5.533 15.020 9.267 1.00 88.00 358 PRO A CA 1
ATOM 2815 C C . PRO A 1 358 ? 4.981 15.517 7.925 1.00 88.00 358 PRO A C 1
ATOM 2817 O O . PRO A 1 358 ? 4.084 14.923 7.331 1.00 88.00 358 PRO A O 1
ATOM 2820 N N . SER A 1 359 ? 5.532 16.622 7.420 1.00 89.06 359 SER A N 1
ATOM 2821 C CA . SER A 1 359 ? 5.189 17.101 6.078 1.00 89.06 359 SER A CA 1
ATOM 2822 C C . SER A 1 359 ? 5.528 16.037 5.021 1.00 89.06 359 SER A C 1
ATOM 2824 O O . SER A 1 359 ? 6.614 15.463 5.084 1.00 89.06 359 SER A O 1
ATOM 2826 N N . PRO A 1 360 ? 4.675 15.812 4.003 1.00 90.06 360 PRO A N 1
ATOM 2827 C CA . PRO A 1 360 ? 4.972 14.882 2.911 1.00 90.06 360 PRO A CA 1
ATOM 2828 C C . PRO A 1 360 ? 6.060 15.400 1.952 1.00 90.06 360 PRO A C 1
ATOM 2830 O O . PRO A 1 360 ? 6.462 14.693 1.023 1.00 90.06 360 PRO A O 1
ATOM 2833 N N . ASN A 1 361 ? 6.539 16.637 2.139 1.00 90.69 361 ASN A N 1
ATOM 2834 C CA . ASN A 1 361 ? 7.597 17.215 1.320 1.00 90.69 361 ASN A CA 1
ATOM 2835 C C . ASN A 1 361 ? 8.856 16.335 1.351 1.00 90.69 361 ASN A C 1
ATOM 2837 O O . ASN A 1 361 ? 9.291 15.918 2.416 1.00 90.69 361 ASN A O 1
ATOM 2841 N N . ASN A 1 362 ? 9.451 16.078 0.186 1.00 89.31 362 ASN A N 1
ATOM 2842 C CA . ASN A 1 362 ? 10.597 15.178 -0.013 1.00 89.31 362 ASN A CA 1
ATOM 2843 C C . ASN A 1 362 ? 10.320 13.672 0.177 1.00 89.31 362 ASN A C 1
ATOM 2845 O O . ASN A 1 362 ? 11.167 12.860 -0.196 1.00 89.31 362 ASN A O 1
ATOM 2849 N N . HIS A 1 363 ? 9.115 13.264 0.587 1.00 91.06 363 HIS A N 1
ATOM 2850 C CA . HIS A 1 363 ? 8.695 11.852 0.624 1.00 91.06 363 HIS A CA 1
ATOM 2851 C C . HIS A 1 363 ? 8.042 11.403 -0.695 1.00 91.06 363 HIS A C 1
ATOM 2853 O O . HIS A 1 363 ? 7.129 10.585 -0.728 1.00 91.06 363 HIS A O 1
ATOM 2859 N N . GLY A 1 364 ? 8.513 11.952 -1.820 1.00 90.31 364 GLY A N 1
ATOM 2860 C CA . GLY A 1 364 ? 7.923 11.735 -3.146 1.00 90.31 364 GLY A CA 1
ATOM 2861 C C . GLY A 1 364 ? 6.811 12.727 -3.511 1.00 90.31 364 GLY A C 1
ATOM 2862 O O . GLY A 1 364 ? 6.207 12.586 -4.577 1.00 90.31 364 GLY A O 1
ATOM 2863 N N . TRP A 1 365 ? 6.598 13.751 -2.678 1.00 90.44 365 TRP A N 1
ATOM 2864 C CA . TRP A 1 365 ? 5.804 14.944 -2.975 1.00 90.44 365 TRP A CA 1
ATOM 2865 C C . TRP A 1 365 ? 6.635 16.221 -2.830 1.00 90.44 365 TRP A C 1
ATOM 2867 O O . TRP A 1 365 ? 7.666 16.245 -2.155 1.00 90.44 365 TRP A O 1
ATOM 2877 N N . ILE A 1 366 ? 6.158 17.282 -3.474 1.00 87.12 366 ILE A N 1
ATOM 2878 C CA . ILE A 1 366 ? 6.651 18.652 -3.359 1.00 87.12 366 ILE A CA 1
ATOM 2879 C C . ILE A 1 366 ? 5.530 19.479 -2.744 1.00 87.12 366 ILE A C 1
ATOM 2881 O O . ILE A 1 366 ? 4.416 19.508 -3.280 1.00 87.12 366 ILE A O 1
ATOM 2885 N N . VAL A 1 367 ? 5.838 20.159 -1.643 1.00 84.00 367 VAL A N 1
ATOM 2886 C CA . VAL A 1 367 ? 4.921 21.084 -0.974 1.00 84.00 367 VAL A CA 1
ATOM 2887 C C . VAL A 1 367 ? 5.384 22.512 -1.240 1.00 84.00 367 VAL A C 1
ATOM 2889 O O . VAL A 1 367 ? 6.492 22.892 -0.865 1.00 84.00 367 VAL A O 1
ATOM 2892 N N . LYS A 1 368 ? 4.539 23.309 -1.897 1.00 83.19 368 LYS A N 1
ATOM 2893 C CA . LYS A 1 368 ? 4.782 24.735 -2.162 1.00 83.19 368 LYS A CA 1
ATOM 2894 C C . LYS A 1 368 ? 3.503 25.526 -1.936 1.00 83.19 368 LYS A C 1
ATOM 2896 O O . LYS A 1 368 ? 2.485 25.201 -2.536 1.00 83.19 368 LYS A O 1
ATOM 2901 N N . ASN A 1 369 ? 3.565 26.588 -1.131 1.00 82.25 369 ASN A N 1
ATOM 2902 C CA . ASN A 1 369 ? 2.418 27.464 -0.839 1.00 82.25 369 ASN A CA 1
ATOM 2903 C C . ASN A 1 369 ? 1.156 26.676 -0.424 1.00 82.25 369 ASN A C 1
ATOM 2905 O O . ASN A 1 369 ? 0.080 26.906 -0.970 1.00 82.25 369 ASN A O 1
ATOM 2909 N N . ASP A 1 370 ? 1.316 25.694 0.469 1.00 76.88 370 ASP A N 1
ATOM 2910 C CA . ASP A 1 370 ? 0.262 24.772 0.931 1.00 76.88 370 ASP A CA 1
ATOM 2911 C C . ASP A 1 370 ? -0.384 23.894 -0.161 1.00 76.88 370 ASP A C 1
ATOM 2913 O O . ASP A 1 370 ? -1.353 23.180 0.093 1.00 76.88 370 ASP A O 1
ATOM 2917 N N . LEU A 1 371 ? 0.163 23.893 -1.379 1.00 78.50 371 LEU A N 1
ATOM 2918 C CA . LEU A 1 371 ? -0.219 22.976 -2.446 1.00 78.50 371 LEU A CA 1
ATOM 2919 C C . LEU A 1 371 ? 0.727 21.778 -2.465 1.00 78.50 371 LEU A C 1
ATOM 2921 O O . LEU A 1 371 ? 1.951 21.924 -2.435 1.00 78.50 371 LEU A O 1
ATOM 2925 N N . ILE A 1 372 ? 0.137 20.589 -2.564 1.00 83.88 372 ILE A N 1
ATOM 2926 C CA . ILE A 1 372 ? 0.855 19.321 -2.660 1.00 83.88 372 ILE A CA 1
ATOM 2927 C C . ILE A 1 372 ? 0.812 18.850 -4.112 1.00 83.88 372 ILE A C 1
ATOM 2929 O O . ILE A 1 372 ? -0.252 18.757 -4.724 1.00 83.88 372 ILE A O 1
ATOM 2933 N N . SER A 1 373 ? 1.978 18.528 -4.663 1.00 84.00 373 SER A N 1
ATOM 2934 C CA . SER A 1 373 ? 2.123 17.911 -5.984 1.00 84.00 373 SER A CA 1
ATOM 2935 C C . SER A 1 373 ? 3.059 16.709 -5.905 1.00 84.00 373 SER A C 1
ATOM 2937 O O . SER A 1 373 ? 3.898 16.624 -5.011 1.00 84.00 373 SER A O 1
ATOM 2939 N N . ILE A 1 374 ? 2.902 15.743 -6.806 1.00 86.94 374 ILE A N 1
ATOM 2940 C CA . ILE A 1 374 ? 3.744 14.543 -6.805 1.00 86.94 374 ILE A CA 1
ATOM 2941 C C . ILE A 1 374 ? 5.105 14.874 -7.427 1.00 86.94 374 ILE A C 1
ATOM 2943 O O . ILE A 1 374 ? 5.167 15.411 -8.533 1.00 86.94 374 ILE A O 1
ATOM 2947 N N . ASN A 1 375 ? 6.189 14.504 -6.737 1.00 88.94 375 ASN A N 1
ATOM 2948 C CA . ASN A 1 375 ? 7.521 14.468 -7.330 1.00 88.94 375 ASN A CA 1
ATOM 2949 C C . ASN A 1 375 ? 7.670 13.155 -8.112 1.00 88.94 375 ASN A C 1
ATOM 2951 O O . ASN A 1 375 ? 7.790 12.080 -7.515 1.00 88.94 375 ASN A O 1
ATOM 2955 N N . TRP A 1 376 ? 7.611 13.229 -9.440 1.00 87.88 376 TRP A N 1
ATOM 2956 C CA . TRP A 1 376 ? 7.683 12.046 -10.296 1.00 87.88 376 TRP A CA 1
ATOM 2957 C C . TRP A 1 376 ? 9.109 11.586 -10.596 1.00 87.88 376 TRP A C 1
ATOM 2959 O O . TRP A 1 376 ? 9.309 10.381 -10.714 1.00 87.88 376 TRP A O 1
ATOM 2969 N N . LEU A 1 377 ? 10.054 12.519 -10.738 1.00 86.69 377 LEU A N 1
ATOM 2970 C CA . LEU A 1 377 ? 11.412 12.297 -11.246 1.00 86.69 377 LEU A CA 1
ATOM 2971 C C . LEU A 1 377 ? 12.352 13.349 -10.638 1.00 86.69 377 LEU A C 1
ATOM 2973 O O . LEU A 1 377 ? 11.980 14.523 -10.589 1.00 86.69 377 LEU A O 1
ATOM 2977 N N . ASP A 1 378 ? 13.554 12.953 -10.219 1.00 78.94 378 ASP A N 1
ATOM 2978 C CA . ASP A 1 378 ? 14.642 13.895 -9.907 1.00 78.94 378 ASP A CA 1
ATOM 2979 C C . ASP A 1 378 ? 15.513 14.175 -11.131 1.00 78.94 378 ASP A C 1
ATOM 2981 O O . ASP A 1 378 ? 16.003 15.293 -11.305 1.00 78.94 378 ASP A O 1
ATOM 2985 N N . GLN A 1 379 ? 15.710 13.166 -11.982 1.00 63.31 379 GLN A N 1
ATOM 2986 C CA . GLN A 1 379 ? 16.580 13.272 -13.142 1.00 63.31 379 GLN A CA 1
ATOM 2987 C C . GLN A 1 379 ? 15.769 13.619 -14.388 1.00 63.31 379 GLN A C 1
ATOM 2989 O O . GLN A 1 379 ? 14.864 12.897 -14.812 1.00 63.31 379 GLN A O 1
ATOM 2994 N N . LEU A 1 380 ? 16.127 14.738 -15.016 1.00 60.47 380 LEU A N 1
ATOM 2995 C CA . LEU A 1 380 ? 15.753 14.972 -16.404 1.00 60.47 380 LEU A CA 1
ATOM 2996 C C . LEU A 1 380 ? 16.642 14.099 -17.299 1.00 60.47 380 LEU A C 1
ATOM 2998 O O . LEU A 1 380 ? 17.791 13.850 -16.938 1.00 60.47 380 LEU A O 1
ATOM 3002 N N . PRO A 1 381 ? 16.164 13.670 -18.479 1.00 59.28 381 PRO A N 1
ATOM 3003 C CA . PRO A 1 381 ? 17.043 13.048 -19.455 1.00 59.28 381 PRO A CA 1
ATOM 3004 C C . PRO A 1 381 ? 18.183 14.015 -19.797 1.00 59.28 381 PRO A C 1
ATOM 3006 O O . PRO A 1 381 ? 17.946 15.044 -20.431 1.00 59.28 381 PRO A O 1
ATOM 3009 N N . GLU A 1 382 ? 19.409 13.701 -19.373 1.00 52.72 382 GLU A N 1
ATOM 3010 C CA . GLU A 1 382 ? 20.597 14.509 -19.697 1.00 52.72 382 GLU A CA 1
ATOM 3011 C C . GLU A 1 382 ? 20.945 14.425 -21.188 1.00 52.72 382 GLU A C 1
ATOM 3013 O O . GLU A 1 382 ? 21.620 15.290 -21.743 1.00 52.72 382 GLU A O 1
ATOM 3018 N N . LEU A 1 383 ? 20.433 13.402 -21.872 1.00 60.66 383 LEU A N 1
ATOM 3019 C CA . LEU A 1 383 ? 20.695 13.187 -23.278 1.00 60.66 383 LEU A CA 1
ATOM 3020 C C . LEU A 1 383 ? 19.942 14.214 -24.137 1.00 60.66 383 LEU A C 1
ATOM 3022 O O . LEU A 1 383 ? 18.726 14.122 -24.328 1.00 60.66 383 LEU A O 1
ATOM 3026 N N . ASP A 1 384 ? 20.682 15.139 -24.754 1.00 58.75 384 ASP A N 1
ATOM 3027 C CA . ASP A 1 384 ? 20.168 16.161 -25.686 1.00 58.75 384 ASP A CA 1
ATOM 3028 C C . ASP A 1 384 ? 19.223 15.591 -26.765 1.00 58.75 384 ASP A C 1
ATOM 3030 O O . ASP A 1 384 ? 18.330 16.269 -27.277 1.00 58.75 384 ASP A O 1
ATOM 3034 N N . ALA A 1 385 ? 19.405 14.321 -27.133 1.00 56.81 385 ALA A N 1
ATOM 3035 C CA . ALA A 1 385 ? 18.547 13.609 -28.073 1.00 56.81 385 ALA A CA 1
ATOM 3036 C C . ALA A 1 385 ? 17.133 13.312 -27.532 1.00 56.81 385 ALA A C 1
ATOM 3038 O O . ALA A 1 385 ? 16.163 13.419 -28.287 1.00 56.81 385 ALA A O 1
ATOM 3039 N N . LEU A 1 386 ? 16.999 12.991 -26.240 1.00 61.75 386 LEU A N 1
ATOM 3040 C CA . LEU A 1 386 ? 15.708 12.801 -25.569 1.00 61.75 386 LEU A CA 1
ATOM 3041 C C . LEU A 1 386 ? 14.967 14.133 -25.421 1.00 61.75 386 LEU A C 1
ATOM 3043 O O . LEU A 1 386 ? 13.769 14.200 -25.691 1.00 61.75 386 LEU A O 1
ATOM 3047 N N . LEU A 1 387 ? 15.682 15.224 -25.131 1.00 59.84 387 LEU A N 1
ATOM 3048 C CA . LEU A 1 387 ? 15.096 16.570 -25.111 1.00 59.84 387 LEU A CA 1
ATOM 3049 C C . LEU A 1 387 ? 14.490 16.958 -26.472 1.00 59.84 387 LEU A C 1
ATOM 3051 O O . LEU A 1 387 ? 13.433 17.587 -26.533 1.00 59.84 387 LEU A O 1
ATOM 3055 N N . ILE A 1 388 ? 15.110 16.528 -27.576 1.00 56.00 388 ILE A N 1
ATOM 3056 C CA . ILE A 1 388 ? 14.594 16.757 -28.934 1.00 56.00 388 ILE A CA 1
ATOM 3057 C C . ILE A 1 388 ? 13.353 15.905 -29.223 1.00 56.00 388 ILE A C 1
ATOM 3059 O O . ILE A 1 388 ? 12.408 16.418 -29.827 1.00 56.00 388 ILE A O 1
ATOM 3063 N N . LEU A 1 389 ? 13.307 14.651 -28.761 1.00 56.72 389 LEU A N 1
ATOM 3064 C CA . LEU A 1 389 ? 12.116 13.791 -28.862 1.00 56.72 389 LEU A CA 1
ATOM 3065 C C . LEU A 1 389 ? 10.904 14.375 -28.126 1.00 56.72 389 LEU A C 1
ATOM 3067 O O . LEU A 1 389 ? 9.777 14.255 -28.607 1.00 56.72 389 LEU A O 1
ATOM 3071 N N . ILE A 1 390 ? 11.155 15.028 -26.991 1.00 52.16 390 ILE A N 1
ATOM 3072 C CA . ILE A 1 390 ? 10.140 15.602 -26.098 1.00 52.16 390 ILE A CA 1
ATOM 3073 C C . ILE A 1 390 ? 9.756 17.043 -26.518 1.00 52.16 390 ILE A C 1
ATOM 3075 O O . ILE A 1 390 ? 8.760 17.599 -26.044 1.00 52.16 390 ILE A O 1
ATOM 3079 N N . SER A 1 391 ? 10.491 17.659 -27.453 1.00 48.94 391 SER A N 1
ATOM 3080 C CA . SER A 1 391 ? 10.231 19.027 -27.923 1.00 48.94 391 SER A CA 1
ATOM 3081 C C . SER A 1 391 ? 8.969 19.135 -28.805 1.00 48.94 391 SER A C 1
ATOM 3083 O O . SER A 1 391 ? 8.715 18.302 -29.679 1.00 48.94 391 SER A O 1
ATOM 3085 N N . CYS A 1 392 ? 8.139 20.174 -28.599 1.00 47.06 392 CYS A N 1
ATOM 3086 C CA . CYS A 1 392 ? 6.964 20.389 -29.458 1.00 47.06 392 CYS A CA 1
ATOM 3087 C C . CYS A 1 392 ? 7.373 20.822 -30.875 1.00 47.06 392 CYS A C 1
ATOM 3089 O O . CYS A 1 392 ? 8.185 21.725 -31.051 1.00 47.06 392 CYS A O 1
ATOM 3091 N N . SER A 1 393 ? 6.663 20.323 -31.890 1.00 45.94 393 SER A N 1
ATOM 3092 C CA . SER A 1 393 ? 6.685 20.803 -33.282 1.00 45.94 393 SER A CA 1
ATOM 3093 C C . SER A 1 393 ? 5.986 22.163 -33.512 1.00 45.94 393 SER A C 1
ATOM 3095 O O . SER A 1 393 ? 5.492 22.443 -34.605 1.00 45.94 393 SER A O 1
ATOM 3097 N N . CYS A 1 394 ? 5.866 22.997 -32.483 1.00 47.59 394 CYS A N 1
ATOM 3098 C CA . CYS A 1 394 ? 5.074 24.220 -32.496 1.00 47.59 394 CYS A CA 1
ATOM 3099 C C . CYS A 1 394 ? 5.882 25.388 -33.095 1.00 47.59 394 CYS A C 1
ATOM 3101 O O . CYS A 1 394 ? 6.904 25.775 -32.537 1.00 47.59 394 CYS A O 1
ATOM 3103 N N . LYS A 1 395 ? 5.420 25.983 -34.207 1.00 46.12 395 LYS A N 1
ATOM 3104 C CA . LYS A 1 395 ? 6.180 27.006 -34.961 1.00 46.12 395 LYS A CA 1
ATOM 3105 C C . LYS A 1 395 ? 6.224 28.411 -34.330 1.00 46.12 395 LYS A C 1
ATOM 3107 O O . LYS A 1 395 ? 7.063 29.197 -34.746 1.00 46.12 395 LYS A O 1
ATOM 3112 N N . ALA A 1 396 ? 5.354 28.740 -33.367 1.00 45.88 396 ALA A N 1
ATOM 3113 C CA . ALA A 1 396 ? 5.141 30.135 -32.939 1.00 45.88 396 ALA A CA 1
ATOM 3114 C C . ALA A 1 396 ? 5.262 30.433 -31.425 1.00 45.88 396 ALA A C 1
ATOM 3116 O O . ALA A 1 396 ? 5.339 31.600 -31.064 1.00 45.88 396 ALA A O 1
ATOM 3117 N N . CYS A 1 397 ? 5.289 29.436 -30.526 1.00 43.00 397 CYS A N 1
ATOM 3118 C CA . CYS A 1 397 ? 5.149 29.685 -29.073 1.00 43.00 397 CYS A CA 1
ATOM 3119 C C . CYS A 1 397 ? 6.349 29.295 -28.193 1.00 43.00 397 CYS A C 1
ATOM 3121 O O . CYS A 1 397 ? 6.305 29.533 -26.989 1.00 43.00 397 CYS A O 1
ATOM 3123 N N . CYS A 1 398 ? 7.421 28.716 -28.740 1.00 46.62 398 CYS A N 1
ATOM 3124 C CA . CYS A 1 398 ? 8.564 28.254 -27.945 1.00 46.62 398 CYS A CA 1
ATOM 3125 C C . CYS A 1 398 ? 9.833 29.028 -28.327 1.00 46.62 398 CYS A C 1
ATOM 3127 O O . CYS A 1 398 ? 10.651 28.541 -29.102 1.00 46.62 398 CYS A O 1
ATOM 3129 N N . ALA A 1 399 ? 10.001 30.237 -27.780 1.00 41.22 399 ALA A N 1
ATOM 3130 C CA . ALA A 1 399 ? 11.218 31.038 -27.968 1.00 41.22 399 ALA A CA 1
ATOM 3131 C C . ALA A 1 399 ? 12.467 30.395 -27.323 1.00 41.22 399 ALA A C 1
ATOM 3133 O O . ALA A 1 399 ? 13.587 30.698 -27.716 1.00 41.22 399 ALA A O 1
ATOM 3134 N N . ASN A 1 400 ? 12.279 29.445 -26.399 1.00 40.34 400 ASN A N 1
ATOM 3135 C CA . ASN A 1 400 ? 13.332 28.583 -25.872 1.00 40.34 400 ASN A CA 1
ATOM 3136 C C . ASN A 1 400 ? 13.072 27.131 -26.290 1.00 40.34 400 ASN A C 1
ATOM 3138 O O . ASN A 1 400 ? 12.154 26.485 -25.787 1.00 40.34 400 ASN A O 1
ATOM 3142 N N . LYS A 1 401 ? 13.930 26.583 -27.161 1.00 38.50 401 LYS A N 1
ATOM 3143 C CA . LYS A 1 401 ? 13.936 25.158 -27.566 1.00 38.50 401 LYS A CA 1
ATOM 3144 C C . LYS A 1 401 ? 14.246 24.177 -26.414 1.00 38.50 401 LYS A C 1
ATOM 3146 O O . LYS A 1 401 ? 14.324 22.981 -26.651 1.00 38.50 401 LYS A O 1
ATOM 3151 N N . LYS A 1 402 ? 14.412 24.680 -25.183 1.00 36.34 402 LYS A N 1
ATOM 3152 C CA . LYS A 1 402 ? 14.649 23.917 -23.945 1.00 36.34 402 LYS A CA 1
ATOM 3153 C C . LYS A 1 402 ? 13.392 23.727 -23.080 1.00 36.34 402 LYS A C 1
ATOM 3155 O O . LYS A 1 402 ? 13.494 23.231 -21.965 1.00 36.34 402 LYS A O 1
ATOM 3160 N N . MET A 1 403 ? 12.212 24.155 -23.540 1.00 33.44 403 MET A N 1
ATOM 3161 C CA . MET A 1 403 ? 10.990 24.065 -22.737 1.00 33.44 403 MET A CA 1
ATOM 3162 C C . MET A 1 403 ? 10.292 22.714 -22.943 1.00 33.44 403 MET A C 1
ATOM 3164 O O . MET A 1 403 ? 9.802 22.419 -24.037 1.00 33.44 403 MET A O 1
ATOM 3168 N N . PHE A 1 404 ? 10.233 21.913 -21.876 1.00 43.78 404 PHE A N 1
ATOM 3169 C CA . PHE A 1 404 ? 9.347 20.757 -21.774 1.00 43.78 404 PHE A CA 1
ATOM 3170 C C . PHE A 1 404 ? 7.899 21.236 -21.966 1.00 43.78 404 PHE A C 1
ATOM 3172 O O . PHE A 1 404 ? 7.390 22.015 -21.166 1.00 43.78 404 PHE A O 1
ATOM 3179 N N . MET A 1 405 ? 7.246 20.750 -23.026 1.00 41.06 405 MET A N 1
ATOM 3180 C CA . MET A 1 405 ? 5.818 20.927 -23.342 1.00 41.06 405 MET A CA 1
ATOM 3181 C C . MET A 1 405 ? 5.390 22.320 -23.858 1.00 41.06 405 MET A C 1
ATOM 3183 O O . MET A 1 405 ? 5.597 23.363 -23.243 1.00 41.06 405 MET A O 1
ATOM 3187 N N . CYS A 1 406 ? 4.707 22.337 -25.011 1.00 33.06 406 CYS A N 1
ATOM 3188 C CA . CYS A 1 406 ? 4.031 23.536 -25.511 1.00 33.06 406 CYS A CA 1
ATOM 3189 C C . CYS A 1 406 ? 2.679 23.731 -24.812 1.00 33.06 406 CYS A C 1
ATOM 3191 O O . CYS A 1 406 ? 1.839 22.829 -24.794 1.00 33.06 406 CYS A O 1
ATOM 3193 N N . SER A 1 407 ? 2.450 24.950 -24.330 1.00 36.00 407 SER A N 1
ATOM 3194 C CA . SER A 1 407 ? 1.284 25.418 -23.568 1.00 36.00 407 SER A CA 1
ATOM 3195 C C . SER A 1 407 ? -0.077 25.346 -24.281 1.00 36.00 407 SER A C 1
ATOM 3197 O O . SER A 1 407 ? -1.080 25.750 -23.700 1.00 36.00 407 SER A O 1
ATOM 3199 N N . THR A 1 408 ? -0.155 24.855 -25.523 1.00 29.36 408 THR A N 1
ATOM 3200 C CA . THR A 1 408 ? -1.397 24.853 -26.326 1.00 29.36 408 THR A CA 1
ATOM 3201 C C . THR A 1 408 ? -2.048 23.484 -26.528 1.00 29.36 408 THR A C 1
ATOM 3203 O O . THR A 1 408 ? -3.180 23.440 -27.002 1.00 29.36 408 THR A O 1
ATOM 3206 N N . ARG A 1 409 ? -1.413 22.364 -26.142 1.00 32.97 409 ARG A N 1
ATOM 3207 C CA . ARG A 1 409 ? -2.069 21.031 -26.149 1.00 32.97 409 ARG A CA 1
ATOM 3208 C C . ARG A 1 409 ? -2.290 20.402 -24.779 1.00 32.97 409 ARG A C 1
ATOM 3210 O O . ARG A 1 409 ? -3.037 19.438 -24.687 1.00 32.97 409 ARG A O 1
ATOM 3217 N N . PHE A 1 410 ? -1.731 20.995 -23.734 1.00 32.09 410 PHE A N 1
ATOM 3218 C CA . PHE A 1 410 ? -2.132 20.774 -22.353 1.00 32.09 410 PHE A CA 1
ATOM 3219 C C . PHE A 1 410 ? -2.195 22.141 -21.684 1.00 32.09 410 PHE A C 1
ATOM 3221 O O . PHE A 1 410 ? -1.246 22.923 -21.765 1.00 32.09 410 PHE A O 1
ATOM 3228 N N . ILE A 1 411 ? -3.341 22.447 -21.081 1.00 27.33 411 ILE A N 1
ATOM 3229 C CA . ILE A 1 411 ? -3.514 23.630 -20.246 1.00 27.33 411 ILE A CA 1
ATOM 3230 C C . ILE A 1 411 ? -2.539 23.483 -19.073 1.00 27.33 411 ILE A C 1
ATOM 3232 O O . ILE A 1 411 ? -2.742 22.653 -18.198 1.00 27.33 411 ILE A O 1
ATOM 3236 N N . LEU A 1 412 ? -1.448 24.247 -19.152 1.00 25.95 412 LEU A N 1
ATOM 3237 C CA . LEU A 1 412 ? -0.627 24.788 -18.068 1.00 25.95 412 LEU A CA 1
ATOM 3238 C C . LEU A 1 412 ? -0.763 24.092 -16.698 1.00 25.95 412 LEU A C 1
ATOM 3240 O O . LEU A 1 412 ? -1.561 24.517 -15.870 1.00 25.95 412 LEU A O 1
ATOM 3244 N N . TYR A 1 413 ? 0.142 23.161 -16.395 1.00 27.81 413 TYR A N 1
ATOM 3245 C CA . TYR A 1 413 ? 0.751 23.121 -15.062 1.00 27.81 413 TYR A CA 1
ATOM 3246 C C . TYR A 1 413 ? 2.085 23.851 -15.175 1.00 27.81 413 TYR A C 1
ATOM 3248 O O . TYR A 1 413 ? 3.133 23.275 -15.461 1.00 27.81 413 TYR A O 1
ATOM 3256 N N . ARG A 1 414 ? 2.007 25.180 -15.092 1.00 22.94 414 ARG A N 1
ATOM 3257 C CA . ARG A 1 414 ? 3.186 26.036 -15.037 1.00 22.94 414 ARG A CA 1
ATOM 3258 C C . ARG A 1 414 ? 3.784 25.873 -13.646 1.00 22.94 414 ARG A C 1
ATOM 3260 O O . ARG A 1 414 ? 3.112 26.155 -12.661 1.00 22.94 414 ARG A O 1
ATOM 3267 N N . TRP A 1 415 ? 5.026 25.411 -13.610 1.00 27.12 415 TRP A N 1
ATOM 3268 C CA . TRP A 1 415 ? 5.900 25.461 -12.449 1.00 27.12 415 TRP A CA 1
ATOM 3269 C C . TRP A 1 415 ? 5.851 26.859 -11.815 1.00 27.12 415 TRP A C 1
ATOM 3271 O O . TRP A 1 415 ? 6.199 27.846 -12.470 1.00 27.12 415 TRP A O 1
ATOM 3281 N N . LEU A 1 416 ? 5.411 26.915 -10.559 1.00 26.73 416 LEU A N 1
ATOM 3282 C CA . LEU A 1 416 ? 5.808 27.921 -9.574 1.00 26.73 416 LEU A CA 1
ATOM 3283 C C . LEU A 1 416 ? 6.573 27.180 -8.478 1.00 26.73 416 LEU A C 1
ATOM 3285 O O . LEU A 1 416 ? 6.122 26.086 -8.069 1.00 26.73 416 LEU A O 1
#

Mean predicted aligned error: 11.04 Å

Solvent-accessible surface area (backbone atoms only — not comparable to full-atom values): 24264 Å² total; per-residue (Å²): 113,74,52,62,76,44,41,62,61,54,50,50,53,53,48,54,49,47,45,49,49,43,44,59,39,90,72,64,82,45,66,74,83,54,82,73,82,80,79,86,65,76,55,89,69,84,77,67,83,86,78,82,84,79,85,79,81,80,67,68,62,58,58,56,48,37,54,51,50,54,54,51,50,54,53,48,28,64,78,66,72,48,57,64,65,62,56,39,47,39,69,92,49,99,58,57,40,17,37,30,42,98,87,70,46,62,26,79,65,73,56,60,55,46,44,59,58,62,50,57,92,53,73,69,54,91,73,81,68,81,85,46,45,79,45,80,63,44,71,65,62,56,62,68,60,78,82,69,91,46,85,87,75,92,57,77,92,71,60,65,74,72,86,60,63,67,39,47,50,51,33,51,49,39,51,42,30,78,73,68,33,63,34,36,38,38,36,37,73,51,44,69,42,55,43,48,43,40,44,42,45,85,78,29,91,28,50,42,29,38,42,26,62,60,83,95,60,53,43,36,36,49,35,66,58,35,34,68,72,60,32,72,53,44,31,56,9,33,51,16,45,43,24,52,48,27,49,94,93,27,37,7,43,44,96,50,52,52,65,61,48,48,54,50,36,75,73,31,69,69,45,17,51,50,30,34,56,35,20,78,53,86,66,85,84,52,70,70,56,50,46,48,50,27,30,48,50,24,49,64,75,72,41,100,45,68,46,39,30,60,46,30,34,53,51,62,77,69,44,92,79,70,48,69,35,70,37,64,49,28,58,59,38,43,53,26,47,49,34,34,12,19,47,52,12,25,58,56,70,44,32,79,49,84,54,82,81,72,78,59,52,80,36,27,26,45,67,54,96,93,41,79,44,78,41,59,63,88,73,72,69,82,49,70,67,54,50,56,73,52,40,61,94,62,93,85,81,59,94,51,90,81,51,82,62,57,71,85,83,48,86,69,86,71,88,127

Sequence (416 aa):
MCDLLNAYEKGKLASENFITERLTCIQKSTDIFKPIKRQSLLTFSTKEIKGKRLMADKNNNTLKADRNLFGRLLVIAQTRQLDMREVLQFELGPLPWSLVIVDGTPVKTNKSVLADLLEKGVEQMQVIPEESMWIFDDMAVFQSITRMLMTSVECTELLSKQEEADTKMFLHAKHAADKGYDSIVIKSSDTDVEVLACYFQNCISSNIIILTGTFSKCRLLNVQSMCAKLGENIFRALPGFHAFTGCDSVSALSGKGKSKAFGVLTSSVEFSEGLSCLGETFEEVGEELSKTFERFLCALYGYEINNIDELRFRIFCNAKNIHCHLLPATKDAMLKHMKRANFQAKIWKSALEHNTVPSPNNHGWIVKNDLISINWLDQLPELDALLILISCSCKACCANKKMFMCSTRFILYRWL

Radius of gyration: 25.03 Å; Cα contacts (8 Å, |Δi|>4): 564; chains: 1; bounding box: 61×58×65 Å

Secondary structure (DSSP, 8-state):
-HHHHTHHHHHHHHHHHHIIIIII-SS--S-TTSPPPP-----GGGG---PPPPPP--SHHHHHHHHHHHHHHHHHHHHHT--HHHHTTS-SSSS-TTTB-TTSPBPP--THHHHHHHSTTPPBPSSPPTT-EEEE--HHHHHH--S--------GGG-----SHHHHHHHHHHHHHHTT-SEEEEE---HHHHHHHHHHTTTSSSEEEEEESSGGG-EEEEHHHHHHHH-HHHHHHHHHHHHHT--SSSPPPTT--HHHHHHHHHH-HHHHHHHHTTTS-SSPPPHHHHHHHHHHHHHHHT---S-HHHHHHHHHHH-SS--GGGSPPPHHHHHHHHHHHHHHHHHHHGGGS-PPPPP-BTTTEEEETTEEEE---S-----HHHHHHHS---SSS-SSTT-SS-TTTS------

pLDDT: mean 81.08, std 19.15, range [22.94, 98.69]